Protein AF-Q47PB8-F1 (afdb_monomer)

Foldseek 3Di:
DAEEEEALLFLQSLLVQLLLCVLVVHGHHYDYLARPCVVPDQLVVGLAYEYEAFFFALVDCSSRRNVVNNLVDQLHQYEYEARGQRNNQVVLPWDKAFDPAAFFLDKWFKAFQCPLLCPPPDHRFIFGAHGRIATDPPGPPQKDAGMATPVGTRQKMDGPRGNYIYGNTDLSFPPGPCSSVSSNSSVVSSVVSVVVVVPDPPPDDDDDDDPDDPPPDDPDDPDDDDDDDDDDDPDPPPLPAKEKDKDKDQFFFDLLLLCCLPPPPDLFWKWFAQLFDDDPQFKIKIDGLPDQAKKKWFAAPPPQWIWIAGSVRDIDIDGHGPLVVQCVQLVARPHPDPPDPDFFQWGKFWWAWQQCVCVLQANNLFGDPGTRIMIIGGQWIWMGGNPSRMIMTMGISDDVVCNVVSVVSRPPRDDDDDDDLDFPFDQQQVQKPAHLVLLLVLLVVVLVSSSSRLFFKFWAKTKGKDFDFPDPSLLLVSLCVLQPESGFMWTNRRQKIKGFSFNFWQWWAGLQQKIKGKDWFFKFWADPPPVVRVVRQVVRLVDPVSSSVQSQLQSSVLSLCSVFADSPFWDWPAAQHWDDGPTMIITITMIMGGGDPVDFPSNSDSSCPQRCQNFHIPRRSSSVSNSVSYPHGCTRASIWGTGQHSSRITIIGGRFLMWMGGPRMIMHMFFGMNHNPDDSSVRSVRRSVRRRSSRSSHDD

Structure (mmCIF, N/CA/C/O backbone):
data_AF-Q47PB8-F1
#
_entry.id   AF-Q47PB8-F1
#
loop_
_atom_site.group_PDB
_atom_site.id
_atom_site.type_symbol
_atom_site.label_atom_id
_atom_site.label_alt_id
_atom_site.label_comp_id
_atom_site.label_asym_id
_atom_site.label_entity_id
_atom_site.label_seq_id
_atom_site.pdbx_PDB_ins_code
_atom_site.Cartn_x
_atom_site.Cartn_y
_atom_site.Cartn_z
_atom_site.occupancy
_atom_site.B_iso_or_equiv
_atom_site.auth_seq_id
_atom_site.auth_comp_id
_atom_site.auth_asym_id
_atom_site.auth_atom_id
_atom_site.pdbx_PDB_model_num
ATOM 1 N N . MET A 1 1 ? 15.049 -24.436 -15.508 1.00 88.50 1 MET A N 1
ATOM 2 C CA . MET A 1 1 ? 15.967 -23.405 -16.032 1.00 88.50 1 MET A CA 1
ATOM 3 C C . MET A 1 1 ? 16.137 -22.395 -14.920 1.00 88.50 1 MET A C 1
ATOM 5 O O . MET A 1 1 ? 15.246 -21.583 -14.727 1.00 88.50 1 MET A O 1
ATOM 9 N N . ARG A 1 2 ? 17.238 -22.463 -14.176 1.00 95.00 2 ARG A N 1
ATOM 10 C CA . ARG A 1 2 ? 17.466 -21.626 -12.997 1.00 95.00 2 ARG A CA 1
ATOM 11 C C . ARG A 1 2 ? 17.687 -20.177 -13.423 1.00 95.00 2 ARG A C 1
ATOM 13 O O . ARG A 1 2 ? 18.679 -19.889 -14.087 1.00 95.00 2 ARG A O 1
ATOM 20 N N . VAL A 1 3 ? 16.777 -19.283 -13.048 1.00 97.75 3 VAL A N 1
ATOM 21 C CA . VAL A 1 3 ? 16.857 -17.851 -13.371 1.00 97.75 3 VAL A CA 1
ATOM 22 C C . VAL A 1 3 ? 17.199 -17.051 -12.121 1.00 97.75 3 VAL A C 1
ATOM 24 O O . VAL A 1 3 ? 16.577 -17.243 -11.077 1.00 97.75 3 VAL A O 1
ATOM 27 N N . LEU A 1 4 ? 18.174 -16.150 -12.244 1.00 98.44 4 LEU A N 1
ATOM 28 C CA . LEU A 1 4 ? 18.450 -15.109 -11.257 1.00 98.44 4 LEU A CA 1
ATOM 29 C C . LEU A 1 4 ? 17.637 -13.861 -11.608 1.00 98.44 4 LEU A C 1
ATOM 31 O O . LEU A 1 4 ? 17.756 -13.358 -12.721 1.00 98.44 4 LEU A O 1
ATOM 35 N N . LEU A 1 5 ? 16.842 -13.335 -10.683 1.00 98.56 5 LEU A N 1
ATOM 36 C CA . LEU A 1 5 ? 16.220 -12.023 -10.825 1.00 98.56 5 LEU A CA 1
ATOM 37 C C . LEU A 1 5 ? 16.877 -11.044 -9.851 1.00 98.56 5 LEU A C 1
ATOM 39 O O . LEU A 1 5 ? 16.860 -11.265 -8.640 1.00 98.56 5 LEU A O 1
ATOM 43 N N . VAL A 1 6 ? 17.437 -9.961 -10.388 1.00 98.44 6 VAL A N 1
ATOM 44 C CA . VAL A 1 6 ? 18.014 -8.871 -9.593 1.00 98.44 6 VAL A CA 1
ATOM 45 C C . VAL A 1 6 ? 16.964 -7.783 -9.405 1.00 98.44 6 VAL A C 1
ATOM 47 O O . VAL A 1 6 ? 16.568 -7.139 -10.378 1.00 98.44 6 VAL A O 1
ATOM 50 N N . ASP A 1 7 ? 16.508 -7.600 -8.168 1.00 97.81 7 ASP A N 1
ATOM 51 C CA . ASP A 1 7 ? 15.571 -6.560 -7.736 1.00 97.81 7 ASP A CA 1
ATOM 52 C C . ASP A 1 7 ? 16.323 -5.249 -7.451 1.00 97.81 7 ASP A C 1
ATOM 54 O O . ASP A 1 7 ? 17.127 -5.182 -6.521 1.00 97.81 7 ASP A O 1
ATOM 58 N N . ASN A 1 8 ? 16.086 -4.198 -8.235 1.00 97.00 8 ASN A N 1
ATOM 59 C CA . ASN A 1 8 ? 16.690 -2.881 -8.007 1.00 97.00 8 ASN A CA 1
ATOM 60 C C . ASN A 1 8 ? 15.805 -1.998 -7.109 1.00 97.00 8 ASN A C 1
ATOM 62 O O . ASN A 1 8 ? 15.748 -0.786 -7.296 1.00 97.00 8 ASN A O 1
ATOM 66 N N . HIS A 1 9 ? 15.131 -2.607 -6.126 1.00 94.88 9 HIS A N 1
ATOM 67 C CA . HIS A 1 9 ? 14.210 -1.957 -5.181 1.00 94.88 9 HIS A CA 1
ATOM 68 C C . HIS A 1 9 ? 13.003 -1.297 -5.857 1.00 94.88 9 HIS A C 1
ATOM 70 O O . HIS A 1 9 ? 12.549 -0.230 -5.430 1.00 94.88 9 HIS A O 1
ATOM 76 N N . ASP A 1 10 ? 12.473 -1.931 -6.904 1.00 94.25 10 ASP A N 1
ATOM 77 C CA . ASP A 1 10 ? 11.255 -1.462 -7.560 1.00 94.25 10 ASP A CA 1
ATOM 78 C C . ASP A 1 10 ? 9.981 -1.971 -6.871 1.00 94.25 10 ASP A C 1
ATOM 80 O O . ASP A 1 10 ? 9.948 -3.006 -6.205 1.00 94.25 10 ASP A O 1
ATOM 84 N N . SER A 1 11 ? 8.890 -1.247 -7.091 1.00 93.12 11 SER A N 1
ATOM 85 C CA . SER A 1 11 ? 7.550 -1.618 -6.659 1.00 93.12 11 SER A CA 1
ATOM 86 C C . SER A 1 11 ? 6.798 -2.500 -7.651 1.00 93.12 11 SER A C 1
ATOM 88 O O . SER A 1 11 ? 5.625 -2.758 -7.409 1.00 93.12 11 SER A O 1
ATOM 90 N N . TYR A 1 12 ? 7.419 -2.976 -8.737 1.00 95.81 12 TYR A N 1
ATOM 91 C CA . TYR A 1 12 ? 6.788 -3.894 -9.695 1.00 95.81 12 TYR A CA 1
ATOM 92 C C . TYR A 1 12 ? 7.536 -5.227 -9.859 1.00 95.81 12 TYR A C 1
ATOM 94 O O . TYR A 1 12 ? 7.064 -6.117 -10.571 1.00 95.81 12 TYR A O 1
ATOM 102 N N . THR A 1 13 ? 8.659 -5.426 -9.162 1.00 97.19 13 THR A N 1
ATOM 103 C CA . THR A 1 13 ? 9.513 -6.615 -9.296 1.00 97.19 13 THR A CA 1
ATOM 104 C C . THR A 1 13 ? 8.763 -7.938 -9.111 1.00 97.19 13 THR A C 1
ATOM 106 O O . THR A 1 13 ? 8.919 -8.854 -9.918 1.00 97.19 13 THR A O 1
ATOM 109 N N . TYR A 1 14 ? 7.905 -8.070 -8.100 1.00 97.25 14 TYR A N 1
ATOM 110 C CA . TYR A 1 14 ? 7.164 -9.310 -7.860 1.00 97.25 14 TYR A CA 1
ATOM 111 C C . TYR A 1 14 ? 6.050 -9.558 -8.884 1.00 97.25 14 TYR A C 1
ATOM 113 O O . TYR A 1 14 ? 5.692 -10.714 -9.112 1.00 97.25 14 TYR A O 1
ATOM 121 N N . ASN A 1 15 ? 5.577 -8.534 -9.603 1.00 97.81 15 ASN A N 1
ATOM 122 C CA . ASN A 1 15 ? 4.731 -8.762 -10.781 1.00 97.81 15 ASN A CA 1
ATOM 123 C C . ASN A 1 15 ? 5.526 -9.496 -11.869 1.00 97.81 15 ASN A C 1
ATOM 125 O O . ASN A 1 15 ? 5.027 -10.451 -12.472 1.00 97.81 15 ASN A O 1
ATOM 129 N N . LEU A 1 16 ? 6.785 -9.093 -12.078 1.00 97.31 16 LEU A N 1
ATOM 130 C CA . LEU A 1 16 ? 7.699 -9.739 -13.017 1.00 97.31 16 LEU A CA 1
ATOM 131 C C . LEU A 1 16 ? 8.092 -11.150 -12.551 1.00 97.31 16 LEU A C 1
ATOM 133 O O . LEU A 1 16 ? 8.129 -12.066 -13.372 1.00 97.31 16 LEU A O 1
ATOM 137 N N . VAL A 1 17 ? 8.304 -11.362 -11.246 1.00 97.94 17 VAL A N 1
ATOM 138 C CA . VAL A 1 17 ? 8.529 -12.696 -10.652 1.00 97.94 17 VAL A CA 1
ATOM 139 C C . VAL A 1 17 ? 7.363 -13.629 -10.962 1.00 97.94 17 VAL A C 1
ATOM 141 O O . VAL A 1 17 ? 7.584 -14.729 -11.461 1.00 97.94 17 VAL A O 1
ATOM 144 N N . HIS A 1 18 ? 6.122 -13.191 -10.726 1.00 97.00 18 HIS A N 1
ATOM 145 C CA . HIS A 1 18 ? 4.930 -13.996 -11.014 1.00 97.00 18 HIS A CA 1
ATOM 146 C C . HIS A 1 18 ? 4.791 -14.291 -12.510 1.00 97.00 18 HIS A C 1
ATOM 148 O O . HIS A 1 18 ? 4.458 -15.416 -12.886 1.00 97.00 18 HIS A O 1
ATOM 154 N N . LEU A 1 19 ? 5.080 -13.313 -13.374 1.00 96.50 19 LEU A N 1
ATOM 155 C CA . LEU A 1 19 ? 5.069 -13.488 -14.827 1.00 96.50 19 LEU A CA 1
ATOM 156 C C . LEU A 1 19 ? 6.113 -14.520 -15.297 1.00 96.50 19 LEU A C 1
ATOM 158 O O . LEU A 1 19 ? 5.808 -15.404 -16.106 1.00 96.50 19 LEU A O 1
ATOM 162 N N . LEU A 1 20 ? 7.334 -14.437 -14.763 1.00 96.44 20 LEU A N 1
ATOM 163 C CA . LEU A 1 20 ? 8.416 -15.383 -15.036 1.00 96.44 20 LEU A CA 1
ATOM 164 C C . LEU A 1 20 ? 8.078 -16.775 -14.520 1.00 96.44 20 LEU A C 1
ATOM 166 O O . LEU A 1 20 ? 8.165 -17.731 -15.283 1.00 96.44 20 LEU A O 1
ATOM 170 N N . ALA A 1 21 ? 7.644 -16.893 -13.268 1.00 96.31 21 ALA A N 1
ATOM 171 C CA . ALA A 1 21 ? 7.372 -18.175 -12.636 1.00 96.31 21 ALA A CA 1
ATOM 172 C C . ALA A 1 21 ? 6.262 -18.952 -13.361 1.00 96.31 21 ALA A C 1
ATOM 174 O O . ALA A 1 21 ? 6.425 -20.142 -13.626 1.00 96.31 21 ALA A O 1
ATOM 175 N N . ARG A 1 22 ? 5.193 -18.274 -13.810 1.00 93.44 22 ARG A N 1
ATOM 176 C CA . ARG A 1 22 ? 4.156 -18.885 -14.670 1.00 93.44 22 ARG A CA 1
ATOM 177 C C . ARG A 1 22 ? 4.723 -19.436 -15.982 1.00 93.44 22 ARG A C 1
ATOM 179 O O . ARG A 1 22 ? 4.253 -20.455 -16.474 1.00 93.44 22 ARG A O 1
ATOM 186 N N . THR A 1 23 ? 5.724 -18.765 -16.551 1.00 92.81 23 THR A N 1
ATOM 187 C CA . THR A 1 23 ? 6.349 -19.160 -17.823 1.00 92.81 23 THR A CA 1
ATOM 188 C C . THR A 1 23 ? 7.390 -20.270 -17.639 1.00 92.81 23 THR A C 1
ATOM 190 O O . THR A 1 23 ? 7.549 -21.137 -18.498 1.00 92.81 23 THR A O 1
ATOM 193 N N . LEU A 1 24 ? 8.128 -20.238 -16.529 1.00 92.38 24 LEU A N 1
ATOM 194 C CA . LEU A 1 24 ? 9.201 -21.179 -16.213 1.00 92.38 24 LEU A CA 1
ATOM 195 C C . LEU A 1 24 ? 8.680 -22.483 -15.600 1.00 92.38 24 LEU A C 1
ATOM 197 O O . LEU A 1 24 ? 9.317 -23.519 -15.786 1.00 92.38 24 LEU A O 1
ATOM 201 N N . GLY A 1 25 ? 7.545 -22.424 -14.898 1.00 91.94 25 GLY A N 1
ATOM 202 C CA . GLY A 1 25 ? 7.034 -23.496 -14.041 1.00 91.94 25 GLY A CA 1
ATOM 203 C C . GLY A 1 25 ? 7.719 -23.569 -12.669 1.00 91.94 25 GLY A C 1
ATOM 204 O O . GLY A 1 25 ? 7.390 -24.444 -11.877 1.00 91.94 25 GLY A O 1
ATOM 205 N N . GLU A 1 26 ? 8.662 -22.669 -12.387 1.00 91.94 26 GLU A N 1
ATOM 206 C CA . GLU A 1 26 ? 9.411 -22.571 -11.131 1.00 91.94 26 GLU A CA 1
ATOM 207 C C . GLU A 1 26 ? 9.714 -21.099 -10.813 1.00 91.94 26 GLU A C 1
ATOM 209 O O . GLU A 1 26 ? 9.841 -20.277 -11.725 1.00 91.94 26 GLU A O 1
ATOM 214 N N . GLU A 1 27 ? 9.826 -20.755 -9.530 1.00 93.88 27 GLU A N 1
ATOM 215 C CA . GLU A 1 27 ? 10.164 -19.394 -9.103 1.00 93.88 27 GLU A CA 1
ATOM 216 C C . GLU A 1 27 ? 11.638 -19.055 -9.402 1.00 93.88 27 GLU A C 1
ATOM 218 O O . GLU A 1 27 ? 12.524 -19.878 -9.144 1.00 93.88 27 GLU A O 1
ATOM 223 N N . PRO A 1 28 ? 11.942 -17.849 -9.925 1.00 96.81 28 PRO A N 1
ATOM 224 C CA . PRO A 1 28 ? 13.320 -17.381 -10.024 1.00 96.81 28 PRO A CA 1
ATOM 225 C C . PRO A 1 28 ? 13.902 -17.108 -8.630 1.00 96.81 28 PRO A C 1
ATOM 227 O O . PRO A 1 28 ? 13.184 -16.738 -7.700 1.00 96.81 28 PRO A O 1
ATOM 230 N N . LEU A 1 29 ? 15.227 -17.204 -8.491 1.00 97.44 29 LEU A N 1
ATOM 231 C CA . LEU A 1 29 ? 15.889 -16.702 -7.289 1.00 97.44 29 LEU A CA 1
ATOM 232 C C . LEU A 1 29 ? 15.895 -15.173 -7.332 1.00 97.44 29 LEU A C 1
ATOM 234 O O . LEU A 1 29 ? 16.561 -14.593 -8.185 1.00 97.44 29 LEU A O 1
ATOM 238 N N . VAL A 1 30 ? 15.201 -14.535 -6.392 1.00 97.69 30 VAL A N 1
ATOM 239 C CA . VAL A 1 30 ? 15.167 -13.072 -6.262 1.00 97.69 30 VAL A CA 1
ATOM 240 C C . VAL A 1 30 ? 16.203 -12.606 -5.240 1.00 97.69 30 VAL A C 1
ATOM 242 O O . VAL A 1 30 ? 16.224 -13.069 -4.090 1.00 97.69 30 VAL A O 1
ATOM 245 N N . VAL A 1 31 ? 17.060 -11.674 -5.652 1.00 97.56 31 VAL A N 1
ATOM 246 C CA . VAL A 1 31 ? 18.025 -10.979 -4.788 1.00 97.56 31 VAL A CA 1
ATOM 247 C C . VAL A 1 31 ? 17.953 -9.483 -5.055 1.00 97.56 31 VAL A C 1
ATOM 249 O O . VAL A 1 31 ? 17.882 -9.082 -6.215 1.00 97.56 31 VAL A O 1
ATOM 252 N N . THR A 1 32 ? 17.982 -8.650 -4.014 1.00 97.06 32 THR A N 1
ATOM 253 C CA . THR A 1 32 ? 18.126 -7.205 -4.232 1.00 97.06 32 THR A CA 1
ATOM 254 C C . THR A 1 32 ? 19.532 -6.889 -4.728 1.00 97.06 32 THR A C 1
ATOM 256 O O . THR A 1 32 ? 20.474 -7.656 -4.506 1.00 97.06 32 THR A O 1
ATOM 259 N N . ASN A 1 33 ? 19.708 -5.774 -5.430 1.00 96.38 33 ASN A N 1
ATOM 260 C CA . ASN A 1 33 ? 21.003 -5.383 -5.992 1.00 96.38 33 ASN A CA 1
ATOM 261 C C . ASN A 1 33 ? 22.094 -5.092 -4.933 1.00 96.38 33 ASN A C 1
ATOM 263 O O . ASN A 1 33 ? 23.271 -5.007 -5.279 1.00 96.38 33 ASN A O 1
ATOM 267 N N . ASP A 1 34 ? 21.720 -4.998 -3.659 1.00 95.62 34 ASP A N 1
ATOM 268 C CA . ASP A 1 34 ? 22.557 -4.764 -2.478 1.00 95.62 34 ASP A CA 1
ATOM 269 C C . ASP A 1 34 ? 22.511 -5.928 -1.461 1.00 95.62 34 ASP A C 1
ATOM 271 O O . ASP A 1 34 ? 23.031 -5.813 -0.350 1.00 95.62 34 ASP A O 1
ATOM 275 N N . ASP A 1 35 ? 21.908 -7.064 -1.827 1.00 95.94 35 ASP A N 1
ATOM 276 C CA . ASP A 1 35 ? 21.707 -8.205 -0.930 1.00 95.94 35 ASP A CA 1
ATOM 277 C C . ASP A 1 35 ? 23.041 -8.795 -0.405 1.00 95.94 35 ASP A C 1
ATOM 279 O O . ASP A 1 35 ? 23.942 -9.118 -1.186 1.00 95.94 35 ASP A O 1
ATOM 283 N N . PRO A 1 36 ? 23.198 -9.050 0.907 1.00 95.38 36 PRO A N 1
ATOM 284 C CA . PRO A 1 36 ? 24.416 -9.659 1.448 1.00 95.38 36 PRO A CA 1
ATOM 285 C C . PRO A 1 36 ? 24.802 -11.007 0.813 1.00 95.38 36 PRO A C 1
ATOM 287 O O . PRO A 1 36 ? 25.983 -11.373 0.828 1.00 95.38 36 PRO A O 1
ATOM 290 N N . ARG A 1 37 ? 23.839 -11.743 0.235 1.00 95.44 37 ARG A N 1
ATOM 291 C CA . ARG A 1 37 ? 24.060 -13.016 -0.472 1.00 95.44 37 ARG A CA 1
ATOM 292 C C . ARG A 1 37 ? 24.966 -12.873 -1.693 1.00 95.44 37 ARG A C 1
ATOM 294 O O . ARG A 1 37 ? 25.591 -13.856 -2.084 1.00 95.44 37 ARG A O 1
ATOM 301 N N . TRP A 1 38 ? 25.148 -11.669 -2.240 1.00 96.06 38 TRP A N 1
ATOM 302 C CA . TRP A 1 38 ? 26.122 -11.420 -3.308 1.00 96.06 38 TRP A CA 1
ATOM 303 C C . TRP A 1 38 ? 27.555 -11.830 -2.938 1.00 96.06 38 TRP A C 1
ATOM 305 O O . TRP A 1 38 ? 28.357 -12.095 -3.832 1.00 96.06 38 TRP A O 1
ATOM 315 N N . LYS A 1 39 ? 27.894 -11.950 -1.647 1.00 94.19 39 LYS A N 1
ATOM 316 C CA . LYS A 1 39 ? 29.210 -12.442 -1.198 1.00 94.19 39 LYS A CA 1
ATOM 317 C C . LYS A 1 39 ? 29.512 -13.880 -1.627 1.00 94.19 39 LYS A C 1
ATOM 319 O O . LYS A 1 39 ? 30.677 -14.211 -1.808 1.00 94.19 39 LYS A O 1
ATOM 324 N N . CYS A 1 40 ? 28.492 -14.723 -1.763 1.00 94.56 40 CYS A N 1
ATOM 325 C CA . CYS A 1 40 ? 28.639 -16.130 -2.146 1.00 94.56 40 CYS A CA 1
ATOM 326 C C . CYS A 1 40 ? 27.881 -16.501 -3.425 1.00 94.56 40 CYS A C 1
ATOM 328 O O . CYS A 1 40 ? 28.049 -17.608 -3.925 1.00 94.56 40 CYS A O 1
ATOM 330 N N . LEU A 1 41 ? 27.054 -15.596 -3.952 1.00 95.31 41 LEU A N 1
ATOM 331 C CA . LEU A 1 41 ? 26.320 -15.797 -5.193 1.00 95.31 41 LEU A CA 1
ATOM 332 C C . LEU A 1 41 ? 27.204 -15.467 -6.401 1.00 95.31 41 LEU A C 1
ATOM 334 O O . LEU A 1 41 ? 27.722 -14.351 -6.523 1.00 95.31 41 LEU A O 1
ATOM 338 N N . ASP A 1 42 ? 27.323 -16.438 -7.303 1.00 95.62 42 ASP A N 1
ATOM 339 C CA . ASP A 1 42 ? 27.961 -16.295 -8.607 1.00 95.62 42 ASP A CA 1
ATOM 340 C C . ASP A 1 42 ? 26.890 -16.315 -9.719 1.00 95.62 42 ASP A C 1
ATOM 342 O O . ASP A 1 42 ? 26.170 -17.309 -9.856 1.00 95.62 42 ASP A O 1
ATOM 346 N N . PRO A 1 43 ? 26.730 -15.237 -10.514 1.00 95.75 43 PRO A N 1
ATOM 347 C CA . PRO A 1 43 ? 25.803 -15.223 -11.646 1.00 95.75 43 PRO A CA 1
ATOM 348 C C . PRO A 1 43 ? 26.046 -16.337 -12.677 1.00 95.75 43 PRO A C 1
ATOM 350 O O . PRO A 1 43 ? 25.091 -16.757 -13.334 1.00 95.75 43 PRO A O 1
ATOM 353 N N . ALA A 1 44 ? 27.272 -16.859 -12.793 1.00 93.19 44 ALA A N 1
ATOM 354 C CA . ALA A 1 44 ? 27.603 -17.951 -13.709 1.00 93.19 44 ALA A CA 1
ATOM 355 C C . ALA A 1 44 ? 26.935 -19.294 -13.338 1.00 93.19 44 ALA A C 1
ATOM 357 O O . ALA A 1 44 ? 26.809 -20.179 -14.188 1.00 93.19 44 ALA A O 1
ATOM 358 N N . ASP A 1 45 ? 26.447 -19.450 -12.100 1.00 94.69 45 ASP A N 1
ATOM 359 C CA . ASP A 1 45 ? 25.703 -20.639 -11.656 1.00 94.69 45 ASP A CA 1
ATOM 360 C C . ASP A 1 45 ? 24.251 -20.696 -12.171 1.00 94.69 45 ASP A C 1
ATOM 362 O O . ASP A 1 45 ? 23.527 -21.672 -11.906 1.00 94.69 45 ASP A O 1
ATOM 366 N N . PHE A 1 46 ? 23.806 -19.659 -12.884 1.00 96.50 46 PHE A N 1
ATOM 367 C CA . PHE A 1 46 ? 22.448 -19.524 -13.398 1.00 96.50 46 PHE A CA 1
ATOM 368 C C . PHE A 1 46 ? 22.380 -19.723 -14.911 1.00 96.50 46 PHE A C 1
ATOM 370 O O . PHE A 1 46 ? 23.341 -19.567 -15.660 1.00 96.50 46 PHE A O 1
ATOM 377 N N . ASP A 1 47 ? 21.191 -20.088 -15.374 1.00 96.56 47 ASP A N 1
ATOM 378 C CA . ASP A 1 47 ? 20.933 -20.377 -16.778 1.00 96.56 47 ASP A CA 1
ATOM 379 C C . ASP A 1 47 ? 20.576 -19.110 -17.570 1.00 96.56 47 ASP A C 1
ATOM 381 O O . ASP A 1 47 ? 20.723 -19.072 -18.791 1.00 96.56 47 ASP A O 1
ATOM 385 N N . ALA A 1 48 ? 20.045 -18.107 -16.875 1.00 98.12 48 ALA A N 1
ATOM 386 C CA . ALA A 1 48 ? 19.709 -16.785 -17.379 1.00 98.12 48 ALA A CA 1
ATOM 387 C C . ALA A 1 48 ? 19.547 -15.822 -16.196 1.00 98.12 48 ALA A C 1
ATOM 389 O O . ALA A 1 48 ? 19.312 -16.256 -15.063 1.00 98.12 48 ALA A O 1
ATOM 390 N N . ALA A 1 49 ? 19.603 -14.523 -16.473 1.00 98.50 49 ALA A N 1
ATOM 391 C CA . ALA A 1 49 ? 19.266 -13.495 -15.506 1.00 98.50 49 ALA A CA 1
ATOM 392 C C . ALA A 1 49 ? 18.226 -12.507 -16.040 1.00 98.50 49 ALA A C 1
ATOM 394 O O . ALA A 1 49 ? 18.119 -12.254 -17.241 1.00 98.50 49 ALA A O 1
ATOM 395 N N . VAL A 1 50 ? 17.456 -11.940 -15.120 1.00 98.75 50 VAL A N 1
ATOM 396 C CA . VAL A 1 50 ? 16.527 -10.845 -15.376 1.00 98.75 50 VAL A CA 1
ATOM 397 C C . VAL A 1 50 ? 16.891 -9.692 -14.453 1.00 98.75 50 VAL A C 1
ATOM 399 O O . VAL A 1 50 ? 17.012 -9.872 -13.244 1.00 98.75 50 VAL A O 1
ATOM 402 N N . ILE A 1 51 ? 17.079 -8.509 -15.022 1.00 98.69 51 ILE A N 1
ATOM 403 C CA . ILE A 1 51 ? 17.325 -7.281 -14.271 1.00 98.69 51 ILE A CA 1
ATOM 404 C C . ILE A 1 51 ? 16.010 -6.508 -14.258 1.00 98.69 51 ILE A C 1
ATOM 406 O O . ILE A 1 51 ? 15.516 -6.100 -15.313 1.00 98.69 51 ILE A O 1
ATOM 410 N N . SER A 1 52 ? 15.437 -6.365 -13.068 1.00 98.19 52 SER A N 1
ATOM 411 C CA . SER A 1 52 ? 14.167 -5.672 -12.839 1.00 98.19 52 SER A CA 1
ATOM 412 C C . SER A 1 52 ? 14.239 -4.172 -13.177 1.00 98.19 52 SER A C 1
ATOM 414 O O . SER A 1 52 ? 15.339 -3.624 -13.352 1.00 98.19 52 SER A O 1
ATOM 416 N N . PRO A 1 53 ? 13.080 -3.489 -13.238 1.00 97.75 53 PRO A N 1
ATOM 417 C CA . PRO A 1 53 ? 13.035 -2.035 -13.142 1.00 97.75 53 PRO A CA 1
ATOM 418 C C . PRO A 1 53 ? 13.633 -1.527 -11.823 1.00 97.75 53 PRO A C 1
ATOM 420 O O . PRO A 1 53 ? 14.036 -2.299 -10.960 1.00 97.75 53 PRO A O 1
ATOM 423 N N . GLY A 1 54 ? 13.682 -0.210 -11.661 1.00 95.94 54 GLY A N 1
ATOM 424 C CA . GLY A 1 54 ? 14.146 0.431 -10.438 1.00 95.94 54 GLY A CA 1
ATOM 425 C C . GLY A 1 54 ? 14.091 1.949 -10.556 1.00 95.94 54 GLY A C 1
ATOM 426 O O . GLY A 1 54 ? 13.999 2.470 -11.676 1.00 95.94 54 GLY A O 1
ATOM 427 N N . PRO A 1 55 ? 14.136 2.660 -9.421 1.00 95.44 55 PRO A N 1
ATOM 428 C CA . PRO A 1 55 ? 14.271 4.104 -9.414 1.00 95.44 55 PRO A CA 1
ATOM 429 C C . PRO A 1 55 ? 15.687 4.535 -9.814 1.00 95.44 55 PRO A C 1
ATOM 431 O O . PRO A 1 55 ? 16.647 3.767 -9.738 1.00 95.44 55 PRO A O 1
ATOM 434 N N . GLY A 1 56 ? 15.824 5.803 -10.182 1.00 95.50 56 GLY A N 1
ATOM 435 C CA . GLY A 1 56 ? 17.112 6.431 -10.434 1.00 95.50 56 GLY A CA 1
ATOM 436 C C . GLY A 1 56 ? 17.680 6.093 -11.810 1.00 95.50 56 GLY A C 1
ATOM 437 O O . GLY A 1 56 ? 16.969 6.120 -12.817 1.00 95.50 56 GLY A O 1
ATOM 438 N N . ARG A 1 57 ? 19.000 5.883 -11.888 1.00 96.44 57 ARG A N 1
ATOM 439 C CA . ARG A 1 57 ? 19.733 5.832 -13.168 1.00 96.44 57 ARG A CA 1
ATOM 440 C C . ARG A 1 57 ? 20.924 4.877 -13.133 1.00 96.44 57 ARG A C 1
ATOM 442 O O . ARG A 1 57 ? 21.655 4.859 -12.146 1.00 96.44 57 ARG A O 1
ATOM 449 N N . PRO A 1 58 ? 21.265 4.215 -14.254 1.00 97.25 58 PRO A N 1
ATOM 450 C CA . PRO A 1 58 ? 22.399 3.293 -14.290 1.00 97.25 58 PRO A CA 1
ATOM 451 C C . PRO A 1 58 ? 23.766 3.968 -14.124 1.00 97.25 58 PRO A C 1
ATOM 453 O O . PRO A 1 58 ? 24.736 3.292 -13.795 1.00 97.25 58 PRO A O 1
ATOM 456 N N . GLN A 1 59 ? 23.863 5.290 -14.318 1.00 96.19 59 GLN A N 1
ATOM 457 C CA . GLN A 1 59 ? 25.094 6.042 -14.050 1.00 96.19 59 GLN A CA 1
ATOM 458 C C . GLN A 1 59 ? 25.429 6.148 -12.559 1.00 96.19 59 GLN A C 1
ATOM 460 O O . GLN A 1 59 ? 26.559 6.489 -12.209 1.00 96.19 59 GLN A O 1
ATOM 465 N N . ARG A 1 60 ? 24.461 5.914 -11.669 1.00 96.31 60 ARG A N 1
ATOM 466 C CA . ARG A 1 60 ? 24.671 5.965 -10.224 1.00 96.31 60 ARG A CA 1
ATOM 467 C C . ARG A 1 60 ? 24.867 4.552 -9.703 1.00 96.31 60 ARG A C 1
ATOM 469 O O . ARG A 1 60 ? 23.974 3.716 -9.778 1.00 96.31 60 ARG A O 1
ATOM 476 N N . ALA A 1 61 ? 26.045 4.293 -9.141 1.00 93.69 61 ALA A N 1
ATOM 477 C CA . ALA A 1 61 ? 26.417 2.956 -8.683 1.00 93.69 61 ALA A CA 1
ATOM 478 C C . ALA A 1 61 ? 25.463 2.393 -7.612 1.00 93.69 61 ALA A C 1
ATOM 480 O O . ALA A 1 61 ? 25.232 1.189 -7.590 1.00 93.69 61 ALA A O 1
ATOM 481 N N . SER A 1 62 ? 24.885 3.251 -6.764 1.00 93.50 62 SER A N 1
ATOM 482 C CA . SER A 1 62 ? 23.890 2.866 -5.752 1.00 93.50 62 SER A CA 1
ATOM 483 C C . SER A 1 62 ? 22.608 2.288 -6.345 1.00 93.50 62 SER A C 1
ATOM 485 O O . SER A 1 62 ? 22.002 1.417 -5.734 1.00 93.50 62 SER A O 1
ATOM 487 N N . ASP A 1 63 ? 22.208 2.751 -7.530 1.00 95.50 63 ASP A N 1
ATOM 488 C CA . ASP A 1 63 ? 20.903 2.431 -8.117 1.00 95.50 63 ASP A CA 1
ATOM 489 C C . ASP A 1 63 ? 20.942 1.070 -8.831 1.00 95.50 63 ASP A C 1
ATOM 491 O O . ASP A 1 63 ? 19.923 0.401 -8.978 1.00 95.50 63 ASP A O 1
ATOM 495 N N . VAL A 1 64 ? 22.135 0.627 -9.246 1.00 95.06 64 VAL A N 1
ATOM 496 C CA . VAL A 1 64 ? 22.344 -0.657 -9.935 1.00 95.06 64 VAL A CA 1
ATOM 497 C C . VAL A 1 64 ? 23.119 -1.680 -9.106 1.00 95.06 64 VAL A C 1
ATOM 499 O O . VAL A 1 64 ? 23.037 -2.867 -9.411 1.00 95.06 64 VAL A O 1
ATOM 502 N N . GLY A 1 65 ? 23.846 -1.275 -8.062 1.00 95.19 65 GLY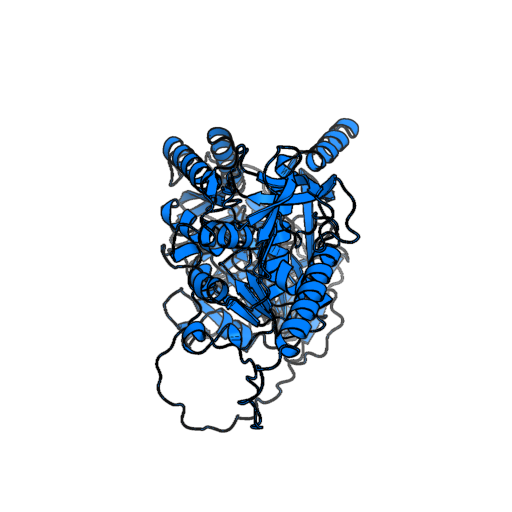 A N 1
ATOM 503 C CA . GLY A 1 65 ? 24.533 -2.176 -7.131 1.00 95.19 65 GLY A CA 1
ATOM 504 C C . GLY A 1 65 ? 25.311 -3.302 -7.828 1.00 95.19 65 GLY A C 1
ATOM 505 O O . GLY A 1 65 ? 26.122 -3.080 -8.732 1.00 95.19 65 GLY A O 1
ATOM 506 N N . HIS A 1 66 ? 25.032 -4.544 -7.435 1.00 96.31 66 HIS A N 1
ATOM 507 C CA . HIS A 1 66 ? 25.636 -5.751 -7.999 1.00 96.31 66 HIS A CA 1
ATOM 508 C C . HIS A 1 66 ? 25.087 -6.182 -9.368 1.00 96.31 66 HIS A C 1
ATOM 510 O O . HIS A 1 66 ? 25.619 -7.130 -9.945 1.00 96.31 66 HIS A O 1
ATOM 516 N N . THR A 1 67 ? 24.123 -5.465 -9.957 1.00 96.31 67 THR A N 1
ATOM 517 C CA . THR A 1 67 ? 23.672 -5.699 -11.343 1.00 96.31 67 THR A CA 1
ATOM 518 C C . THR A 1 67 ? 24.841 -5.693 -12.329 1.00 96.31 67 THR A C 1
ATOM 520 O O . THR A 1 67 ? 24.853 -6.474 -13.279 1.00 96.31 67 THR A O 1
ATOM 523 N N . ARG A 1 68 ? 25.878 -4.882 -12.075 1.00 92.25 68 ARG A N 1
ATOM 524 C CA . ARG A 1 68 ? 27.097 -4.871 -12.894 1.00 92.25 68 ARG A CA 1
ATOM 525 C C . ARG A 1 68 ? 27.762 -6.247 -12.985 1.00 92.25 68 ARG A C 1
ATOM 527 O O . ARG A 1 68 ? 28.156 -6.628 -14.074 1.00 92.25 68 ARG A O 1
ATOM 534 N N . ARG A 1 69 ? 27.796 -7.026 -11.897 1.00 95.44 69 ARG A N 1
ATOM 535 C CA . ARG A 1 69 ? 28.376 -8.382 -11.906 1.00 95.44 69 ARG A CA 1
ATOM 536 C C . ARG A 1 69 ? 27.622 -9.320 -12.844 1.00 95.44 69 ARG A C 1
ATOM 538 O O . ARG A 1 69 ? 28.239 -10.144 -13.496 1.00 95.44 69 ARG A O 1
ATOM 545 N N . VAL A 1 70 ? 26.300 -9.173 -12.943 1.00 97.44 70 VAL A N 1
ATOM 546 C CA . VAL A 1 70 ? 25.486 -9.932 -13.908 1.00 97.44 70 VAL A CA 1
ATOM 547 C C . VAL A 1 70 ? 25.803 -9.501 -15.338 1.00 97.44 70 VAL A C 1
ATOM 549 O O . VAL A 1 70 ? 25.910 -10.340 -16.224 1.00 97.44 70 VAL A O 1
ATOM 552 N N . LEU A 1 71 ? 25.974 -8.197 -15.566 1.00 97.00 71 LEU A N 1
ATOM 553 C CA . LEU A 1 71 ? 26.341 -7.645 -16.873 1.00 97.00 71 LEU A CA 1
ATOM 554 C C . LEU A 1 71 ? 27.794 -7.939 -17.271 1.00 97.00 71 LEU A C 1
ATOM 556 O O . LEU A 1 71 ? 28.096 -7.907 -18.459 1.00 97.00 71 LEU A O 1
ATOM 560 N N . ASP A 1 72 ? 28.680 -8.253 -16.331 1.00 95.56 72 ASP A N 1
ATOM 561 C CA . ASP A 1 72 ? 30.057 -8.653 -16.629 1.00 95.56 72 ASP A CA 1
ATOM 562 C C . ASP A 1 72 ? 30.131 -10.116 -17.128 1.00 95.56 72 ASP A C 1
ATOM 564 O O . ASP A 1 72 ? 31.094 -10.477 -17.801 1.00 95.56 72 ASP A O 1
ATOM 568 N N . GLU A 1 73 ? 29.090 -10.938 -16.914 1.00 95.50 73 GLU A N 1
ATOM 569 C CA . GLU A 1 73 ? 29.041 -12.319 -17.414 1.00 95.50 73 GLU A CA 1
ATOM 570 C C . GLU A 1 73 ? 28.749 -12.382 -18.930 1.00 95.50 73 GLU A C 1
ATOM 572 O O . GLU A 1 73 ? 27.644 -12.046 -19.384 1.00 95.50 73 GLU A O 1
ATOM 577 N N . PRO A 1 74 ? 29.698 -12.840 -19.771 1.00 87.81 74 PRO A N 1
ATOM 578 C CA . PRO A 1 74 ? 29.582 -12.720 -21.227 1.00 87.81 74 PRO A CA 1
ATOM 579 C C . PRO A 1 74 ? 28.605 -13.727 -21.851 1.00 87.81 74 PRO A C 1
ATOM 581 O O . PRO A 1 74 ? 28.023 -13.464 -22.904 1.00 87.81 74 PRO A O 1
ATOM 584 N N . HIS A 1 75 ? 28.420 -14.892 -21.229 1.00 90.81 75 HIS A N 1
ATOM 585 C CA . HIS A 1 75 ? 27.608 -15.987 -21.778 1.00 90.81 75 HIS A CA 1
ATOM 586 C C . HIS A 1 75 ? 26.242 -16.138 -21.110 1.00 90.81 75 HIS A C 1
ATOM 588 O O . HIS A 1 75 ? 25.455 -16.986 -21.530 1.00 90.81 75 HIS A O 1
ATOM 594 N N . LEU A 1 76 ? 25.951 -15.331 -20.091 1.00 96.81 76 LEU A N 1
ATOM 595 C CA . LEU A 1 76 ? 24.682 -15.369 -19.383 1.00 96.81 76 LEU A CA 1
ATOM 596 C C . LEU A 1 76 ? 23.608 -14.655 -20.220 1.00 96.81 76 LEU A C 1
ATOM 598 O O . LEU A 1 76 ? 23.768 -13.471 -20.520 1.00 96.81 76 LEU A O 1
ATOM 602 N N . PRO A 1 77 ? 22.514 -15.333 -20.620 1.00 98.44 77 PRO A N 1
ATOM 603 C CA . PRO A 1 77 ? 21.384 -14.670 -21.254 1.00 98.44 77 PRO A CA 1
ATOM 604 C C . PRO A 1 77 ? 20.709 -13.694 -20.287 1.00 98.44 77 PRO A C 1
ATOM 606 O O . PRO A 1 77 ? 20.329 -14.101 -19.190 1.00 98.44 77 PRO A O 1
ATOM 609 N N . ILE A 1 78 ? 20.533 -12.433 -20.691 1.00 98.75 78 ILE A N 1
ATOM 610 C CA . ILE A 1 78 ? 19.995 -11.374 -19.821 1.00 98.75 78 ILE A CA 1
ATOM 611 C C . ILE A 1 78 ? 18.790 -10.691 -20.468 1.00 98.75 78 ILE A C 1
ATOM 613 O O . ILE A 1 78 ? 18.863 -10.265 -21.623 1.00 98.75 78 ILE A O 1
ATOM 617 N N . LEU A 1 79 ? 17.709 -10.541 -19.698 1.00 98.88 79 LEU A N 1
ATOM 618 C CA . LEU A 1 79 ? 16.603 -9.629 -19.999 1.00 98.88 79 LEU A CA 1
ATOM 619 C C . LEU A 1 79 ? 16.615 -8.456 -19.013 1.00 98.88 79 LEU A C 1
ATOM 621 O O . LEU A 1 79 ? 16.505 -8.663 -17.810 1.00 98.88 79 LEU A O 1
ATOM 625 N N . GLY A 1 80 ? 16.720 -7.229 -19.510 1.00 98.69 80 GLY A N 1
ATOM 626 C CA . GLY A 1 80 ? 16.570 -6.013 -18.711 1.00 98.69 80 GLY A CA 1
ATOM 627 C C . GLY A 1 80 ? 15.200 -5.370 -18.908 1.00 98.69 80 GLY A C 1
ATOM 628 O O . GLY A 1 80 ? 14.767 -5.200 -20.046 1.00 98.69 80 GLY A O 1
ATOM 629 N N . VAL A 1 81 ? 14.534 -4.969 -17.828 1.00 98.69 81 VAL A N 1
ATOM 630 C CA . VAL A 1 81 ? 13.255 -4.239 -17.878 1.00 98.69 81 VAL A CA 1
ATOM 631 C C . VAL A 1 81 ? 13.447 -2.843 -17.290 1.00 98.69 81 VAL A C 1
ATOM 633 O O . VAL A 1 81 ? 14.020 -2.710 -16.216 1.00 98.69 81 VAL A O 1
ATOM 636 N N . CYS A 1 82 ? 13.005 -1.799 -17.992 1.00 98.06 82 CYS A N 1
ATOM 637 C CA . CYS A 1 82 ? 13.126 -0.390 -17.601 1.00 98.06 82 CYS A CA 1
ATOM 638 C C . CYS A 1 82 ? 14.559 -0.004 -17.165 1.00 98.06 82 CYS A C 1
ATOM 640 O O . CYS A 1 82 ? 15.424 0.124 -18.033 1.00 98.06 82 CYS A O 1
ATOM 642 N N . LEU A 1 83 ? 14.861 0.125 -15.864 1.00 98.25 83 LEU A N 1
ATOM 643 C CA . LEU A 1 83 ? 16.233 0.352 -15.382 1.00 98.25 83 LEU A CA 1
ATOM 644 C C . LEU A 1 83 ? 17.197 -0.745 -15.860 1.00 98.25 83 LEU A C 1
ATOM 646 O O . LEU A 1 83 ? 18.312 -0.435 -16.267 1.00 98.25 83 LEU A O 1
ATOM 650 N N . GLY A 1 84 ? 16.771 -2.010 -15.911 1.00 98.38 84 GLY A N 1
ATOM 651 C CA . GLY A 1 84 ? 17.573 -3.094 -16.477 1.00 98.38 84 GLY A CA 1
ATOM 652 C C . GLY A 1 84 ? 17.882 -2.909 -17.967 1.00 98.38 84 GLY A C 1
ATOM 653 O O . GLY A 1 84 ? 19.000 -3.178 -18.403 1.00 98.38 84 GLY A O 1
ATOM 654 N N . HIS A 1 85 ? 16.930 -2.397 -18.757 1.00 98.56 85 HIS A N 1
ATOM 655 C CA . HIS A 1 85 ? 17.159 -2.030 -20.162 1.00 98.56 85 HIS A CA 1
ATOM 656 C C . HIS A 1 85 ? 18.190 -0.901 -20.277 1.00 98.56 85 HIS A C 1
ATOM 658 O O . HIS A 1 85 ? 19.127 -0.985 -21.074 1.00 98.56 85 HIS A O 1
ATOM 664 N N . GLN A 1 86 ? 18.053 0.124 -19.435 1.00 98.50 86 GLN A N 1
ATOM 665 C CA . GLN A 1 86 ? 18.981 1.250 -19.375 1.00 98.50 86 GLN A CA 1
ATOM 666 C C . GLN A 1 86 ? 20.377 0.812 -18.913 1.00 98.50 86 GLN A C 1
ATOM 668 O O . GLN A 1 86 ? 21.370 1.289 -19.455 1.00 98.50 86 GLN A O 1
ATOM 673 N N . ALA A 1 87 ? 20.473 -0.125 -17.967 1.00 98.38 87 ALA A N 1
ATOM 674 C CA . ALA A 1 87 ? 21.732 -0.670 -17.470 1.00 98.38 87 ALA A CA 1
ATOM 675 C C . ALA A 1 87 ? 22.475 -1.472 -18.546 1.00 98.38 87 ALA A C 1
ATOM 677 O O . ALA A 1 87 ? 23.680 -1.291 -18.703 1.00 98.38 87 ALA A O 1
ATOM 678 N N . ILE A 1 88 ? 21.767 -2.290 -19.339 1.00 98.25 88 ILE A N 1
ATOM 679 C CA . ILE A 1 88 ? 22.358 -2.989 -20.494 1.00 98.25 88 ILE A CA 1
ATOM 680 C C . ILE A 1 88 ? 22.927 -1.978 -21.494 1.00 98.25 88 ILE A C 1
ATOM 682 O O . ILE A 1 88 ? 24.070 -2.122 -21.928 1.00 98.25 88 ILE A O 1
ATOM 686 N N . ALA A 1 89 ? 22.153 -0.945 -21.839 1.00 98.12 89 ALA A N 1
ATOM 687 C CA . ALA A 1 89 ? 22.590 0.083 -22.778 1.00 98.12 89 ALA A CA 1
ATOM 688 C C . ALA A 1 89 ? 23.805 0.856 -22.253 1.00 98.12 89 ALA A C 1
ATOM 690 O O . ALA A 1 89 ? 24.794 1.024 -22.963 1.00 98.12 89 ALA A O 1
ATOM 691 N N . HIS A 1 90 ? 23.741 1.298 -20.995 1.00 97.94 90 HIS A N 1
ATOM 692 C CA . HIS A 1 90 ? 24.798 2.071 -20.358 1.00 97.94 90 HIS A CA 1
ATOM 693 C C . HIS A 1 90 ? 26.098 1.274 -20.238 1.00 97.94 90 HIS A C 1
ATOM 695 O O . HIS A 1 90 ? 27.171 1.799 -20.521 1.00 97.94 90 HIS A O 1
ATOM 701 N N . HIS A 1 91 ? 26.001 -0.010 -19.890 1.00 96.94 91 HIS A N 1
ATOM 702 C CA . HIS A 1 91 ? 27.150 -0.907 -19.825 1.00 96.94 91 HIS A CA 1
ATOM 703 C C . HIS A 1 91 ? 27.824 -1.102 -21.193 1.00 96.94 91 HIS A C 1
ATOM 705 O O . HIS A 1 91 ? 29.040 -1.242 -21.255 1.00 96.94 91 HIS A O 1
ATOM 711 N N . ALA A 1 92 ? 27.063 -1.034 -22.290 1.00 96.38 92 ALA A N 1
ATOM 712 C CA . ALA A 1 92 ? 27.594 -1.032 -23.655 1.00 96.38 92 ALA A CA 1
ATOM 713 C C . ALA A 1 92 ? 28.059 0.359 -24.145 1.00 96.38 92 ALA A C 1
ATOM 715 O O . ALA A 1 92 ? 28.374 0.528 -25.320 1.00 96.38 92 ALA A O 1
ATOM 716 N N . GLY A 1 93 ? 28.082 1.372 -23.271 1.00 97.00 93 GLY A N 1
ATOM 717 C CA . GLY A 1 93 ? 28.555 2.723 -23.581 1.00 97.00 93 GLY A CA 1
ATOM 718 C C . GLY A 1 93 ? 27.482 3.701 -24.070 1.00 97.00 93 GLY A C 1
ATOM 719 O O . GLY A 1 93 ? 27.819 4.819 -24.454 1.00 97.00 93 GLY A O 1
ATOM 720 N N . ALA A 1 94 ? 26.197 3.332 -24.057 1.00 97.50 94 ALA A N 1
ATOM 721 C CA . ALA A 1 94 ? 25.129 4.249 -24.449 1.00 97.50 94 ALA A CA 1
ATOM 722 C C . ALA A 1 94 ? 24.867 5.314 -23.368 1.00 97.50 94 ALA A C 1
ATOM 724 O O . ALA A 1 94 ? 24.986 5.066 -22.162 1.00 97.50 94 ALA A O 1
ATOM 725 N N . ALA A 1 95 ? 24.445 6.505 -23.796 1.00 97.25 95 ALA A N 1
ATOM 726 C CA . ALA A 1 95 ? 24.009 7.553 -22.882 1.00 97.25 95 ALA A CA 1
ATOM 727 C C . ALA A 1 95 ? 22.555 7.322 -22.437 1.00 97.25 95 ALA A C 1
ATOM 729 O O . ALA A 1 95 ? 21.672 7.100 -23.264 1.00 97.25 95 ALA A O 1
ATOM 730 N N . VAL A 1 96 ? 22.296 7.432 -21.131 1.00 98.06 96 VAL A N 1
ATOM 731 C CA . VAL A 1 96 ? 20.938 7.450 -20.562 1.00 98.06 96 VAL A CA 1
ATOM 732 C C . VAL A 1 96 ? 20.614 8.872 -20.114 1.00 98.06 96 VAL A C 1
ATOM 734 O O . VAL A 1 96 ? 21.268 9.435 -19.235 1.00 98.06 96 VAL A O 1
ATOM 737 N N . VAL A 1 97 ? 19.622 9.483 -20.746 1.00 97.62 97 VAL A N 1
ATOM 738 C CA . VAL A 1 97 ? 19.280 10.905 -20.594 1.00 97.62 97 VAL A CA 1
ATOM 739 C C . VAL A 1 97 ? 17.821 11.057 -20.180 1.00 97.62 97 VAL A C 1
ATOM 741 O O . VAL A 1 97 ? 17.091 10.069 -20.118 1.00 97.62 97 VAL A O 1
ATOM 744 N N . SER A 1 98 ? 17.388 12.276 -19.869 1.00 97.44 98 SER A N 1
ATOM 745 C CA . SER A 1 98 ? 15.964 12.551 -19.663 1.00 97.44 98 SER A CA 1
ATOM 746 C C . SER A 1 98 ? 15.181 12.241 -20.936 1.00 97.44 98 SER A C 1
ATOM 748 O O . SER A 1 98 ? 15.594 12.615 -22.035 1.00 97.44 98 SER A O 1
ATOM 750 N N . ALA A 1 99 ? 14.051 11.556 -20.786 1.00 96.25 99 ALA A N 1
ATOM 751 C CA . ALA A 1 99 ? 13.145 11.313 -21.895 1.00 96.25 99 ALA A CA 1
ATOM 752 C C . ALA A 1 99 ? 12.575 12.647 -22.412 1.00 96.25 99 ALA A C 1
ATOM 754 O O . ALA A 1 99 ? 12.385 13.567 -21.612 1.00 96.25 99 ALA A O 1
ATOM 755 N N . PRO A 1 100 ? 12.229 12.756 -23.712 1.00 94.50 100 PRO A N 1
ATOM 756 C CA . PRO A 1 100 ? 11.608 13.965 -24.262 1.00 94.50 100 PRO A CA 1
ATOM 757 C C . PRO A 1 100 ? 10.366 14.405 -23.480 1.00 94.50 100 PRO A C 1
ATOM 759 O O . PRO A 1 100 ? 10.108 15.594 -23.312 1.00 94.50 100 PRO A O 1
ATOM 762 N N . ARG A 1 101 ? 9.611 13.425 -22.972 1.00 94.38 101 ARG A N 1
ATOM 763 C CA . ARG A 1 101 ? 8.547 13.617 -21.995 1.00 94.38 101 ARG A CA 1
ATOM 764 C C . ARG A 1 101 ? 8.570 12.454 -20.997 1.00 94.38 101 ARG A C 1
ATOM 766 O O . ARG A 1 101 ? 8.531 11.306 -21.450 1.00 94.38 101 ARG A O 1
ATOM 773 N N . PRO A 1 102 ? 8.614 12.713 -19.678 1.00 95.25 102 PRO A N 1
ATOM 774 C CA . PRO A 1 102 ? 8.502 11.655 -18.681 1.00 95.25 102 PRO A CA 1
ATOM 775 C C . PRO A 1 102 ? 7.106 11.018 -18.738 1.00 95.25 102 PRO A C 1
ATOM 777 O O . PRO A 1 102 ? 6.120 11.691 -19.050 1.00 95.25 102 PRO A O 1
ATOM 780 N N . ARG A 1 103 ? 7.024 9.707 -18.492 1.00 95.06 103 ARG A N 1
ATOM 781 C CA . ARG A 1 103 ? 5.779 8.930 -18.564 1.00 95.06 103 ARG A CA 1
ATOM 782 C C . ARG A 1 103 ? 5.676 7.982 -17.377 1.00 95.06 103 ARG A C 1
ATOM 784 O O . ARG A 1 103 ? 6.467 7.047 -17.295 1.00 95.06 103 ARG A O 1
ATOM 791 N N . HIS A 1 104 ? 4.678 8.177 -16.519 1.00 94.44 104 HIS A N 1
ATOM 792 C CA . HIS A 1 104 ? 4.371 7.301 -15.384 1.00 94.44 104 HIS A CA 1
ATOM 793 C C . HIS A 1 104 ? 2.926 6.808 -15.491 1.00 94.44 104 HIS A C 1
ATOM 795 O O . HIS A 1 104 ? 2.011 7.615 -15.603 1.00 94.44 104 HIS A O 1
ATOM 801 N N . GLY A 1 105 ? 2.713 5.491 -15.562 1.00 92.94 105 GLY A N 1
ATOM 802 C CA . GLY A 1 105 ? 1.377 4.901 -15.723 1.00 92.94 105 GLY A CA 1
ATOM 803 C C . GLY A 1 105 ? 0.747 5.171 -17.087 1.00 92.94 105 GLY A C 1
ATOM 804 O O . GLY A 1 105 ? -0.476 5.148 -17.219 1.00 92.94 105 GLY A O 1
ATOM 805 N N . HIS A 1 106 ? 1.562 5.447 -18.111 1.00 93.50 106 HIS A N 1
ATOM 806 C CA . HIS A 1 106 ? 1.065 5.830 -19.431 1.00 93.50 106 HIS A CA 1
ATOM 807 C C . HIS A 1 106 ? 1.026 4.647 -20.397 1.00 93.50 106 HIS A C 1
ATOM 809 O O . HIS A 1 106 ? 2.001 3.906 -20.514 1.00 93.50 106 HIS A O 1
ATOM 815 N N . LEU A 1 107 ? -0.076 4.516 -21.137 1.00 94.38 107 LEU A N 1
ATOM 816 C CA . LEU A 1 107 ? -0.210 3.551 -22.226 1.00 94.38 107 LEU A CA 1
ATOM 817 C C . LEU A 1 107 ? 0.390 4.134 -23.505 1.00 94.38 107 LEU A C 1
ATOM 819 O O . LEU A 1 107 ? 0.091 5.268 -23.868 1.00 94.38 107 LEU A O 1
ATOM 823 N N . SER A 1 108 ? 1.217 3.365 -24.204 1.00 95.81 108 SER A N 1
ATOM 824 C CA . SER A 1 108 ? 1.777 3.763 -25.498 1.00 95.81 108 SER A CA 1
ATOM 825 C C . SER A 1 108 ? 1.713 2.620 -26.499 1.00 95.81 108 SER A C 1
ATOM 827 O O . SER A 1 108 ? 1.832 1.451 -26.125 1.00 95.81 108 SER A O 1
ATOM 829 N N . ARG A 1 109 ? 1.550 2.966 -27.779 1.00 98.06 109 ARG A N 1
ATOM 830 C CA . ARG A 1 109 ? 1.689 2.018 -28.888 1.00 98.06 109 ARG A CA 1
ATOM 831 C C . ARG A 1 109 ? 3.173 1.793 -29.173 1.00 98.06 109 ARG A C 1
ATOM 833 O O . ARG A 1 109 ? 3.942 2.756 -29.246 1.00 98.06 109 ARG A O 1
ATOM 840 N N . VAL A 1 110 ? 3.573 0.530 -29.313 1.00 98.44 110 VAL A N 1
ATOM 841 C CA . VAL A 1 110 ? 4.967 0.125 -29.538 1.00 98.44 110 VAL A CA 1
ATOM 842 C C . VAL A 1 110 ? 5.102 -0.618 -30.865 1.00 98.44 110 VAL A C 1
ATOM 844 O O . VAL A 1 110 ? 4.472 -1.649 -31.092 1.00 98.44 110 VAL A O 1
ATOM 847 N N . ARG A 1 111 ? 5.970 -0.111 -31.743 1.00 98.25 111 ARG A N 1
ATOM 848 C CA . ARG A 1 111 ? 6.382 -0.771 -32.993 1.00 98.25 111 ARG A CA 1
ATOM 849 C C . ARG A 1 111 ? 7.696 -1.495 -32.783 1.00 98.25 111 ARG A C 1
ATOM 851 O O . ARG A 1 111 ? 8.541 -1.013 -32.036 1.00 98.25 111 ARG A O 1
ATOM 858 N N . HIS A 1 112 ? 7.895 -2.617 -33.463 1.00 98.38 112 HIS A N 1
ATOM 859 C CA . HIS A 1 112 ? 9.109 -3.423 -33.326 1.00 98.38 112 HIS A CA 1
ATOM 860 C C . HIS A 1 112 ? 9.624 -3.932 -34.674 1.00 98.38 112 HIS A C 1
ATOM 862 O O . HIS A 1 112 ? 8.910 -3.958 -35.671 1.00 98.38 112 HIS A O 1
ATOM 868 N N . ASP A 1 113 ? 10.871 -4.379 -34.710 1.00 96.56 113 ASP A N 1
ATOM 869 C CA . ASP A 1 113 ? 11.570 -4.869 -35.905 1.00 96.56 113 ASP A CA 1
ATOM 870 C C . ASP A 1 113 ? 11.252 -6.335 -36.272 1.00 96.56 113 ASP A C 1
ATOM 872 O O . ASP A 1 113 ? 11.858 -6.904 -37.177 1.00 96.56 113 ASP A O 1
ATOM 876 N N . ASN A 1 114 ? 10.301 -6.961 -35.570 1.00 96.12 114 ASN A N 1
ATOM 877 C CA . ASN A 1 114 ? 9.989 -8.401 -35.634 1.00 96.12 114 ASN A CA 1
ATOM 878 C C . ASN A 1 114 ? 11.159 -9.330 -35.255 1.00 96.12 114 ASN A C 1
ATOM 880 O O . ASN A 1 114 ? 11.168 -10.506 -35.628 1.00 96.12 114 ASN A O 1
ATOM 884 N N . SER A 1 115 ? 12.134 -8.841 -34.484 1.00 95.56 115 SER A N 1
ATOM 885 C CA . SER A 1 115 ? 13.192 -9.678 -33.920 1.00 95.56 115 SER A CA 1
ATOM 886 C C . SER A 1 115 ? 12.632 -10.790 -33.030 1.00 95.56 115 SER A C 1
ATOM 888 O O . SER A 1 115 ? 11.487 -10.772 -32.576 1.00 95.56 115 SER A O 1
ATOM 890 N N . ALA A 1 116 ? 13.466 -11.794 -32.756 1.00 96.50 116 ALA A N 1
ATOM 891 C CA . ALA A 1 116 ? 13.036 -13.027 -32.103 1.00 96.50 116 ALA A CA 1
ATOM 892 C C . ALA A 1 116 ? 12.424 -12.840 -30.698 1.00 96.50 116 ALA A C 1
ATOM 894 O O . ALA A 1 116 ? 11.653 -13.702 -30.271 1.00 96.50 116 ALA A O 1
ATOM 895 N N . LEU A 1 117 ? 12.728 -11.734 -30.003 1.00 98.19 117 LEU A N 1
ATOM 896 C CA . LEU A 1 117 ? 12.100 -11.374 -28.725 1.00 98.19 117 LEU A CA 1
ATOM 897 C C . LEU A 1 117 ? 10.608 -11.028 -28.891 1.00 98.19 117 LEU A C 1
ATOM 899 O O . LEU A 1 117 ? 9.804 -11.318 -28.008 1.00 98.19 117 LEU A O 1
ATOM 903 N N . PHE A 1 118 ? 10.230 -10.477 -30.045 1.00 98.50 118 PHE A N 1
ATOM 904 C CA . PHE A 1 118 ? 8.869 -10.062 -30.391 1.00 98.50 118 PHE A CA 1
ATOM 905 C C . PHE A 1 118 ? 8.119 -11.081 -31.261 1.00 98.50 118 PHE A C 1
ATOM 907 O O . PHE A 1 118 ? 7.083 -10.770 -31.843 1.00 98.50 118 PHE A O 1
ATOM 914 N N . ALA A 1 119 ? 8.617 -12.314 -31.375 1.00 98.25 119 ALA A N 1
ATOM 915 C CA . ALA A 1 119 ? 7.949 -13.343 -32.166 1.00 98.25 119 ALA A CA 1
ATOM 916 C C . ALA A 1 119 ? 6.509 -13.586 -31.667 1.00 98.25 119 ALA A C 1
ATOM 918 O O . ALA A 1 119 ? 6.297 -13.882 -30.492 1.00 98.25 119 ALA A O 1
ATOM 919 N N . GLY A 1 120 ? 5.525 -13.474 -32.563 1.00 97.62 120 GLY A N 1
ATOM 920 C CA . GLY A 1 120 ? 4.106 -13.643 -32.225 1.00 97.62 120 GLY A CA 1
ATOM 921 C C . GLY A 1 120 ? 3.467 -12.456 -31.492 1.00 97.62 120 GLY A C 1
ATOM 922 O O . GLY A 1 120 ? 2.316 -12.565 -31.078 1.00 97.62 120 GLY A O 1
ATOM 923 N N . ILE A 1 121 ? 4.184 -11.340 -31.333 1.00 98.31 121 ILE A N 1
ATOM 924 C CA . ILE A 1 121 ? 3.634 -10.073 -30.838 1.00 98.31 121 ILE A CA 1
ATOM 925 C C . ILE A 1 121 ? 3.274 -9.213 -32.061 1.00 98.31 121 ILE A C 1
ATOM 927 O O . ILE A 1 121 ? 4.089 -9.110 -32.980 1.00 98.31 121 ILE A O 1
ATOM 931 N N . PRO A 1 122 ? 2.051 -8.658 -32.138 1.00 97.81 122 PRO A N 1
ATOM 932 C CA . PRO A 1 122 ? 1.641 -7.814 -33.251 1.00 97.81 122 PRO A CA 1
ATOM 933 C C . PRO A 1 122 ? 2.312 -6.438 -33.195 1.00 97.81 122 PRO A C 1
ATOM 935 O O . PRO A 1 122 ? 2.639 -5.919 -32.127 1.00 97.81 122 PRO A O 1
ATOM 938 N N . GLN A 1 123 ? 2.432 -5.813 -34.367 1.00 97.44 123 GLN A N 1
ATOM 939 C CA . GLN A 1 123 ? 2.856 -4.421 -34.467 1.00 97.44 123 GLN A CA 1
ATOM 940 C C . GLN A 1 123 ? 1.895 -3.487 -33.729 1.00 97.44 123 GLN A C 1
ATOM 942 O O . GLN A 1 123 ? 0.699 -3.759 -33.597 1.00 97.44 123 GLN A O 1
ATOM 947 N N . ASP A 1 124 ? 2.449 -2.364 -33.280 1.00 96.62 124 ASP A N 1
ATOM 948 C CA . ASP A 1 124 ? 1.750 -1.314 -32.551 1.00 96.62 124 ASP A CA 1
ATOM 949 C C . ASP A 1 124 ? 1.126 -1.785 -31.220 1.00 96.62 124 ASP A C 1
ATOM 951 O O . ASP A 1 124 ? 0.306 -1.060 -30.692 1.00 96.62 124 ASP A O 1
ATOM 955 N N . PHE A 1 125 ? 1.461 -2.938 -30.629 1.00 97.88 125 PHE A N 1
ATOM 956 C CA . PHE A 1 125 ? 0.847 -3.391 -29.363 1.00 97.88 125 PHE A CA 1
ATOM 957 C C . PHE A 1 125 ? 0.909 -2.349 -28.220 1.00 97.88 125 PHE A C 1
ATOM 959 O O . PHE A 1 125 ? 1.761 -1.456 -28.216 1.00 97.88 125 PHE A O 1
ATOM 966 N N . THR A 1 126 ? 0.002 -2.448 -27.241 1.00 97.94 126 THR A N 1
ATOM 967 C CA . THR A 1 126 ? -0.068 -1.489 -26.125 1.00 97.94 126 THR A CA 1
ATOM 968 C C . THR A 1 126 ? 0.849 -1.917 -24.985 1.00 97.94 126 THR A C 1
ATOM 970 O O . THR A 1 126 ? 0.781 -3.055 -24.527 1.00 97.94 126 THR A O 1
ATOM 973 N N . ALA A 1 127 ? 1.673 -1.002 -24.479 1.00 97.50 127 ALA A N 1
ATOM 974 C CA . ALA A 1 127 ? 2.514 -1.249 -23.312 1.00 97.50 127 ALA A CA 1
ATOM 975 C C . ALA A 1 127 ? 2.514 -0.064 -22.342 1.00 97.50 127 ALA A C 1
ATOM 977 O O . ALA A 1 127 ? 2.373 1.092 -22.751 1.00 97.50 127 ALA A O 1
ATOM 978 N N . VAL A 1 128 ? 2.702 -0.358 -21.056 1.00 97.25 128 VAL A N 1
ATOM 979 C CA . VAL A 1 128 ? 2.768 0.639 -19.982 1.00 97.25 128 VAL A CA 1
ATOM 980 C C . VAL A 1 128 ? 4.192 1.156 -19.791 1.00 97.25 128 VAL A C 1
ATOM 982 O O . VAL A 1 128 ? 5.162 0.392 -19.780 1.00 97.25 128 VAL A O 1
ATOM 985 N N . ARG A 1 129 ? 4.312 2.474 -19.606 1.00 96.31 129 ARG A N 1
ATOM 986 C CA . ARG A 1 129 ? 5.564 3.194 -19.349 1.00 96.31 129 ARG A CA 1
ATOM 987 C C . ARG A 1 129 ? 5.580 3.780 -17.936 1.00 96.31 129 ARG A C 1
ATOM 989 O O . ARG A 1 129 ? 4.660 4.514 -17.570 1.00 96.31 129 ARG A O 1
ATOM 996 N N . TYR A 1 130 ? 6.662 3.508 -17.202 1.00 95.31 130 TYR A N 1
ATOM 997 C CA . TYR A 1 130 ? 7.007 4.127 -15.916 1.00 95.31 130 TYR A CA 1
ATOM 998 C C . TYR A 1 130 ? 8.451 4.644 -15.936 1.00 95.31 130 TYR A C 1
ATOM 1000 O O . TYR A 1 130 ? 9.314 4.167 -15.210 1.00 95.31 130 TYR A O 1
ATOM 1008 N N . HIS A 1 131 ? 8.771 5.574 -16.834 1.00 95.88 131 HIS A N 1
ATOM 1009 C CA . HIS A 1 131 ? 10.135 6.076 -16.957 1.00 95.88 131 HIS A CA 1
ATOM 1010 C C . HIS A 1 131 ? 10.194 7.571 -17.277 1.00 95.88 131 HIS A C 1
ATOM 1012 O O . HIS A 1 131 ? 9.472 8.091 -18.131 1.00 95.88 131 HIS A O 1
ATOM 1018 N N . SER A 1 132 ? 11.125 8.246 -16.604 1.00 97.31 132 SER A N 1
ATOM 1019 C CA . SER A 1 132 ? 11.506 9.640 -16.871 1.00 97.31 132 SER A CA 1
ATOM 1020 C C . SER A 1 132 ? 12.787 9.746 -17.691 1.00 97.31 132 SER A C 1
ATOM 1022 O O . SER A 1 132 ? 13.109 10.806 -18.220 1.00 97.31 132 SER A O 1
ATOM 1024 N N . LEU A 1 133 ? 13.513 8.635 -17.813 1.00 97.94 133 LEU A N 1
ATOM 1025 C CA . LEU A 1 133 ? 14.774 8.524 -18.533 1.00 97.94 133 LEU A CA 1
ATOM 1026 C C . LEU A 1 133 ? 14.606 7.643 -19.773 1.00 97.94 133 LEU A C 1
ATOM 1028 O O . LEU A 1 133 ? 13.689 6.823 -19.840 1.00 97.94 133 LEU A O 1
ATOM 1032 N N . CYS A 1 134 ? 15.485 7.798 -20.757 1.00 97.81 134 CYS A N 1
ATOM 1033 C CA . CYS A 1 134 ? 15.561 6.918 -21.918 1.00 97.81 134 CYS A CA 1
ATOM 1034 C C . CYS A 1 134 ? 17.005 6.743 -22.395 1.00 97.81 134 CYS A C 1
ATOM 1036 O O . CYS A 1 134 ? 17.884 7.560 -22.109 1.00 97.81 134 CYS A O 1
ATOM 1038 N N . VAL A 1 135 ? 17.241 5.691 -23.175 1.00 98.19 135 VAL A N 1
ATOM 1039 C CA . VAL A 1 135 ? 18.501 5.506 -23.900 1.00 98.19 135 VAL A CA 1
ATOM 1040 C C . VAL A 1 135 ? 18.530 6.460 -25.097 1.00 98.19 135 VAL A C 1
ATOM 1042 O O . VAL A 1 135 ? 17.613 6.456 -25.921 1.00 98.19 135 VAL A O 1
ATOM 1045 N N . ALA A 1 136 ? 19.559 7.302 -25.180 1.00 95.81 136 ALA A N 1
ATOM 1046 C CA . ALA A 1 136 ? 19.724 8.268 -26.261 1.00 95.81 136 ALA A CA 1
ATOM 1047 C C . ALA A 1 136 ? 20.232 7.600 -27.546 1.00 95.81 136 ALA A C 1
ATOM 1049 O O . ALA A 1 136 ? 21.001 6.642 -27.505 1.00 95.81 136 ALA A O 1
ATOM 1050 N N . SER A 1 137 ? 19.839 8.160 -28.689 1.00 90.12 137 SER A N 1
ATOM 1051 C CA . SER A 1 137 ? 20.477 7.886 -29.980 1.00 90.12 137 SER A CA 1
ATOM 1052 C C . SER A 1 137 ? 21.544 8.951 -30.289 1.00 90.12 137 SER A C 1
ATOM 1054 O O . SER A 1 137 ? 21.365 10.097 -29.868 1.00 90.12 137 SER A O 1
ATOM 1056 N N . PRO A 1 138 ? 22.614 8.628 -31.043 1.00 94.06 138 PRO A N 1
ATOM 1057 C CA . PRO A 1 138 ? 22.916 7.323 -31.643 1.00 94.06 138 PRO A CA 1
ATOM 1058 C C . PRO A 1 138 ? 23.337 6.270 -30.604 1.00 94.06 138 PRO A C 1
ATOM 1060 O O . PRO A 1 138 ? 23.924 6.599 -29.575 1.00 94.06 138 PRO A O 1
ATOM 1063 N N . LEU A 1 139 ? 23.022 5.002 -30.882 1.00 96.69 139 LEU A N 1
ATOM 1064 C CA . LEU A 1 139 ? 23.463 3.873 -30.059 1.00 96.69 139 LEU A CA 1
ATOM 1065 C C . LEU A 1 139 ? 24.917 3.488 -30.399 1.00 96.69 139 LEU A C 1
ATOM 1067 O O . LEU A 1 139 ? 25.321 3.654 -31.553 1.00 96.69 139 LEU A O 1
ATOM 1071 N N . PRO A 1 140 ? 25.687 2.949 -29.434 1.00 96.00 140 PRO A N 1
ATOM 1072 C CA . PRO A 1 140 ? 26.993 2.346 -29.697 1.00 96.00 140 PRO A CA 1
ATOM 1073 C C . PRO A 1 140 ? 26.908 1.211 -30.722 1.00 96.00 140 PRO A C 1
ATOM 1075 O O . PRO A 1 140 ? 25.865 0.571 -30.852 1.00 96.00 140 PRO A O 1
ATOM 1078 N N . GLU A 1 141 ? 28.020 0.905 -31.396 1.00 95.00 141 GLU A N 1
ATOM 1079 C CA . GLU A 1 141 ? 28.050 -0.128 -32.441 1.00 95.00 141 GLU A CA 1
ATOM 1080 C C . GLU A 1 141 ? 27.591 -1.501 -31.942 1.00 95.00 141 GLU A C 1
ATOM 1082 O O . GLU A 1 141 ? 26.955 -2.228 -32.695 1.00 95.00 141 GLU A O 1
ATOM 1087 N N . ASP A 1 142 ? 27.825 -1.842 -30.675 1.00 95.19 142 ASP A N 1
ATOM 1088 C CA . ASP A 1 142 ? 27.485 -3.151 -30.111 1.00 95.19 142 ASP A CA 1
ATOM 1089 C C . ASP A 1 142 ? 25.995 -3.353 -29.807 1.00 95.19 142 ASP A C 1
ATOM 1091 O O . ASP A 1 142 ? 25.568 -4.483 -29.544 1.00 95.19 142 ASP A O 1
ATOM 1095 N N . VAL A 1 143 ? 25.184 -2.293 -29.849 1.00 97.00 143 VAL A N 1
ATOM 1096 C CA . VAL A 1 143 ? 23.764 -2.330 -29.481 1.00 97.00 143 VAL A CA 1
ATOM 1097 C C . VAL A 1 143 ? 22.906 -1.785 -30.611 1.00 97.00 143 VAL A C 1
ATOM 1099 O O . VAL A 1 143 ? 23.226 -0.789 -31.250 1.00 97.00 143 VAL A O 1
ATOM 1102 N N . GLU A 1 144 ? 21.761 -2.418 -30.839 1.00 97.44 144 GLU A N 1
ATOM 1103 C CA . GLU A 1 144 ? 20.770 -1.921 -31.788 1.00 97.44 144 GLU A CA 1
ATOM 1104 C C . GLU A 1 144 ? 19.374 -1.855 -31.176 1.00 97.44 144 GLU A C 1
ATOM 1106 O O . GLU A 1 144 ? 18.977 -2.708 -30.376 1.00 97.44 144 GLU A O 1
ATOM 1111 N N . ALA A 1 145 ? 18.632 -0.814 -31.555 1.00 98.25 145 ALA A N 1
ATOM 1112 C CA . ALA A 1 145 ? 17.233 -0.649 -31.193 1.00 98.25 145 ALA A CA 1
ATOM 1113 C C . ALA A 1 145 ? 16.373 -1.636 -31.990 1.00 98.25 145 ALA A C 1
ATOM 1115 O O . ALA A 1 145 ? 16.570 -1.822 -33.188 1.00 98.25 145 ALA A O 1
ATOM 1116 N N . THR A 1 146 ? 15.412 -2.251 -31.308 1.00 98.44 146 THR A N 1
ATOM 1117 C CA . THR A 1 146 ? 14.509 -3.273 -31.865 1.00 98.44 146 THR A CA 1
ATOM 1118 C C . THR A 1 146 ? 13.034 -2.916 -31.689 1.00 98.44 146 THR A C 1
ATOM 1120 O O . THR A 1 146 ? 12.177 -3.543 -32.306 1.00 98.44 146 THR A O 1
ATOM 1123 N N . ALA A 1 147 ? 12.714 -1.901 -30.878 1.00 98.44 147 ALA A N 1
ATOM 1124 C CA . ALA A 1 147 ? 11.365 -1.357 -30.768 1.00 98.44 147 ALA A CA 1
ATOM 1125 C C . ALA A 1 147 ? 11.367 0.131 -30.408 1.00 98.44 147 ALA A C 1
ATOM 1127 O O . ALA A 1 147 ? 12.303 0.616 -29.770 1.00 98.44 147 ALA A O 1
ATOM 1128 N N . TRP A 1 148 ? 10.288 0.826 -30.771 1.00 98.44 148 TRP A N 1
ATOM 1129 C CA . TRP A 1 148 ? 10.077 2.259 -30.561 1.00 98.44 148 TRP A CA 1
ATOM 1130 C C . TRP A 1 148 ? 8.633 2.543 -30.152 1.00 98.44 148 TRP A C 1
ATOM 1132 O O . TRP A 1 148 ? 7.705 1.880 -30.617 1.00 98.44 148 TRP A O 1
ATOM 1142 N N . ALA A 1 149 ? 8.444 3.540 -29.295 1.00 97.75 149 ALA A N 1
ATOM 1143 C CA . ALA A 1 149 ? 7.131 4.085 -28.983 1.00 97.75 149 ALA A CA 1
ATOM 1144 C C . ALA A 1 149 ? 6.667 5.027 -30.102 1.00 97.75 149 ALA A C 1
ATOM 1146 O O . ALA A 1 149 ? 7.464 5.493 -30.917 1.00 97.75 149 ALA A O 1
ATOM 1147 N N . GLU A 1 150 ? 5.378 5.355 -30.105 1.00 96.00 150 GLU A N 1
ATOM 1148 C CA . GLU A 1 150 ? 4.778 6.349 -31.008 1.00 96.00 150 GLU A CA 1
ATOM 1149 C C . GLU A 1 150 ? 5.448 7.739 -30.968 1.00 96.00 150 GLU A C 1
ATOM 1151 O O . GLU A 1 150 ? 5.380 8.473 -31.950 1.00 96.00 150 GLU A O 1
ATOM 1156 N N . ASP A 1 151 ? 6.130 8.091 -29.871 1.00 95.56 151 ASP A N 1
ATOM 1157 C CA . ASP A 1 151 ? 6.902 9.334 -29.719 1.00 95.56 151 ASP A CA 1
ATOM 1158 C C . ASP A 1 151 ? 8.387 9.194 -30.117 1.00 95.56 151 ASP A C 1
ATOM 1160 O O . ASP A 1 151 ? 9.182 10.109 -29.902 1.00 95.56 151 ASP A O 1
ATOM 1164 N N . GLY A 1 152 ? 8.772 8.055 -30.701 1.00 95.94 152 GLY A N 1
ATOM 1165 C CA . GLY A 1 152 ? 10.121 7.777 -31.196 1.00 95.94 152 GLY A CA 1
ATOM 1166 C C . GLY A 1 152 ? 11.119 7.315 -30.132 1.00 95.94 152 GLY A C 1
ATOM 1167 O O . GLY A 1 152 ? 12.248 6.967 -30.480 1.00 95.94 152 GLY A O 1
ATOM 1168 N N . VAL A 1 153 ? 10.734 7.264 -28.851 1.00 97.88 153 VAL A N 1
ATOM 1169 C CA . VAL A 1 153 ? 11.610 6.756 -27.786 1.00 97.88 153 VAL A CA 1
ATOM 1170 C C . VAL A 1 153 ? 11.922 5.276 -28.020 1.00 97.88 153 VAL A C 1
ATOM 1172 O O . VAL A 1 153 ? 11.029 4.491 -28.336 1.00 97.88 153 VAL A O 1
ATOM 1175 N N . VAL A 1 154 ? 13.190 4.883 -27.851 1.00 98.38 154 VAL A N 1
ATOM 1176 C CA . VAL A 1 154 ? 13.621 3.479 -27.940 1.00 98.38 154 VAL A CA 1
ATOM 1177 C C . VAL A 1 154 ? 12.961 2.676 -26.821 1.00 98.38 154 VAL A C 1
ATOM 1179 O O . VAL A 1 154 ? 13.168 2.947 -25.640 1.00 98.38 154 VAL A O 1
ATOM 1182 N N . MET A 1 155 ? 12.178 1.670 -27.205 1.00 98.44 155 MET A N 1
ATOM 1183 C CA . MET A 1 155 ? 11.414 0.821 -26.290 1.00 98.44 155 MET A CA 1
ATOM 1184 C C . MET A 1 155 ? 11.990 -0.578 -26.130 1.00 98.44 155 MET A C 1
ATOM 1186 O O . MET A 1 155 ? 11.654 -1.258 -25.162 1.00 98.44 155 MET A O 1
ATOM 1190 N N . ALA A 1 156 ? 12.863 -1.009 -27.039 1.00 98.62 156 ALA A N 1
ATOM 1191 C CA . ALA A 1 156 ? 13.654 -2.211 -26.850 1.00 98.62 156 ALA A CA 1
ATOM 1192 C C . ALA A 1 156 ? 14.979 -2.148 -27.597 1.00 98.62 156 ALA A C 1
ATOM 1194 O O . ALA A 1 156 ? 15.108 -1.465 -28.613 1.00 98.62 156 ALA A O 1
ATOM 1195 N N . LEU A 1 157 ? 15.954 -2.899 -27.100 1.00 98.50 157 LEU A N 1
ATOM 1196 C CA . LEU A 1 157 ? 17.276 -3.046 -27.693 1.00 98.50 157 LEU A CA 1
ATOM 1197 C C . LEU A 1 157 ? 17.783 -4.476 -27.543 1.00 98.50 157 LEU A C 1
ATOM 1199 O O . LEU A 1 157 ? 17.319 -5.232 -26.683 1.00 98.50 157 LEU A O 1
ATOM 1203 N N . ARG A 1 158 ? 18.772 -4.823 -28.361 1.00 98.06 158 ARG A N 1
ATOM 1204 C CA . ARG A 1 158 ? 19.573 -6.034 -28.188 1.00 98.06 158 ARG A CA 1
ATOM 1205 C C . ARG A 1 158 ? 21.048 -5.737 -28.396 1.00 98.06 158 ARG A C 1
ATOM 1207 O O . ARG A 1 158 ? 21.407 -4.883 -29.205 1.00 98.06 158 ARG A O 1
ATOM 1214 N N . HIS A 1 159 ? 21.891 -6.475 -27.691 1.00 97.62 159 HIS A N 1
ATOM 1215 C CA . HIS A 1 159 ? 23.312 -6.515 -28.003 1.00 97.62 159 HIS A CA 1
ATOM 1216 C C . HIS A 1 159 ? 23.523 -7.367 -29.268 1.00 97.62 159 HIS A C 1
ATOM 1218 O O . HIS A 1 159 ? 22.879 -8.402 -29.437 1.00 97.62 159 HIS A O 1
ATOM 1224 N N . ARG A 1 160 ? 24.421 -6.949 -30.168 1.00 95.62 160 ARG A N 1
ATOM 1225 C CA . ARG A 1 160 ? 24.681 -7.641 -31.445 1.00 95.62 160 ARG A CA 1
ATOM 1226 C C . ARG A 1 160 ? 25.338 -9.009 -31.257 1.00 95.62 160 ARG A C 1
ATOM 1228 O O . ARG A 1 160 ? 24.984 -9.962 -31.943 1.00 95.62 160 ARG A O 1
ATOM 1235 N N . VAL A 1 161 ? 26.303 -9.088 -30.336 1.00 94.31 161 VAL A N 1
ATOM 1236 C CA . VAL A 1 161 ? 27.079 -10.307 -30.039 1.00 94.31 161 VAL A CA 1
ATOM 1237 C C . VAL A 1 161 ? 26.592 -11.066 -28.795 1.00 94.31 161 VAL A C 1
ATOM 1239 O O . VAL A 1 161 ? 26.396 -12.280 -28.852 1.00 94.31 161 VAL A O 1
ATOM 1242 N N . LEU A 1 162 ? 26.431 -10.382 -27.659 1.00 96.44 162 LEU A N 1
ATOM 1243 C CA . LEU A 1 162 ? 26.090 -11.003 -26.375 1.00 96.44 162 LEU A CA 1
ATOM 1244 C C . LEU A 1 162 ? 24.586 -11.331 -26.291 1.00 96.44 162 LEU A C 1
ATOM 1246 O O . LEU A 1 162 ? 23.777 -10.612 -26.878 1.00 96.44 162 LEU A O 1
ATOM 1250 N N . PRO A 1 163 ? 24.173 -12.379 -25.549 1.00 97.25 163 PRO A N 1
ATOM 1251 C CA . PRO A 1 163 ? 22.768 -12.785 -25.422 1.00 97.25 163 PRO A CA 1
ATOM 1252 C C . PRO A 1 163 ? 21.985 -11.844 -24.486 1.00 97.25 163 PRO A C 1
ATOM 1254 O O . PRO A 1 163 ? 21.527 -12.244 -23.417 1.00 97.25 163 PRO A O 1
ATOM 1257 N N . ARG A 1 164 ? 21.868 -10.565 -24.852 1.00 98.12 164 ARG A N 1
ATOM 1258 C CA . ARG A 1 164 ? 21.310 -9.510 -23.995 1.00 98.12 164 ARG A CA 1
ATOM 1259 C C . ARG A 1 164 ? 20.202 -8.763 -24.715 1.00 98.12 164 ARG A C 1
ATOM 1261 O O . ARG A 1 164 ? 20.398 -8.263 -25.824 1.00 98.12 164 ARG A O 1
ATOM 1268 N N . TRP A 1 165 ? 19.064 -8.652 -24.046 1.00 98.69 165 TRP A N 1
ATOM 1269 C CA . TRP A 1 165 ? 17.876 -7.965 -24.532 1.00 98.69 165 TRP A CA 1
ATOM 1270 C C . TRP A 1 165 ? 17.347 -7.035 -23.452 1.00 98.69 165 TRP A C 1
ATOM 1272 O O . TRP A 1 165 ? 17.384 -7.373 -22.273 1.00 98.69 165 TRP A O 1
ATOM 1282 N N . GLY A 1 166 ? 16.834 -5.874 -23.839 1.00 98.50 166 GLY A N 1
ATOM 1283 C CA . GLY A 1 166 ? 16.234 -4.941 -22.894 1.00 98.50 166 GLY A CA 1
ATOM 1284 C C . GLY A 1 166 ? 14.938 -4.361 -23.425 1.00 98.50 166 GLY A C 1
ATOM 1285 O O . GLY A 1 166 ? 14.894 -3.985 -24.593 1.00 98.50 166 GLY A O 1
ATOM 1286 N N . VAL A 1 167 ? 13.935 -4.188 -22.567 1.00 98.81 167 VAL A N 1
ATOM 1287 C CA . VAL A 1 167 ? 12.691 -3.455 -22.852 1.00 98.81 167 VAL A CA 1
ATOM 1288 C C . VAL A 1 167 ? 12.508 -2.285 -21.883 1.00 98.81 167 VAL A C 1
ATOM 1290 O O . VAL A 1 167 ? 12.716 -2.435 -20.686 1.00 98.81 167 VAL A O 1
ATOM 1293 N N . GLN A 1 168 ? 12.137 -1.108 -22.385 1.00 98.44 168 GLN A N 1
ATOM 1294 C CA . GLN A 1 168 ? 11.943 0.102 -21.573 1.00 98.44 168 GLN A CA 1
ATOM 1295 C C . GLN A 1 168 ? 10.539 0.175 -20.942 1.00 98.44 168 GLN A C 1
ATOM 1297 O O . GLN A 1 168 ? 10.355 0.862 -19.938 1.00 98.44 168 GLN A O 1
ATOM 1302 N N . PHE A 1 169 ? 9.554 -0.512 -21.528 1.00 98.19 169 PHE A N 1
ATOM 1303 C CA . PHE A 1 169 ? 8.205 -0.665 -20.972 1.00 98.19 169 PHE A CA 1
ATOM 1304 C C . PHE A 1 169 ? 8.148 -1.802 -19.944 1.00 98.19 169 PHE A C 1
ATOM 1306 O O . PHE A 1 169 ? 9.090 -2.581 -19.819 1.00 98.19 169 PHE A O 1
ATOM 1313 N N . HIS A 1 170 ? 7.016 -1.912 -19.249 1.00 98.06 170 HIS A N 1
ATOM 1314 C CA . HIS A 1 170 ? 6.793 -2.882 -18.177 1.00 98.06 170 HIS A CA 1
ATOM 1315 C C . HIS A 1 170 ? 5.879 -4.026 -18.644 1.00 98.06 170 HIS A C 1
ATOM 1317 O O . HIS A 1 170 ? 4.652 -3.877 -18.597 1.00 98.06 170 HIS A O 1
ATOM 1323 N N . PRO A 1 171 ? 6.424 -5.158 -19.137 1.00 97.81 171 PRO A N 1
ATOM 1324 C CA . PRO A 1 171 ? 5.624 -6.309 -19.570 1.00 97.81 171 PRO A CA 1
ATOM 1325 C C . PRO A 1 171 ? 4.801 -6.944 -18.436 1.00 97.81 171 PRO A C 1
ATOM 1327 O O . PRO A 1 171 ? 3.859 -7.681 -18.703 1.00 97.81 171 PRO A O 1
ATOM 1330 N N . GLU A 1 172 ? 5.156 -6.683 -17.180 1.00 96.94 172 GLU A N 1
ATOM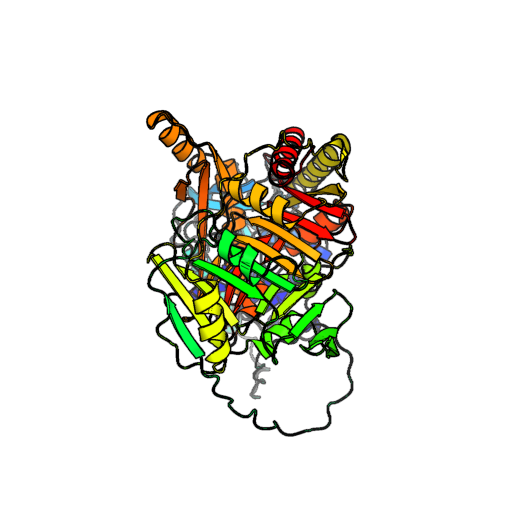 1331 C CA . GLU A 1 172 ? 4.507 -7.195 -15.975 1.00 96.94 172 GLU A CA 1
ATOM 1332 C C . GLU A 1 172 ? 3.300 -6.373 -15.494 1.00 96.94 172 GLU A C 1
ATOM 1334 O O . GLU A 1 172 ? 2.537 -6.843 -14.638 1.00 96.94 172 GLU A O 1
ATOM 1339 N N . SER A 1 173 ? 3.125 -5.159 -16.027 1.00 96.94 173 SER A N 1
ATOM 1340 C CA . SER A 1 173 ? 1.999 -4.284 -15.693 1.00 96.94 173 SER A CA 1
ATOM 1341 C C . SER A 1 173 ? 0.670 -4.898 -16.131 1.00 96.94 173 SER A C 1
ATOM 1343 O O . SER A 1 173 ? 0.574 -5.499 -17.201 1.00 96.94 173 SER A O 1
ATOM 1345 N N . VAL A 1 174 ? -0.380 -4.710 -15.325 1.00 94.12 174 VAL A N 1
ATOM 1346 C CA . VAL A 1 174 ? -1.721 -5.256 -15.603 1.00 94.12 174 VAL A CA 1
ATOM 1347 C C . VAL A 1 174 ? -2.335 -4.722 -16.905 1.00 94.12 174 VAL A C 1
ATOM 1349 O O . VAL A 1 174 ? -3.209 -5.369 -17.477 1.00 94.12 174 VAL A O 1
ATOM 1352 N N . ALA A 1 175 ? -1.882 -3.559 -17.384 1.00 94.56 175 ALA A N 1
ATOM 1353 C CA . ALA A 1 175 ? -2.400 -2.917 -18.591 1.00 94.56 175 ALA A CA 1
ATOM 1354 C C . ALA A 1 175 ? -1.465 -3.025 -19.814 1.00 94.56 175 ALA A C 1
ATOM 1356 O O . ALA A 1 175 ? -1.740 -2.399 -20.838 1.00 94.56 175 ALA A O 1
ATOM 1357 N N . SER A 1 176 ? -0.375 -3.796 -19.720 1.00 96.56 176 SER A N 1
ATOM 1358 C CA . SER A 1 176 ? 0.490 -4.111 -20.865 1.00 96.56 176 SER A CA 1
ATOM 1359 C C . SER A 1 176 ? -0.006 -5.351 -21.611 1.00 96.56 176 SER A C 1
ATOM 1361 O O . SER A 1 176 ? -0.256 -6.397 -21.010 1.00 96.56 176 SER A O 1
ATOM 1363 N N . ASP A 1 177 ? -0.064 -5.268 -22.939 1.00 96.19 177 ASP A N 1
ATOM 1364 C CA . ASP A 1 177 ? -0.380 -6.406 -23.797 1.00 96.19 177 ASP A CA 1
ATOM 1365 C C . ASP A 1 177 ? 0.841 -7.339 -23.942 1.00 96.19 177 ASP A C 1
ATOM 1367 O O . ASP A 1 177 ? 1.997 -6.917 -23.904 1.00 96.19 177 ASP A O 1
ATOM 1371 N N . HIS A 1 178 ? 0.591 -8.633 -24.166 1.00 97.44 178 HIS A N 1
ATOM 1372 C CA . HIS A 1 178 ? 1.588 -9.637 -24.586 1.00 97.44 178 HIS A CA 1
ATOM 1373 C C . HIS A 1 178 ? 2.823 -9.853 -23.682 1.00 97.44 178 HIS A C 1
ATOM 1375 O O . HIS A 1 178 ? 3.760 -10.542 -24.097 1.00 97.44 178 HIS A O 1
ATOM 1381 N N . GLY A 1 179 ? 2.816 -9.371 -22.435 1.00 97.00 179 GLY A N 1
ATOM 1382 C CA . GLY A 1 179 ? 3.872 -9.636 -21.448 1.00 97.00 179 GLY A CA 1
ATOM 1383 C C . GLY A 1 179 ? 4.271 -11.120 -21.327 1.00 97.00 179 GLY A C 1
ATOM 1384 O O . GLY A 1 179 ? 5.459 -11.433 -21.456 1.00 97.00 179 GLY A O 1
ATOM 1385 N N . PRO A 1 180 ? 3.311 -12.062 -21.179 1.00 97.00 180 PRO A N 1
ATOM 1386 C CA . PRO A 1 180 ? 3.608 -13.498 -21.144 1.00 97.00 180 PRO A CA 1
ATOM 1387 C C . PRO A 1 180 ? 4.323 -14.013 -22.400 1.00 97.00 180 PRO A C 1
ATOM 1389 O O . PRO A 1 180 ? 5.265 -14.797 -22.299 1.00 97.00 180 PRO A O 1
ATOM 1392 N N . THR A 1 181 ? 3.925 -13.542 -23.586 1.00 98.31 181 THR A N 1
ATOM 1393 C CA . THR A 1 181 ? 4.548 -13.933 -24.860 1.00 98.31 181 THR A CA 1
ATOM 1394 C C . THR A 1 181 ? 5.991 -13.440 -24.947 1.00 98.31 181 THR A C 1
ATOM 1396 O O . THR A 1 181 ? 6.875 -14.195 -25.354 1.00 98.31 181 THR A O 1
ATOM 1399 N N . LEU A 1 182 ? 6.256 -12.202 -24.519 1.00 98.50 182 LEU A N 1
ATOM 1400 C CA . LEU A 1 182 ? 7.602 -11.625 -24.514 1.00 98.50 182 LEU A CA 1
ATOM 1401 C C . LEU A 1 182 ? 8.547 -12.407 -23.596 1.00 98.50 182 LEU A C 1
ATOM 1403 O O . LEU A 1 182 ? 9.656 -12.772 -23.997 1.00 98.50 182 LEU A O 1
ATOM 1407 N N . VAL A 1 183 ? 8.089 -12.726 -22.383 1.00 98.00 183 VAL A N 1
ATOM 1408 C CA . VAL A 1 183 ? 8.866 -13.524 -21.427 1.00 98.00 183 VAL A CA 1
ATOM 1409 C C . VAL A 1 183 ? 9.094 -14.944 -21.953 1.00 98.00 183 VAL A C 1
ATOM 1411 O O . VAL A 1 183 ? 10.218 -15.444 -21.894 1.00 98.00 183 VAL A O 1
ATOM 1414 N N . ALA A 1 184 ? 8.088 -15.580 -22.561 1.00 98.25 184 ALA A N 1
ATOM 1415 C CA . ALA A 1 184 ? 8.249 -16.887 -23.200 1.00 98.25 184 ALA A CA 1
ATOM 1416 C C . ALA A 1 184 ? 9.285 -16.864 -24.340 1.00 98.25 184 ALA A C 1
ATOM 1418 O O . ALA A 1 184 ? 10.095 -17.790 -24.470 1.00 98.25 184 ALA A O 1
ATOM 1419 N N . ASN A 1 185 ? 9.318 -15.791 -25.136 1.00 98.56 185 ASN A N 1
ATOM 1420 C CA . ASN A 1 185 ? 10.331 -15.601 -26.171 1.00 98.56 185 ASN A CA 1
ATOM 1421 C C . ASN A 1 185 ? 11.736 -15.470 -25.586 1.00 98.56 185 ASN A C 1
ATOM 1423 O O . ASN A 1 185 ? 12.649 -16.139 -26.075 1.00 98.56 185 ASN A O 1
ATOM 1427 N N . PHE A 1 186 ? 11.911 -14.687 -24.520 1.00 98.56 186 PHE A N 1
ATOM 1428 C CA . PHE A 1 186 ? 13.189 -14.607 -23.814 1.00 98.56 186 PHE A CA 1
ATOM 1429 C C . PHE A 1 186 ? 13.642 -15.980 -23.296 1.00 98.56 186 PHE A C 1
ATOM 1431 O O . PHE A 1 186 ? 14.769 -16.396 -23.564 1.00 98.56 186 PHE A O 1
ATOM 1438 N N . VAL A 1 187 ? 12.756 -16.740 -22.643 1.00 97.94 187 VAL A N 1
ATOM 1439 C CA . VAL A 1 187 ? 13.067 -18.094 -22.146 1.00 97.94 187 VAL A CA 1
ATOM 1440 C C . VAL A 1 187 ? 13.507 -19.020 -23.286 1.00 97.94 187 VAL A C 1
ATOM 1442 O O . VAL A 1 187 ? 14.473 -19.776 -23.144 1.00 97.94 187 VAL A O 1
ATOM 1445 N N . ARG A 1 188 ? 12.842 -18.957 -24.446 1.00 97.56 188 ARG A N 1
ATOM 1446 C CA . ARG A 1 188 ? 13.223 -19.723 -25.643 1.00 97.56 188 ARG A CA 1
ATOM 1447 C C . ARG A 1 188 ? 14.608 -19.325 -26.159 1.00 97.56 188 ARG A C 1
ATOM 1449 O O . ARG A 1 188 ? 15.406 -20.210 -26.469 1.00 97.56 188 ARG A O 1
ATOM 1456 N N . LEU A 1 189 ? 14.900 -18.026 -26.222 1.00 97.69 189 LEU A N 1
ATOM 1457 C CA . LEU A 1 189 ? 16.200 -17.496 -26.644 1.00 97.69 189 LEU A CA 1
ATOM 1458 C C . LEU A 1 189 ? 17.325 -17.915 -25.692 1.00 97.69 189 LEU A C 1
ATOM 1460 O O . LEU A 1 189 ? 18.355 -18.412 -26.149 1.00 97.69 189 LEU A O 1
ATOM 1464 N N . ALA A 1 190 ? 17.102 -17.813 -24.381 1.00 97.00 190 ALA A N 1
ATOM 1465 C CA . ALA A 1 190 ? 18.055 -18.243 -23.364 1.00 97.00 190 ALA A CA 1
ATOM 1466 C C . ALA A 1 190 ? 18.376 -19.744 -23.482 1.00 97.00 190 ALA A C 1
ATOM 1468 O O . ALA A 1 190 ? 19.543 -20.137 -23.540 1.00 97.00 190 ALA A O 1
ATOM 1469 N N . ARG A 1 191 ? 17.349 -20.597 -23.621 1.00 95.25 191 ARG A N 1
ATOM 1470 C CA . ARG A 1 191 ? 17.529 -22.047 -23.830 1.00 95.25 191 ARG A CA 1
ATOM 1471 C C . ARG A 1 191 ? 18.299 -22.359 -25.113 1.00 95.25 191 ARG A C 1
ATOM 1473 O O . ARG A 1 191 ? 19.150 -23.247 -25.106 1.00 95.25 191 ARG A O 1
ATOM 1480 N N . ALA A 1 192 ? 18.009 -21.651 -26.205 1.00 94.62 192 ALA A N 1
ATOM 1481 C CA . ALA A 1 192 ? 18.715 -21.829 -27.471 1.00 94.62 192 ALA A CA 1
ATOM 1482 C C . ALA A 1 192 ? 20.199 -21.448 -27.348 1.00 94.62 192 ALA A C 1
ATOM 1484 O O . ALA A 1 192 ? 21.057 -22.226 -27.762 1.00 94.62 192 ALA A O 1
ATOM 1485 N N . HIS A 1 193 ? 20.508 -20.314 -26.710 1.00 93.38 193 HIS A N 1
ATOM 1486 C CA . HIS A 1 193 ? 21.887 -19.875 -26.490 1.00 93.38 193 HIS A CA 1
ATOM 1487 C C . HIS A 1 193 ? 22.695 -20.902 -25.687 1.00 93.38 193 HIS A C 1
ATOM 1489 O O . HIS A 1 193 ? 23.792 -21.285 -26.090 1.00 93.38 193 HIS A O 1
ATOM 1495 N N . ARG A 1 194 ? 22.126 -21.434 -24.600 1.00 89.25 194 ARG A N 1
ATOM 1496 C CA . ARG A 1 194 ? 22.808 -22.449 -23.783 1.00 89.25 194 ARG A CA 1
ATOM 1497 C C . ARG A 1 194 ? 23.119 -23.732 -24.539 1.00 89.25 194 ARG A C 1
ATOM 1499 O O . ARG A 1 194 ? 24.189 -24.294 -24.343 1.00 89.25 194 ARG A O 1
ATOM 1506 N N . ARG A 1 195 ? 22.222 -24.184 -25.422 1.00 88.50 195 ARG A N 1
ATOM 1507 C CA . ARG A 1 195 ? 22.485 -25.353 -26.281 1.00 88.50 195 ARG A CA 1
ATOM 1508 C C . ARG A 1 195 ? 23.685 -25.114 -27.197 1.00 88.50 195 ARG A C 1
ATOM 1510 O O . ARG A 1 195 ? 24.484 -26.023 -27.386 1.00 88.50 195 ARG A O 1
ATOM 1517 N N . VAL A 1 196 ? 23.834 -23.895 -27.722 1.00 87.19 196 VAL A N 1
ATOM 1518 C CA . VAL A 1 196 ? 24.985 -23.516 -28.556 1.00 87.19 196 VAL A CA 1
ATOM 1519 C C . VAL A 1 196 ? 26.273 -23.480 -27.737 1.00 87.19 196 VAL A C 1
ATOM 1521 O O . VAL A 1 196 ? 27.272 -24.038 -28.174 1.00 87.19 196 VAL A O 1
ATOM 1524 N N . VAL A 1 197 ? 26.261 -22.869 -26.548 1.00 84.06 197 VAL A N 1
ATOM 1525 C CA . VAL A 1 197 ? 27.451 -22.798 -25.681 1.00 84.06 197 VAL A CA 1
ATOM 1526 C C . VAL A 1 197 ? 27.880 -24.191 -25.204 1.00 84.06 197 VAL A C 1
ATOM 1528 O O . VAL A 1 197 ? 29.062 -24.511 -25.276 1.00 84.06 197 VAL A O 1
ATOM 1531 N N . ALA A 1 198 ? 26.932 -25.046 -24.807 1.00 76.44 198 ALA A N 1
ATOM 1532 C CA . ALA A 1 198 ? 27.203 -26.421 -24.378 1.00 76.44 198 ALA A CA 1
ATOM 1533 C C . ALA A 1 198 ? 27.672 -27.346 -25.520 1.00 76.44 198 ALA A C 1
ATOM 1535 O O . ALA A 1 198 ? 28.345 -28.339 -25.266 1.00 76.44 198 ALA A O 1
ATOM 1536 N N . GLY A 1 199 ? 27.323 -27.037 -26.775 1.00 64.19 199 GLY A N 1
ATOM 1537 C CA . GLY A 1 199 ? 27.719 -27.807 -27.960 1.00 64.19 199 GLY A CA 1
ATOM 1538 C C . GLY A 1 199 ? 29.075 -27.422 -28.567 1.00 64.19 199 GLY A C 1
ATOM 1539 O O . GLY A 1 199 ? 29.459 -27.999 -29.584 1.00 64.19 199 GLY A O 1
ATOM 1540 N N . ARG A 1 200 ? 29.803 -26.448 -27.999 1.00 56.84 200 ARG A N 1
ATOM 1541 C CA . ARG A 1 200 ? 31.138 -26.050 -28.482 1.00 56.84 200 ARG A CA 1
ATOM 1542 C C . ARG A 1 200 ? 32.208 -27.050 -27.998 1.00 56.84 200 ARG A C 1
ATOM 1544 O O . ARG A 1 200 ? 32.329 -27.249 -26.787 1.00 56.84 200 ARG A O 1
ATOM 1551 N N . PRO A 1 201 ? 33.019 -27.653 -28.893 1.00 40.44 201 PRO A N 1
ATOM 1552 C CA . PRO A 1 201 ? 34.117 -28.524 -28.483 1.00 40.44 201 PRO A CA 1
ATOM 1553 C C . PRO A 1 201 ? 35.136 -27.720 -27.662 1.00 40.44 201 PRO A C 1
ATOM 1555 O O . PRO A 1 201 ? 35.681 -26.733 -28.150 1.00 40.44 201 PRO A O 1
ATOM 1558 N N . GLY A 1 202 ? 35.349 -28.122 -26.406 1.00 47.47 202 GLY A N 1
ATOM 1559 C CA . GLY A 1 202 ? 36.229 -27.443 -25.442 1.00 47.47 202 GLY A CA 1
ATOM 1560 C C . GLY A 1 202 ? 35.555 -27.054 -24.119 1.00 47.47 202 GLY A C 1
ATOM 1561 O O . GLY A 1 202 ? 36.254 -26.764 -23.154 1.00 47.47 202 GLY A O 1
ATOM 1562 N N . ALA A 1 203 ? 34.221 -27.108 -24.031 1.00 45.28 203 ALA A N 1
ATOM 1563 C CA . ALA A 1 203 ? 33.461 -26.758 -22.826 1.00 45.28 203 ALA A CA 1
ATOM 1564 C C . ALA A 1 203 ? 33.021 -27.982 -21.994 1.00 45.28 203 ALA A C 1
ATOM 1566 O O . ALA A 1 203 ? 31.876 -28.061 -21.568 1.00 45.28 203 ALA A O 1
ATOM 1567 N N . THR A 1 204 ? 33.909 -28.948 -21.738 1.00 38.22 204 THR A N 1
ATOM 1568 C CA . THR A 1 204 ? 33.674 -29.986 -20.713 1.00 38.22 204 THR A CA 1
ATOM 1569 C C . THR A 1 204 ? 34.989 -30.503 -20.138 1.00 38.22 204 THR A C 1
ATOM 1571 O O . THR A 1 204 ? 35.636 -31.332 -20.770 1.00 38.22 204 THR A O 1
ATOM 1574 N N . ALA A 1 205 ? 35.342 -30.053 -18.929 1.00 40.22 205 ALA A N 1
ATOM 1575 C CA . ALA A 1 205 ? 36.018 -30.856 -17.900 1.00 40.22 205 ALA A CA 1
ATOM 1576 C C . ALA A 1 205 ? 36.156 -30.058 -16.586 1.00 40.22 205 ALA A C 1
ATOM 1578 O O . ALA A 1 205 ? 37.246 -29.617 -16.252 1.00 40.22 205 ALA A O 1
ATOM 1579 N N . GLN A 1 206 ? 35.050 -29.863 -15.854 1.00 36.44 206 GLN A N 1
ATOM 1580 C CA . GLN A 1 206 ? 35.025 -29.798 -14.376 1.00 36.44 206 GLN A CA 1
ATOM 1581 C C . GLN A 1 206 ? 33.576 -29.708 -13.858 1.00 36.44 206 GLN A C 1
ATOM 1583 O O . GLN A 1 206 ? 33.174 -28.771 -13.183 1.00 36.44 206 GLN A O 1
ATOM 1588 N N . GLN A 1 207 ? 32.753 -30.707 -14.177 1.00 43.06 207 GLN A N 1
ATOM 1589 C CA . GLN A 1 207 ? 31.575 -31.024 -13.362 1.00 43.06 207 GLN A CA 1
ATOM 1590 C C . GLN A 1 207 ? 31.496 -32.542 -13.216 1.00 43.06 207 GLN A C 1
ATOM 1592 O O . GLN A 1 207 ? 30.726 -33.221 -13.887 1.00 43.06 207 GLN A O 1
ATOM 1597 N N . SER A 1 208 ? 32.360 -33.081 -12.357 1.00 35.66 208 SER A N 1
ATOM 1598 C CA . SER A 1 208 ? 32.224 -34.431 -11.820 1.00 35.66 208 SER A CA 1
ATOM 1599 C C . SER A 1 208 ? 31.500 -34.358 -10.475 1.00 35.66 208 SER A C 1
ATOM 1601 O O . SER A 1 208 ? 31.968 -33.695 -9.553 1.00 35.66 208 SER A O 1
ATOM 1603 N N . GLY A 1 209 ? 30.357 -35.042 -10.427 1.00 39.00 209 GLY A N 1
ATOM 1604 C CA . GLY A 1 209 ? 29.498 -35.374 -9.290 1.00 39.00 209 GLY A CA 1
ATOM 1605 C C . GLY A 1 209 ? 29.960 -35.013 -7.878 1.00 39.00 209 GLY A C 1
ATOM 1606 O O . GLY A 1 209 ? 30.787 -35.693 -7.280 1.00 39.00 209 GLY A O 1
ATOM 1607 N N . SER A 1 210 ? 29.257 -34.055 -7.288 1.00 28.20 210 SER A N 1
ATOM 1608 C CA . SER A 1 210 ? 28.941 -34.046 -5.862 1.00 28.20 210 SER A CA 1
ATOM 1609 C C . SER A 1 210 ? 27.498 -33.540 -5.704 1.00 28.20 210 SER A C 1
ATOM 1611 O O . SER A 1 210 ? 27.071 -32.684 -6.487 1.00 28.20 210 SER A O 1
ATOM 1613 N N . PRO A 1 211 ? 26.693 -34.086 -4.771 1.00 32.88 211 PRO A N 1
ATOM 1614 C CA . PRO A 1 211 ? 25.345 -33.586 -4.546 1.00 32.88 211 PRO A CA 1
ATOM 1615 C C . PRO A 1 211 ? 25.461 -32.145 -4.044 1.00 32.88 211 PRO A C 1
ATOM 1617 O O . PRO A 1 211 ? 25.947 -31.899 -2.942 1.00 32.88 211 PRO A O 1
ATOM 1620 N N . ARG A 1 212 ? 25.078 -31.181 -4.888 1.00 44.25 212 ARG A N 1
ATOM 1621 C CA . ARG A 1 212 ? 25.066 -29.761 -4.523 1.00 44.25 212 ARG A CA 1
ATOM 1622 C C . ARG A 1 212 ? 24.005 -29.554 -3.431 1.00 44.25 212 ARG A C 1
ATOM 1624 O O . ARG A 1 212 ? 22.897 -30.067 -3.601 1.00 44.25 212 ARG A O 1
ATOM 1631 N N . PRO A 1 213 ? 24.305 -28.851 -2.321 1.00 28.98 213 PRO A N 1
ATOM 1632 C CA . PRO A 1 213 ? 23.378 -28.754 -1.200 1.00 28.98 213 PRO A CA 1
ATOM 1633 C C . PRO A 1 213 ? 22.076 -28.089 -1.645 1.00 28.98 213 PRO A C 1
ATOM 1635 O O . PRO A 1 213 ? 22.101 -27.040 -2.293 1.00 28.98 213 PRO A O 1
ATOM 1638 N N . ALA A 1 214 ? 20.941 -28.676 -1.272 1.00 31.70 214 ALA A N 1
ATOM 1639 C CA . ALA A 1 214 ? 19.668 -27.981 -1.319 1.00 31.70 214 ALA A CA 1
ATOM 1640 C C . ALA A 1 214 ? 19.753 -26.795 -0.348 1.00 31.70 214 ALA A C 1
ATOM 1642 O O . ALA A 1 214 ? 19.712 -26.970 0.869 1.00 31.70 214 ALA A O 1
ATOM 1643 N N . LEU A 1 215 ? 19.902 -25.581 -0.880 1.00 33.38 215 LEU A N 1
ATOM 1644 C CA . LEU A 1 215 ? 19.602 -24.365 -0.133 1.00 33.38 215 LEU A CA 1
ATOM 1645 C C . LEU A 1 215 ? 18.084 -24.331 0.056 1.00 33.38 215 LEU A C 1
ATOM 1647 O O . LEU A 1 215 ? 17.356 -23.738 -0.736 1.00 33.38 215 LEU A O 1
ATOM 1651 N N . HIS A 1 216 ? 17.607 -25.033 1.083 1.00 30.28 216 HIS A N 1
ATOM 1652 C CA . HIS A 1 216 ? 16.271 -24.822 1.613 1.00 30.28 216 HIS A CA 1
ATOM 1653 C C . HIS A 1 216 ? 16.181 -23.366 2.070 1.00 30.28 216 HIS A C 1
ATOM 1655 O O . HIS A 1 216 ? 16.926 -22.910 2.936 1.00 30.28 216 HIS A O 1
ATOM 1661 N N . THR A 1 217 ? 15.298 -22.622 1.418 1.00 33.31 217 THR A N 1
ATOM 1662 C CA . THR A 1 217 ? 14.988 -21.234 1.723 1.00 33.31 217 THR A CA 1
ATOM 1663 C C . THR A 1 217 ? 14.177 -21.174 3.010 1.00 33.31 217 THR A C 1
ATOM 1665 O O . THR A 1 217 ? 12.960 -21.341 2.990 1.00 33.31 217 THR A O 1
ATOM 1668 N N . THR A 1 218 ? 14.837 -20.909 4.131 1.00 26.25 218 THR A N 1
ATOM 1669 C CA . THR A 1 218 ? 14.184 -20.316 5.304 1.00 26.25 218 THR A CA 1
ATOM 1670 C C . THR A 1 218 ? 14.341 -18.795 5.198 1.00 26.25 218 THR A C 1
ATOM 1672 O O . THR A 1 218 ? 15.443 -18.336 4.882 1.00 26.25 218 THR A O 1
ATOM 1675 N N . PRO A 1 219 ? 13.300 -17.978 5.433 1.00 28.61 219 PRO A N 1
ATOM 1676 C CA . PRO A 1 219 ? 13.453 -16.528 5.431 1.00 28.61 219 PRO A CA 1
ATOM 1677 C C . PRO A 1 219 ? 14.334 -16.118 6.618 1.00 28.61 219 PRO A C 1
ATOM 1679 O O . PRO A 1 219 ? 13.957 -16.313 7.772 1.00 28.61 219 PRO A O 1
ATOM 1682 N N . VAL A 1 220 ? 15.519 -15.570 6.347 1.00 27.72 220 VAL A N 1
ATOM 1683 C CA . VAL A 1 220 ? 16.397 -14.994 7.375 1.00 27.72 220 VAL A CA 1
ATOM 1684 C C . VAL A 1 220 ? 16.042 -13.516 7.532 1.00 27.72 220 VAL A C 1
ATOM 1686 O O . VAL A 1 220 ? 16.135 -12.746 6.578 1.00 27.72 220 VAL A O 1
ATOM 1689 N N . ARG A 1 221 ? 15.618 -13.136 8.743 1.00 28.53 221 ARG A N 1
ATOM 1690 C CA . ARG A 1 221 ? 15.416 -11.743 9.171 1.00 28.53 221 ARG A CA 1
ATOM 1691 C C . ARG A 1 221 ? 16.755 -10.984 9.162 1.00 28.53 221 ARG A C 1
ATOM 1693 O O . ARG A 1 221 ? 17.758 -11.564 9.585 1.00 28.53 221 ARG A O 1
ATOM 1700 N N . PRO A 1 222 ? 16.818 -9.705 8.755 1.00 28.44 222 PRO A N 1
ATOM 1701 C CA . PRO A 1 222 ? 18.043 -8.924 8.881 1.00 28.44 222 PRO A CA 1
ATOM 1702 C C . PRO A 1 222 ? 18.267 -8.492 10.340 1.00 28.44 222 PRO A C 1
ATOM 1704 O O . PRO A 1 222 ? 17.452 -7.770 10.902 1.00 28.44 222 PRO A O 1
ATOM 1707 N N . GLY A 1 223 ? 19.408 -8.890 10.913 1.00 32.03 223 GLY A N 1
ATOM 1708 C CA . GLY A 1 223 ? 20.036 -8.228 12.062 1.00 32.03 223 GLY A CA 1
ATOM 1709 C C . GLY A 1 223 ? 19.793 -8.856 13.437 1.00 32.03 223 GLY A C 1
ATOM 1710 O O . GLY A 1 223 ? 18.832 -8.510 14.104 1.00 32.03 223 GLY A O 1
ATOM 1711 N N . GLN A 1 224 ? 20.729 -9.693 13.904 1.00 33.19 224 GLN A N 1
ATOM 1712 C CA . GLN A 1 224 ? 21.148 -9.774 15.314 1.00 33.19 224 GLN A CA 1
ATOM 1713 C C . GLN A 1 224 ? 22.452 -10.588 15.415 1.00 33.19 224 GLN A C 1
ATOM 1715 O O . GLN A 1 224 ? 22.542 -11.716 14.933 1.00 33.19 224 GLN A O 1
ATOM 1720 N N . GLN A 1 225 ? 23.493 -9.982 15.992 1.00 29.50 225 GLN A N 1
ATOM 1721 C CA . GLN A 1 225 ? 24.731 -10.667 16.375 1.00 29.50 225 GLN A CA 1
ATOM 1722 C C . GLN A 1 225 ? 24.468 -11.552 17.603 1.00 29.50 225 GLN A C 1
ATOM 1724 O O . GLN A 1 225 ? 23.631 -11.232 18.442 1.00 29.50 225 GLN A O 1
ATOM 1729 N N . GLY A 1 226 ? 25.141 -12.702 17.652 1.00 26.50 226 GLY A N 1
ATOM 1730 C CA . GLY A 1 226 ? 24.690 -13.881 18.383 1.00 26.50 226 GLY A CA 1
ATOM 1731 C C . GLY A 1 226 ? 25.040 -13.976 19.869 1.00 26.50 226 GLY A C 1
ATOM 1732 O O . GLY A 1 226 ? 26.070 -13.497 20.332 1.00 26.50 226 GLY A O 1
ATOM 1733 N N . VAL A 1 227 ? 24.204 -14.754 20.556 1.00 27.95 227 VAL A N 1
ATOM 1734 C CA . VAL A 1 227 ? 24.529 -15.612 21.705 1.00 27.95 227 VAL A CA 1
ATOM 1735 C C . VAL A 1 227 ? 23.854 -16.966 21.405 1.00 27.95 227 VAL A C 1
ATOM 1737 O O . VAL A 1 227 ? 22.712 -16.962 20.940 1.00 27.95 227 VAL A O 1
ATOM 1740 N N . PRO A 1 228 ? 24.526 -18.124 21.556 1.00 27.31 228 PRO A N 1
ATOM 1741 C CA . PRO A 1 228 ? 23.985 -19.395 21.077 1.00 27.31 228 PRO A CA 1
ATOM 1742 C C . PRO A 1 228 ? 22.835 -19.872 21.981 1.00 27.31 228 PRO A C 1
ATOM 1744 O O . PRO A 1 228 ? 22.986 -19.836 23.204 1.00 27.31 228 PRO A O 1
ATOM 1747 N N . PRO A 1 229 ? 21.704 -20.361 21.433 1.00 31.03 229 PRO A N 1
ATOM 1748 C CA . PRO A 1 229 ? 20.669 -20.965 22.251 1.00 31.03 229 PRO A CA 1
ATOM 1749 C C . PRO A 1 229 ? 21.121 -22.372 22.649 1.00 31.03 229 PRO A C 1
ATOM 1751 O O . PRO A 1 229 ? 21.342 -23.249 21.811 1.00 31.03 229 PRO A O 1
ATOM 1754 N N . THR A 1 230 ? 21.277 -22.591 23.949 1.00 29.66 230 THR A N 1
ATOM 1755 C CA . THR A 1 230 ? 21.360 -23.929 24.526 1.00 29.66 230 THR A CA 1
ATOM 1756 C C . THR A 1 230 ? 20.046 -24.661 24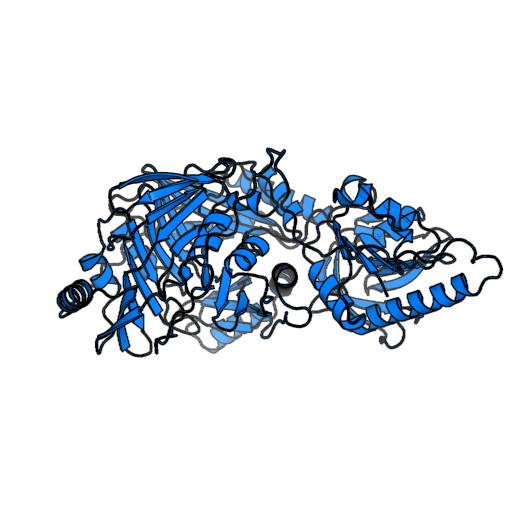.257 1.00 29.66 230 THR A C 1
ATOM 1758 O O . THR A 1 230 ? 18.957 -24.126 24.458 1.00 29.66 230 THR A O 1
ATOM 1761 N N . GLY A 1 231 ? 20.158 -25.884 23.738 1.00 32.41 231 GLY A N 1
ATOM 1762 C CA . GLY A 1 231 ? 19.024 -26.695 23.319 1.00 32.41 231 GLY A CA 1
ATOM 1763 C C . GLY A 1 231 ? 18.040 -26.960 24.455 1.00 32.41 231 GLY A C 1
ATOM 1764 O O . GLY A 1 231 ? 18.358 -27.655 25.417 1.00 32.41 231 GLY A O 1
ATOM 1765 N N . ALA A 1 232 ? 16.819 -26.463 24.287 1.00 27.28 232 ALA A N 1
ATOM 1766 C CA . ALA A 1 232 ? 15.635 -26.992 24.938 1.00 27.28 232 ALA A CA 1
ATOM 1767 C C . ALA A 1 232 ? 14.726 -27.557 23.841 1.00 27.28 232 ALA A C 1
ATOM 1769 O O . ALA A 1 232 ? 14.388 -26.864 22.883 1.00 27.28 232 ALA A O 1
ATOM 1770 N N . ALA A 1 233 ? 14.378 -28.838 23.963 1.00 27.25 233 ALA A N 1
ATOM 1771 C CA . ALA A 1 233 ? 13.409 -29.507 23.102 1.00 27.25 233 ALA A CA 1
ATOM 1772 C C . ALA A 1 233 ? 12.089 -28.708 23.038 1.00 27.25 233 ALA A C 1
ATOM 1774 O O . ALA A 1 233 ? 11.743 -28.045 24.022 1.00 27.25 233 ALA A O 1
ATOM 1775 N N . PRO A 1 234 ? 11.329 -28.776 21.927 1.00 28.41 234 PRO A N 1
ATOM 1776 C CA . PRO A 1 234 ? 10.042 -28.102 21.833 1.00 28.41 234 PRO A CA 1
ATOM 1777 C C . PRO A 1 234 ? 9.135 -28.633 22.945 1.00 28.41 234 PRO A C 1
ATOM 1779 O O . PRO A 1 234 ? 8.716 -29.791 22.932 1.00 28.41 234 PRO A O 1
ATOM 1782 N N . ARG A 1 235 ? 8.849 -27.789 23.943 1.00 29.02 235 ARG A N 1
ATOM 1783 C CA . ARG A 1 235 ? 7.737 -28.038 24.858 1.00 29.02 235 ARG A CA 1
ATOM 1784 C C . ARG A 1 235 ? 6.496 -28.114 23.983 1.00 29.02 235 ARG A C 1
ATOM 1786 O O . ARG A 1 235 ? 6.176 -27.140 23.309 1.00 29.02 235 ARG A O 1
ATOM 1793 N N . ALA A 1 236 ? 5.847 -29.275 23.974 1.00 26.53 236 ALA A N 1
ATOM 1794 C CA . ALA A 1 236 ? 4.543 -29.458 23.364 1.00 26.53 236 ALA A CA 1
ATOM 1795 C C . ALA A 1 236 ? 3.636 -28.305 23.815 1.00 26.53 236 ALA A C 1
ATOM 1797 O O . ALA A 1 236 ? 3.286 -28.213 24.995 1.00 26.53 236 ALA A O 1
ATOM 1798 N N . LEU A 1 237 ? 3.326 -27.390 22.893 1.00 34.16 237 LEU A N 1
ATOM 1799 C CA . LEU A 1 237 ? 2.292 -26.391 23.101 1.00 34.16 237 LEU A CA 1
ATOM 1800 C C . LEU A 1 237 ? 1.012 -27.189 23.330 1.00 34.16 237 LEU A C 1
ATOM 1802 O O . LEU A 1 237 ? 0.569 -27.922 22.449 1.00 34.16 237 LEU A O 1
ATOM 1806 N N . HIS A 1 238 ? 0.483 -27.127 24.549 1.00 31.14 238 HIS A N 1
ATOM 1807 C CA . HIS A 1 238 ? -0.835 -27.657 24.859 1.00 31.14 238 HIS A CA 1
ATOM 1808 C C . HIS A 1 238 ? -1.807 -27.079 23.822 1.00 31.14 238 HIS A C 1
ATOM 1810 O O . HIS A 1 238 ? -1.958 -25.859 23.749 1.00 31.14 238 HIS A O 1
ATOM 1816 N N . GLU A 1 239 ? -2.428 -27.929 23.000 1.00 38.97 239 GLU A N 1
ATOM 1817 C CA . GLU A 1 239 ? -3.527 -27.533 22.118 1.00 38.97 239 GLU A CA 1
ATOM 1818 C C . GLU A 1 239 ? -4.714 -27.120 22.995 1.00 38.97 239 GLU A C 1
ATOM 1820 O O . GLU A 1 239 ? -5.610 -27.908 23.300 1.00 38.97 239 GLU A O 1
ATOM 1825 N N . VAL A 1 240 ? -4.713 -25.872 23.458 1.00 45.81 240 VAL A N 1
ATOM 1826 C CA . VAL A 1 240 ? -5.872 -25.291 24.127 1.00 45.81 240 VAL A CA 1
ATOM 1827 C C . VAL A 1 240 ? -6.900 -25.014 23.036 1.00 45.81 240 VAL A C 1
ATOM 1829 O O . VAL A 1 240 ? -6.842 -23.998 22.343 1.00 45.81 240 VAL A O 1
ATOM 1832 N N . ARG A 1 241 ? -7.841 -25.944 22.845 1.00 54.69 241 ARG A N 1
ATOM 1833 C CA . ARG A 1 241 ? -9.059 -25.683 22.071 1.00 54.69 241 ARG A CA 1
ATOM 1834 C C . ARG A 1 241 ? -9.830 -24.567 22.767 1.00 54.69 241 ARG A C 1
ATOM 1836 O O . ARG A 1 241 ? -10.507 -24.817 23.761 1.00 54.69 241 ARG A O 1
ATOM 1843 N N . LYS A 1 242 ? -9.736 -23.350 22.238 1.00 64.06 242 LYS A N 1
ATOM 1844 C CA . LYS A 1 242 ? -10.582 -22.248 22.687 1.00 64.06 242 LYS A CA 1
ATOM 1845 C C . LYS A 1 242 ? -12.024 -22.494 22.247 1.00 64.06 242 LYS A C 1
ATOM 1847 O O . LYS A 1 242 ? -12.274 -22.851 21.092 1.00 64.06 242 LYS A O 1
ATOM 1852 N N . THR A 1 243 ? -12.983 -22.306 23.148 1.00 76.81 243 THR A N 1
ATOM 1853 C CA . THR A 1 243 ? -14.414 -22.472 22.841 1.00 76.81 243 THR A CA 1
ATOM 1854 C C . THR A 1 243 ? -15.083 -21.116 22.713 1.00 76.81 243 THR A C 1
ATOM 1856 O O . THR A 1 243 ? -15.108 -20.358 23.674 1.00 76.81 243 THR A O 1
ATOM 1859 N N . LEU A 1 244 ? -15.661 -20.801 21.557 1.00 85.06 244 LEU A N 1
ATOM 1860 C CA . LEU A 1 244 ? -16.393 -19.549 21.367 1.00 85.06 244 LEU A CA 1
ATOM 1861 C C . LEU A 1 244 ? -17.859 -19.743 21.766 1.00 85.06 244 LEU A C 1
ATOM 1863 O O . LEU A 1 244 ? -18.539 -20.612 21.219 1.00 85.06 244 LEU A O 1
ATOM 1867 N N . ARG A 1 245 ? -18.356 -18.927 22.702 1.00 90.31 245 ARG A N 1
ATOM 1868 C CA . ARG A 1 245 ? -19.790 -18.832 23.006 1.00 90.31 245 ARG A CA 1
ATOM 1869 C C . ARG A 1 245 ? -20.346 -17.524 22.484 1.00 90.31 245 ARG A C 1
ATOM 1871 O O . ARG A 1 245 ? -19.688 -16.487 22.557 1.00 90.31 245 ARG A O 1
ATOM 1878 N N . PHE A 1 246 ? -21.571 -17.571 21.977 1.00 93.12 246 PHE A N 1
ATOM 1879 C CA . PHE A 1 246 ? -22.257 -16.371 21.536 1.00 93.12 246 PHE A CA 1
ATOM 1880 C C . PHE A 1 246 ? -23.751 -16.419 21.836 1.00 93.12 246 PHE A C 1
ATOM 1882 O O . PHE A 1 246 ? -24.348 -17.487 21.968 1.00 93.12 246 PHE A O 1
ATOM 1889 N N . ARG A 1 247 ? -24.353 -15.234 21.912 1.00 95.19 247 ARG A N 1
ATOM 1890 C CA . ARG A 1 247 ? -25.792 -15.029 22.060 1.00 95.19 247 ARG A CA 1
ATOM 1891 C C . ARG A 1 247 ? -26.287 -14.082 20.983 1.00 95.19 247 ARG A C 1
ATOM 1893 O O . ARG A 1 247 ? -25.691 -13.030 20.773 1.00 95.19 247 ARG A O 1
ATOM 1900 N N . VAL A 1 248 ? -27.391 -14.440 20.337 1.00 96.50 248 VAL A N 1
ATOM 1901 C CA . VAL A 1 248 ? -28.028 -13.606 19.313 1.00 96.50 248 VAL A CA 1
ATOM 1902 C C . VAL A 1 248 ? -29.223 -12.885 19.921 1.00 96.50 248 VAL A C 1
ATOM 1904 O O . VAL A 1 248 ? -30.131 -13.512 20.463 1.00 96.50 248 VAL A O 1
ATOM 1907 N N . MET A 1 249 ? -29.223 -11.563 19.823 1.00 95.75 249 MET A N 1
ATOM 1908 C CA . MET A 1 249 ? -30.364 -10.706 20.109 1.00 95.75 249 MET A CA 1
ATOM 1909 C C . MET A 1 249 ? -31.142 -10.454 18.807 1.00 95.75 249 MET A C 1
ATOM 1911 O O . MET A 1 249 ? -30.526 -10.254 17.757 1.00 95.75 249 MET A O 1
ATOM 1915 N N . PRO A 1 250 ? -32.486 -10.436 18.854 1.00 94.00 250 PRO A N 1
ATOM 1916 C CA . PRO A 1 250 ? -33.340 -10.474 17.663 1.00 94.00 250 PRO A CA 1
ATOM 1917 C C . PRO A 1 250 ? -33.455 -9.138 16.908 1.00 94.00 250 PRO A C 1
ATOM 1919 O O . PRO A 1 250 ? -34.318 -9.021 16.049 1.00 94.00 250 PRO A O 1
ATOM 1922 N N . ARG A 1 251 ? -32.650 -8.132 17.265 1.00 92.62 251 ARG A N 1
ATOM 1923 C CA . ARG A 1 251 ? -32.637 -6.800 16.648 1.00 92.62 251 ARG A CA 1
ATOM 1924 C C . ARG A 1 251 ? -31.222 -6.235 16.646 1.00 92.62 251 ARG A C 1
ATOM 1926 O O . ARG A 1 251 ? -30.458 -6.541 17.569 1.00 92.62 251 ARG A O 1
ATOM 1933 N N . ALA A 1 252 ? -30.890 -5.389 15.679 1.00 93.19 252 ALA A N 1
ATOM 1934 C CA . ALA A 1 252 ? -29.710 -4.545 15.760 1.00 93.19 252 ALA A CA 1
ATOM 1935 C C . ALA A 1 252 ? -29.926 -3.483 16.845 1.00 93.19 252 ALA A C 1
ATOM 1937 O O . ALA A 1 252 ? -30.960 -2.814 16.909 1.00 93.19 252 ALA A O 1
ATOM 1938 N N . VAL A 1 253 ? -28.954 -3.352 17.743 1.00 94.81 253 VAL A N 1
ATOM 1939 C CA . VAL A 1 253 ? -28.919 -2.236 18.687 1.00 94.81 253 VAL A CA 1
ATOM 1940 C C . VAL A 1 253 ? -28.341 -1.003 18.006 1.00 94.81 253 VAL A C 1
ATOM 1942 O O . VAL A 1 253 ? -27.496 -1.104 17.117 1.00 94.81 253 VAL A O 1
ATOM 1945 N N . ASP A 1 254 ? -28.761 0.171 18.464 1.00 93.38 254 ASP A N 1
ATOM 1946 C CA . ASP A 1 254 ? -28.109 1.418 18.089 1.00 93.38 254 ASP A CA 1
ATOM 1947 C C . ASP A 1 254 ? -26.668 1.411 18.624 1.00 93.38 254 ASP A C 1
ATOM 1949 O O . ASP A 1 254 ? -26.440 1.348 19.835 1.00 93.38 254 ASP A O 1
ATOM 1953 N N . THR A 1 255 ? -25.692 1.416 17.717 1.00 94.62 255 THR A N 1
ATOM 1954 C CA . THR A 1 255 ? -24.269 1.279 18.059 1.00 94.62 255 THR A CA 1
ATOM 1955 C C . THR A 1 255 ? -23.746 2.463 18.866 1.00 94.62 255 THR A C 1
ATOM 1957 O O . THR A 1 255 ? -22.869 2.280 19.705 1.00 94.62 255 THR A O 1
ATOM 1960 N N . GLU A 1 256 ? -24.300 3.662 18.660 1.00 94.31 256 GLU A N 1
ATOM 1961 C CA . GLU A 1 256 ? -23.941 4.843 19.447 1.00 94.31 256 GLU A CA 1
ATOM 1962 C C . GLU A 1 256 ? -24.435 4.687 20.889 1.00 94.31 256 GLU A C 1
ATOM 1964 O O . GLU A 1 256 ? -23.638 4.783 21.823 1.00 94.31 256 GLU A O 1
ATOM 1969 N N . ALA A 1 257 ? -25.718 4.363 21.085 1.00 94.38 257 ALA A N 1
ATOM 1970 C CA . ALA A 1 257 ? -26.265 4.116 22.420 1.00 94.38 257 ALA A CA 1
ATOM 1971 C C . ALA A 1 257 ? -25.547 2.966 23.140 1.00 94.38 257 ALA A C 1
ATOM 1973 O O . ALA A 1 257 ? -25.272 3.062 24.338 1.00 94.38 257 ALA A O 1
ATOM 1974 N N . ALA A 1 258 ? -25.233 1.888 22.415 1.00 96.06 258 ALA A N 1
ATOM 1975 C CA . ALA A 1 258 ? -24.510 0.744 22.955 1.00 96.06 258 ALA A CA 1
ATOM 1976 C C . ALA A 1 258 ? -23.102 1.141 23.418 1.00 96.06 258 ALA A C 1
ATOM 1978 O O . ALA A 1 258 ? -22.721 0.818 24.543 1.00 96.06 258 ALA A O 1
ATOM 1979 N N . PHE A 1 259 ? -22.349 1.893 22.605 1.00 96.25 259 PHE A N 1
ATOM 1980 C CA . PHE A 1 259 ? -21.018 2.355 22.995 1.00 96.25 259 PHE A CA 1
ATOM 1981 C C . PHE A 1 259 ? -21.073 3.275 24.217 1.00 96.25 259 PHE A C 1
ATOM 1983 O O . PHE A 1 259 ? -20.355 3.051 25.191 1.00 96.25 259 PHE A O 1
ATOM 1990 N N . LEU A 1 260 ? -21.967 4.268 24.196 1.00 94.88 260 LEU A N 1
ATOM 1991 C CA . LEU A 1 260 ? -22.120 5.228 25.290 1.00 94.88 260 LEU A CA 1
ATOM 1992 C C . LEU A 1 260 ? -22.511 4.563 26.612 1.00 94.88 260 LEU A C 1
ATOM 1994 O O . LEU A 1 260 ? -22.042 4.969 27.669 1.00 94.88 260 LEU A O 1
ATOM 1998 N N . THR A 1 261 ? -23.342 3.525 26.556 1.00 94.56 261 THR A N 1
ATOM 1999 C CA . THR A 1 261 ? -23.805 2.817 27.756 1.00 94.56 261 THR A CA 1
ATOM 2000 C C . THR A 1 261 ? -22.748 1.860 28.302 1.00 94.56 261 THR A C 1
ATOM 2002 O O . THR A 1 261 ? -22.603 1.724 29.515 1.00 94.56 261 THR A O 1
ATOM 2005 N N . CYS A 1 262 ? -22.028 1.158 27.425 1.00 94.81 262 CYS A N 1
ATOM 2006 C CA . CYS A 1 262 ? -21.185 0.034 27.831 1.00 94.81 262 CYS A CA 1
ATOM 2007 C C . CYS A 1 262 ? -19.700 0.393 27.966 1.00 94.81 262 CYS A C 1
ATOM 2009 O O . CYS A 1 262 ? -19.005 -0.225 28.779 1.00 94.81 262 CYS A O 1
ATOM 2011 N N . TYR A 1 263 ? -19.209 1.359 27.186 1.00 95.56 263 TYR A N 1
ATOM 2012 C CA . TYR A 1 263 ? -17.774 1.565 26.965 1.00 95.56 263 TYR A CA 1
ATOM 2013 C C . TYR A 1 263 ? -17.296 3.017 27.072 1.00 95.56 263 TYR A C 1
ATOM 2015 O O . TYR A 1 263 ? -16.088 3.227 27.186 1.00 95.56 263 TYR A O 1
ATOM 2023 N N . ALA A 1 264 ? -18.186 4.013 27.065 1.00 90.50 264 ALA A N 1
ATOM 2024 C CA . ALA A 1 264 ? -17.768 5.407 27.213 1.00 90.50 264 ALA A CA 1
ATOM 2025 C C . ALA A 1 264 ? -17.025 5.652 28.536 1.00 90.50 264 ALA A C 1
ATOM 2027 O O . ALA A 1 264 ? -17.363 5.091 29.579 1.00 90.50 264 ALA A O 1
ATOM 2028 N N . GLY A 1 265 ? -15.995 6.498 28.474 1.00 87.62 265 GLY A N 1
ATOM 2029 C CA . GLY A 1 265 ? -15.155 6.850 29.621 1.00 87.62 265 GLY A CA 1
ATOM 2030 C C . GLY A 1 265 ? -14.118 5.796 30.017 1.00 87.62 265 GLY A C 1
ATOM 2031 O O . GLY A 1 265 ? -13.391 6.012 30.980 1.00 87.62 265 GLY A O 1
ATOM 2032 N N . ARG A 1 266 ? -14.024 4.666 29.305 1.00 93.25 266 ARG A N 1
ATOM 2033 C CA . ARG A 1 266 ? -12.957 3.683 29.532 1.00 93.25 266 ARG A CA 1
ATOM 2034 C C . ARG A 1 266 ? -11.670 4.103 28.828 1.00 93.25 266 ARG A C 1
ATOM 2036 O O . ARG A 1 266 ? -11.704 4.467 27.656 1.00 93.25 266 ARG A O 1
ATOM 2043 N N . ASP A 1 267 ? -10.538 3.919 29.504 1.00 93.12 267 ASP A N 1
ATOM 2044 C CA . ASP A 1 267 ? -9.202 4.185 28.943 1.00 93.12 267 ASP A CA 1
ATOM 2045 C C . ASP A 1 267 ? -8.885 3.305 27.726 1.00 93.12 267 ASP A C 1
ATOM 2047 O O . ASP A 1 267 ? -8.121 3.687 26.841 1.00 93.12 267 ASP A O 1
ATOM 2051 N N . TYR A 1 268 ? -9.468 2.105 27.688 1.00 96.00 268 TYR A N 1
ATOM 2052 C CA . TYR A 1 268 ? -9.230 1.107 26.656 1.00 96.00 268 TYR A CA 1
ATOM 2053 C C . TYR A 1 268 ? -10.552 0.531 26.156 1.00 96.00 268 TYR A C 1
ATOM 2055 O O . TYR A 1 268 ? -11.168 -0.327 26.798 1.00 96.00 268 TYR A O 1
ATOM 2063 N N . ALA A 1 269 ? -10.988 1.019 25.001 1.00 97.44 269 ALA A N 1
ATOM 2064 C CA . ALA A 1 269 ? -12.225 0.621 24.348 1.00 97.44 269 ALA A CA 1
ATOM 2065 C C . ALA A 1 269 ? -12.132 0.876 22.846 1.00 97.44 269 ALA A C 1
ATOM 2067 O O . ALA A 1 269 ? -11.376 1.734 22.394 1.00 97.44 269 ALA A O 1
ATOM 2068 N N . PHE A 1 270 ? -12.923 0.155 22.065 1.00 98.19 270 PHE A N 1
ATOM 2069 C CA . PHE A 1 270 ? -12.991 0.355 20.630 1.00 98.19 270 PHE A CA 1
ATOM 2070 C C . PHE A 1 270 ? -14.421 0.256 20.113 1.00 98.19 270 PHE A C 1
ATOM 2072 O O . PHE A 1 270 ? -15.272 -0.452 20.656 1.00 98.19 270 PHE A O 1
ATOM 2079 N N . TRP A 1 271 ? -14.640 0.936 19.001 1.00 97.94 271 TRP A N 1
ATOM 2080 C CA . TRP A 1 271 ? -15.795 0.812 18.140 1.00 97.94 271 TRP A CA 1
ATOM 2081 C C . TRP A 1 271 ? -15.292 0.843 16.700 1.00 97.94 271 TRP A C 1
ATOM 2083 O O . TRP A 1 271 ? -14.938 1.899 16.185 1.00 97.94 271 TRP A O 1
ATOM 2093 N N . LEU A 1 272 ? -15.216 -0.326 16.066 1.00 97.50 272 LEU A N 1
ATOM 2094 C CA . LEU A 1 272 ? -14.975 -0.454 14.629 1.00 97.50 272 LEU A CA 1
ATOM 2095 C C . LEU A 1 272 ? -16.331 -0.341 13.939 1.00 97.50 272 LEU A C 1
ATOM 2097 O O . LEU A 1 272 ? -17.195 -1.192 14.153 1.00 97.50 272 LEU A O 1
ATOM 2101 N N . ASP A 1 273 ? -16.552 0.725 13.178 1.00 91.50 273 ASP A N 1
ATOM 2102 C CA . ASP A 1 273 ? -17.884 1.146 12.769 1.00 91.50 273 ASP A CA 1
ATOM 2103 C C . ASP A 1 273 ? -18.092 1.190 11.254 1.00 91.50 273 ASP A C 1
ATOM 2105 O O . ASP A 1 273 ? -17.467 1.963 10.527 1.00 91.50 273 ASP A O 1
ATOM 2109 N N . SER A 1 274 ? -19.098 0.446 10.797 1.00 84.56 274 SER A N 1
ATOM 2110 C CA . SER A 1 274 ? -19.679 0.596 9.462 1.00 84.56 274 SER A CA 1
ATOM 2111 C C . SER A 1 274 ? -20.723 1.724 9.463 1.00 84.56 274 SER A C 1
ATOM 2113 O O . SER A 1 274 ? -21.910 1.483 9.252 1.00 84.56 274 SER A O 1
ATOM 2115 N N . SER A 1 275 ? -20.299 2.965 9.731 1.00 74.19 275 SER A N 1
ATOM 2116 C CA . SER A 1 275 ? -21.206 4.134 9.801 1.00 74.19 275 SER A CA 1
ATOM 2117 C C . SER A 1 275 ? -21.897 4.471 8.470 1.00 74.19 275 SER A C 1
ATOM 2119 O O . SER A 1 275 ? -22.929 5.143 8.462 1.00 74.19 275 SER A O 1
ATOM 2121 N N . LEU A 1 276 ? -21.344 3.995 7.351 1.00 73.00 276 LEU A N 1
ATOM 2122 C CA . LEU A 1 276 ? -21.963 4.032 6.029 1.00 73.00 276 LEU A CA 1
ATOM 2123 C C . LEU A 1 276 ? -22.321 2.609 5.600 1.00 73.00 276 LEU A C 1
ATOM 2125 O O . LEU A 1 276 ? -21.460 1.874 5.124 1.00 73.00 276 LEU A O 1
ATOM 2129 N N . THR A 1 277 ? -23.580 2.217 5.772 1.00 60.91 277 THR A N 1
ATOM 2130 C CA . THR A 1 277 ? -24.050 0.880 5.398 1.00 60.91 277 THR A CA 1
ATOM 2131 C C . THR A 1 277 ? -24.271 0.779 3.886 1.00 60.91 277 THR A C 1
ATOM 2133 O O . THR A 1 277 ? -24.911 1.631 3.269 1.00 60.91 277 THR A O 1
ATOM 2136 N N . GLY A 1 278 ? -23.709 -0.263 3.269 1.00 58.81 278 GLY A N 1
ATOM 2137 C CA . GLY A 1 278 ? -23.736 -0.475 1.817 1.00 58.81 278 GLY A CA 1
ATOM 2138 C C . GLY A 1 278 ? -22.452 -1.133 1.306 1.00 58.81 278 GLY A C 1
ATOM 2139 O O . GLY A 1 278 ? -21.381 -0.963 1.888 1.00 58.81 278 GLY A O 1
ATOM 2140 N N . GLY A 1 279 ? -22.551 -1.929 0.238 1.00 62.41 279 GLY A N 1
ATOM 2141 C CA . GLY A 1 279 ? -21.395 -2.644 -0.314 1.00 62.41 279 GLY A CA 1
ATOM 2142 C C . GLY A 1 279 ? -20.764 -3.606 0.704 1.00 62.41 279 GLY A C 1
ATOM 2143 O O . GLY A 1 279 ? -21.394 -4.582 1.113 1.00 62.41 279 GLY A O 1
ATOM 2144 N N . THR A 1 280 ? -19.515 -3.347 1.112 1.00 58.97 280 THR A N 1
ATOM 2145 C CA . THR A 1 280 ? -18.758 -4.182 2.070 1.00 58.97 280 THR A CA 1
ATOM 2146 C C . THR A 1 280 ? -18.910 -3.804 3.544 1.00 58.97 280 THR A C 1
ATOM 2148 O O . THR A 1 280 ? -18.419 -4.545 4.395 1.00 58.97 280 THR A O 1
ATOM 2151 N N . ALA A 1 281 ? -19.567 -2.689 3.864 1.00 74.38 281 ALA A N 1
ATOM 2152 C CA . ALA A 1 281 ? -19.758 -2.210 5.232 1.00 74.38 281 ALA A CA 1
ATOM 2153 C C . ALA A 1 281 ? -21.089 -2.730 5.808 1.00 74.38 281 ALA A C 1
ATOM 2155 O O . ALA A 1 281 ? -22.165 -2.201 5.515 1.00 74.38 281 ALA A O 1
ATOM 2156 N N . ARG A 1 282 ? -21.009 -3.820 6.587 1.00 88.88 282 ARG A N 1
ATOM 2157 C CA . ARG A 1 282 ? -22.163 -4.559 7.149 1.00 88.88 282 ARG A CA 1
ATOM 2158 C C . ARG A 1 282 ? -22.167 -4.648 8.674 1.00 88.88 282 ARG A C 1
ATOM 2160 O O . ARG A 1 282 ? -23.244 -4.700 9.263 1.00 88.88 282 ARG A O 1
ATOM 2167 N N . PHE A 1 283 ? -20.995 -4.698 9.299 1.00 93.81 283 PHE A N 1
ATOM 2168 C CA . PHE A 1 283 ? -20.864 -4.990 10.724 1.00 93.81 283 PHE A CA 1
ATOM 2169 C C . PHE A 1 283 ? -20.208 -3.839 11.476 1.00 93.81 283 PHE A C 1
ATOM 2171 O O . PHE A 1 283 ? -19.260 -3.233 10.974 1.00 93.81 283 PHE A O 1
ATOM 2178 N N . SER A 1 284 ? -20.670 -3.596 12.699 1.00 96.50 284 SER A N 1
ATOM 2179 C CA . SER A 1 284 ? -19.928 -2.804 13.684 1.00 96.50 284 SER A CA 1
ATOM 2180 C C . SER A 1 284 ? -19.527 -3.685 14.862 1.00 96.50 284 SER A C 1
ATOM 2182 O O . SER A 1 284 ? -20.327 -4.503 15.317 1.00 96.50 284 SER A O 1
ATOM 2184 N N . PHE A 1 285 ? -18.305 -3.509 15.364 1.00 97.81 285 PHE A N 1
ATOM 2185 C CA . PHE A 1 285 ? -17.756 -4.253 16.499 1.00 97.81 285 PHE A CA 1
ATOM 2186 C C . PHE A 1 285 ? -17.410 -3.299 17.637 1.00 97.81 285 PHE A C 1
ATOM 2188 O O . PHE A 1 285 ? -16.708 -2.314 17.419 1.00 97.81 285 PHE A O 1
ATOM 2195 N N . LEU A 1 286 ? -17.892 -3.593 18.842 1.00 98.12 286 LEU A N 1
ATOM 2196 C CA . LEU A 1 286 ? -17.660 -2.793 20.041 1.00 98.12 286 LEU A CA 1
ATOM 2197 C C . LEU A 1 286 ? -17.069 -3.672 21.141 1.00 98.12 286 LEU A C 1
ATOM 2199 O O . LEU A 1 286 ? -17.545 -4.788 21.361 1.00 98.12 286 LEU A O 1
ATOM 2203 N N . GLY A 1 287 ? -16.067 -3.169 21.854 1.00 96.75 287 GLY A N 1
ATOM 2204 C CA . GLY A 1 287 ? -15.428 -3.914 22.933 1.00 96.75 287 GLY A CA 1
ATOM 2205 C C . GLY A 1 287 ? -14.472 -3.071 23.769 1.00 96.75 287 GLY A C 1
ATOM 2206 O O . GLY A 1 287 ? -14.255 -1.890 23.507 1.00 96.75 287 GLY A O 1
ATOM 2207 N N . GLY A 1 288 ? -13.892 -3.701 24.785 1.00 94.12 288 GLY A N 1
ATOM 2208 C CA . GLY A 1 288 ? -12.932 -3.100 25.707 1.00 94.12 288 GLY A CA 1
ATOM 2209 C C . GLY A 1 288 ? -12.162 -4.165 26.485 1.00 94.12 288 GLY A C 1
ATOM 2210 O O . GLY A 1 288 ? -12.297 -5.364 26.213 1.00 94.12 288 GLY A O 1
ATOM 2211 N N . LEU A 1 289 ? -11.340 -3.730 27.443 1.00 89.06 289 LEU A N 1
ATOM 2212 C CA . LEU A 1 289 ? -10.617 -4.631 28.350 1.00 89.06 289 LEU A CA 1
ATOM 2213 C C . LEU A 1 289 ? -11.548 -5.143 29.461 1.00 89.06 289 LEU A C 1
ATOM 2215 O O . LEU A 1 289 ? -11.540 -4.657 30.590 1.00 89.06 289 LEU A O 1
ATOM 2219 N N . ASP A 1 290 ? -12.374 -6.126 29.109 1.00 82.75 290 ASP A N 1
ATOM 2220 C CA . ASP A 1 290 ? -13.500 -6.600 29.929 1.00 82.75 290 ASP A CA 1
ATOM 2221 C C . ASP A 1 290 ? -13.309 -8.044 30.417 1.00 82.75 290 ASP A C 1
ATOM 2223 O O . ASP A 1 290 ? -14.224 -8.654 30.974 1.00 82.75 290 ASP A O 1
ATOM 2227 N N . SER A 1 291 ? -12.143 -8.625 30.142 1.00 86.25 291 SER A N 1
ATOM 2228 C CA . SER A 1 291 ? -11.814 -10.033 30.373 1.00 86.25 291 SER A CA 1
ATOM 2229 C C . SER A 1 291 ? -10.646 -10.178 31.356 1.00 86.25 291 SER A C 1
ATOM 2231 O O . SER A 1 291 ? -9.716 -9.373 31.297 1.00 86.25 291 SER A O 1
ATOM 2233 N N . PRO A 1 292 ? -10.604 -11.234 32.191 1.00 85.25 292 PRO A N 1
ATOM 2234 C CA . PRO A 1 292 ? -9.410 -11.580 32.969 1.00 85.25 292 PRO A CA 1
ATOM 2235 C C . PRO A 1 292 ? -8.167 -11.854 32.108 1.00 85.25 292 PRO A C 1
ATOM 2237 O O . PRO A 1 292 ? -7.049 -11.751 32.594 1.00 85.25 292 PRO A O 1
ATOM 2240 N N . GLN A 1 293 ? -8.361 -12.202 30.832 1.00 88.25 293 GLN A N 1
ATOM 2241 C CA . GLN A 1 293 ? -7.283 -12.426 29.864 1.00 88.25 293 GLN A CA 1
ATOM 2242 C C . GLN A 1 293 ? -6.881 -11.151 29.109 1.00 88.25 293 GLN A C 1
ATOM 2244 O O . GLN A 1 293 ? -6.042 -11.225 28.217 1.00 88.25 293 GLN A O 1
ATOM 2249 N N . SER A 1 294 ? -7.498 -10.002 29.413 1.00 90.88 294 SER A N 1
ATOM 2250 C CA . SER A 1 294 ? -7.221 -8.755 28.699 1.00 90.88 294 SER A CA 1
ATOM 2251 C C . SER A 1 294 ? -5.737 -8.416 28.777 1.00 90.88 294 SER A C 1
ATOM 2253 O O . SER A 1 294 ? -5.123 -8.511 29.836 1.00 90.88 294 SER A O 1
ATOM 2255 N N . GLU A 1 295 ? -5.179 -7.972 27.661 1.00 95.81 295 GLU A N 1
ATOM 2256 C CA . GLU A 1 295 ? -3.837 -7.410 27.620 1.00 95.81 295 GLU A CA 1
ATOM 2257 C C . GLU A 1 295 ? -3.778 -6.266 26.608 1.00 95.81 295 GLU A C 1
ATOM 2259 O O . GLU A 1 295 ? -4.600 -6.185 25.688 1.00 95.81 295 GLU A O 1
ATOM 2264 N N . VAL A 1 296 ? -2.796 -5.389 26.782 1.00 98.31 296 VAL A N 1
ATOM 2265 C CA . VAL A 1 296 ? -2.456 -4.328 25.835 1.00 98.31 296 VAL A CA 1
ATOM 2266 C C . VAL A 1 296 ? -1.006 -4.502 25.423 1.00 98.31 296 VAL A C 1
ATOM 2268 O O . VAL A 1 296 ? -0.125 -4.556 26.279 1.00 98.31 296 VAL A O 1
ATOM 2271 N N . LEU A 1 297 ? -0.772 -4.576 24.118 1.00 98.56 297 LEU A N 1
ATOM 2272 C CA . LEU A 1 297 ? 0.558 -4.585 23.524 1.00 98.56 297 LEU A CA 1
ATOM 2273 C C . LEU A 1 297 ? 0.880 -3.175 23.047 1.00 98.56 297 LEU A C 1
ATOM 2275 O O . LEU A 1 297 ? 0.131 -2.628 22.239 1.00 98.56 297 LEU A O 1
ATOM 2279 N N . THR A 1 298 ? 1.994 -2.617 23.501 1.00 98.69 298 THR A N 1
ATOM 2280 C CA . THR A 1 298 ? 2.483 -1.300 23.085 1.00 98.69 298 THR A CA 1
ATOM 2281 C C . THR A 1 298 ? 3.899 -1.438 22.550 1.00 98.69 298 THR A C 1
ATOM 2283 O O . THR A 1 298 ? 4.745 -2.081 23.170 1.00 98.69 298 THR A O 1
ATOM 2286 N N . TYR A 1 299 ? 4.170 -0.830 21.399 1.00 98.56 299 TYR A N 1
ATOM 2287 C CA . TYR A 1 299 ? 5.469 -0.924 20.741 1.00 98.56 299 TYR A CA 1
ATOM 2288 C C . TYR A 1 299 ? 5.939 0.433 20.229 1.00 98.56 299 TYR A C 1
ATOM 2290 O O . TYR A 1 299 ? 5.134 1.260 19.785 1.00 98.56 299 TYR A O 1
ATOM 2298 N N . ARG A 1 300 ? 7.257 0.635 20.267 1.00 97.75 300 ARG A N 1
ATOM 2299 C CA . ARG A 1 300 ? 7.932 1.715 19.556 1.00 97.75 300 ARG A CA 1
ATOM 2300 C C . ARG A 1 300 ? 9.078 1.166 18.725 1.00 97.75 300 ARG A C 1
ATOM 2302 O O . ARG A 1 300 ? 9.815 0.279 19.155 1.00 97.75 300 ARG A O 1
ATOM 2309 N N . VAL A 1 301 ? 9.214 1.716 17.528 1.00 96.75 301 VAL A N 1
ATOM 2310 C CA . VAL A 1 301 ? 10.245 1.327 16.571 1.00 96.75 301 VAL A CA 1
ATOM 2311 C C . VAL A 1 301 ? 11.624 1.553 17.179 1.00 96.75 301 VAL A C 1
ATOM 2313 O O . VAL A 1 301 ? 11.913 2.613 17.733 1.00 96.75 301 VAL A O 1
ATOM 2316 N N . GLY A 1 302 ? 12.487 0.547 17.043 1.00 94.00 302 GLY A N 1
ATOM 2317 C CA . GLY A 1 302 ? 13.860 0.580 17.548 1.00 94.00 302 GLY A CA 1
ATOM 2318 C C . GLY A 1 302 ? 14.034 0.085 18.986 1.00 94.00 302 GLY A C 1
ATOM 2319 O O . GLY A 1 302 ? 15.157 -0.255 19.350 1.00 94.00 302 GLY A O 1
ATOM 2320 N N . ASP A 1 303 ? 12.961 -0.059 19.774 1.00 94.31 303 ASP A N 1
ATOM 2321 C CA . ASP A 1 303 ? 13.060 -0.553 21.159 1.00 94.31 303 ASP A CA 1
ATOM 2322 C C . ASP A 1 303 ? 13.410 -2.054 21.222 1.00 94.31 303 ASP A C 1
ATOM 2324 O O . ASP A 1 303 ? 13.883 -2.551 22.244 1.00 94.31 303 ASP A O 1
ATOM 2328 N N . GLY A 1 304 ? 13.153 -2.804 20.141 1.00 95.25 304 GLY A N 1
ATOM 2329 C CA . GLY A 1 304 ? 13.424 -4.247 20.047 1.00 95.25 304 GLY A CA 1
ATOM 2330 C C . GLY A 1 304 ? 12.626 -5.115 21.030 1.00 95.25 304 GLY A C 1
ATOM 2331 O O . GLY A 1 304 ? 12.895 -6.312 21.153 1.00 95.25 304 GLY A O 1
ATOM 2332 N N . THR A 1 305 ? 11.669 -4.512 21.735 1.00 98.19 305 THR A N 1
ATOM 2333 C CA . THR A 1 305 ? 10.804 -5.158 22.717 1.00 98.19 305 THR A CA 1
ATOM 2334 C C . THR A 1 305 ? 9.390 -4.587 22.643 1.00 98.19 305 THR A C 1
ATOM 2336 O O . THR A 1 305 ? 9.194 -3.421 22.306 1.00 98.19 305 THR A O 1
ATOM 2339 N N . VAL A 1 306 ? 8.400 -5.414 22.966 1.00 98.69 306 VAL A N 1
ATOM 2340 C CA . VAL A 1 306 ? 6.985 -5.053 23.082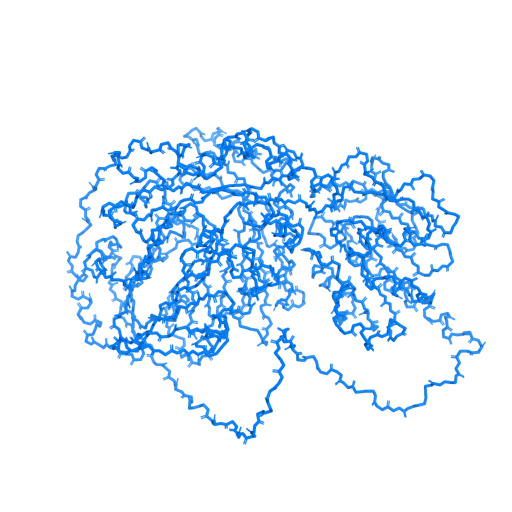 1.00 98.69 306 VAL A CA 1
ATOM 2341 C C . VAL A 1 306 ? 6.636 -4.981 24.562 1.00 98.69 306 VAL A C 1
ATOM 2343 O O . VAL A 1 306 ? 6.854 -5.944 25.296 1.00 98.69 306 VAL A O 1
ATOM 2346 N N . ALA A 1 307 ? 6.085 -3.854 25.007 1.00 98.50 307 ALA A N 1
ATOM 2347 C CA . ALA A 1 307 ? 5.535 -3.729 26.349 1.00 98.50 307 ALA A CA 1
ATOM 2348 C C . ALA A 1 307 ? 4.153 -4.387 26.395 1.00 98.50 307 ALA A C 1
ATOM 2350 O O . ALA A 1 307 ? 3.288 -4.091 25.570 1.00 98.50 307 ALA A O 1
ATOM 2351 N N . VAL A 1 308 ? 3.946 -5.266 27.367 1.00 98.38 308 VAL A N 1
ATOM 2352 C CA . VAL A 1 308 ? 2.703 -6.006 27.573 1.00 98.38 308 VAL A CA 1
ATOM 2353 C C . VAL A 1 308 ? 2.128 -5.606 28.918 1.00 98.38 308 VAL A C 1
ATOM 2355 O O . VAL A 1 308 ? 2.795 -5.735 29.941 1.00 98.38 308 VAL A O 1
ATOM 2358 N N . ARG A 1 309 ? 0.894 -5.105 28.915 1.00 97.44 309 ARG A N 1
ATOM 2359 C CA . ARG A 1 309 ? 0.130 -4.790 30.124 1.00 97.44 309 ARG A CA 1
ATOM 2360 C C . ARG A 1 309 ? -1.001 -5.792 30.289 1.00 97.44 309 ARG A C 1
ATOM 2362 O O . ARG A 1 309 ? -1.890 -5.824 29.445 1.00 97.44 309 ARG A O 1
ATOM 2369 N N . SER A 1 310 ? -0.992 -6.550 31.376 1.00 94.44 310 SER A N 1
ATOM 2370 C CA . SER A 1 310 ? -2.027 -7.530 31.724 1.00 94.44 310 SER A CA 1
ATOM 2371 C C . SER A 1 310 ? -3.285 -6.871 32.306 1.00 94.44 310 SER A C 1
ATOM 2373 O O . SER A 1 310 ? -3.288 -5.689 32.661 1.00 94.44 310 SER A O 1
ATOM 2375 N N . ALA A 1 311 ? -4.360 -7.650 32.447 1.00 89.56 311 ALA A N 1
ATOM 2376 C CA . ALA A 1 311 ? -5.649 -7.197 32.974 1.00 89.56 311 ALA A CA 1
ATOM 2377 C C . ALA A 1 311 ? -5.568 -6.624 34.402 1.00 89.56 311 ALA A C 1
ATOM 2379 O O . ALA A 1 311 ? -6.310 -5.704 34.737 1.00 89.56 311 ALA A O 1
ATOM 2380 N N . ASP A 1 312 ? -4.658 -7.140 35.231 1.00 90.19 312 ASP A N 1
ATOM 2381 C CA . ASP A 1 312 ? -4.402 -6.664 36.598 1.00 90.19 312 ASP A CA 1
ATOM 2382 C C . ASP A 1 312 ? -3.531 -5.392 36.653 1.00 90.19 312 ASP A C 1
ATOM 2384 O O . ASP A 1 312 ? -3.253 -4.870 37.732 1.00 90.19 312 ASP A O 1
ATOM 2388 N N . GLY A 1 313 ? -3.112 -4.877 35.494 1.00 90.94 313 GLY A N 1
ATOM 2389 C CA . GLY A 1 313 ? -2.263 -3.700 35.361 1.00 90.94 313 GLY A CA 1
ATOM 2390 C C . GLY A 1 313 ? -0.765 -3.980 35.468 1.00 90.94 313 GLY A C 1
ATOM 2391 O O . GLY A 1 313 ? 0.013 -3.039 35.305 1.00 90.94 313 GLY A O 1
ATOM 2392 N N . THR A 1 314 ? -0.345 -5.229 35.694 1.00 94.94 314 THR A N 1
ATOM 2393 C CA . THR A 1 314 ? 1.077 -5.598 35.664 1.00 94.94 314 THR A CA 1
ATOM 2394 C C . THR A 1 314 ? 1.654 -5.420 34.266 1.00 94.94 314 THR A C 1
ATOM 2396 O O . THR A 1 314 ? 0.971 -5.645 33.263 1.00 94.94 314 THR A O 1
ATOM 2399 N N . THR A 1 315 ? 2.914 -4.991 34.196 1.00 97.00 315 THR A N 1
ATOM 2400 C CA . THR A 1 315 ? 3.620 -4.776 32.934 1.00 97.00 315 THR A CA 1
ATOM 2401 C C . THR A 1 315 ? 4.905 -5.590 32.867 1.00 97.00 315 THR A C 1
ATOM 2403 O O . THR A 1 315 ? 5.667 -5.670 33.832 1.00 97.00 315 THR A O 1
ATOM 2406 N N . HIS A 1 316 ? 5.162 -6.181 31.704 1.00 97.25 316 HIS A N 1
ATOM 2407 C CA . HIS A 1 316 ? 6.436 -6.809 31.355 1.00 97.25 316 HIS A CA 1
ATOM 2408 C C . HIS A 1 316 ? 6.801 -6.484 29.906 1.00 97.25 316 HIS A C 1
ATOM 2410 O O . HIS A 1 316 ? 6.014 -5.883 29.176 1.00 97.25 316 HIS A O 1
ATOM 2416 N N . THR A 1 317 ? 8.007 -6.854 29.485 1.00 98.06 317 THR A N 1
ATOM 2417 C CA . THR A 1 317 ? 8.446 -6.706 28.094 1.00 98.06 317 THR A CA 1
ATOM 2418 C C . THR A 1 317 ? 8.729 -8.062 27.465 1.00 98.06 317 THR A C 1
ATOM 2420 O O . THR A 1 317 ? 9.205 -8.989 28.121 1.00 98.06 317 THR A O 1
ATOM 2423 N N . GLU A 1 318 ? 8.435 -8.177 26.175 1.00 97.62 318 GLU A N 1
ATOM 2424 C CA . GLU A 1 318 ? 8.733 -9.348 25.352 1.00 97.62 318 GLU A CA 1
ATOM 2425 C C . GLU A 1 318 ? 9.678 -8.946 24.213 1.00 97.62 318 GLU A C 1
ATOM 2427 O O . GLU A 1 318 ? 9.504 -7.870 23.642 1.00 97.62 318 GLU A O 1
ATOM 2432 N N . PRO A 1 319 ? 10.692 -9.755 23.864 1.00 97.75 319 PRO A N 1
ATOM 2433 C CA . PRO A 1 319 ? 11.610 -9.422 22.779 1.00 97.75 319 PRO A CA 1
ATOM 2434 C C . PRO A 1 319 ? 10.935 -9.524 21.406 1.00 97.75 319 PRO A C 1
ATOM 2436 O O . PRO A 1 319 ? 10.102 -10.400 21.177 1.00 97.75 319 PRO A O 1
ATOM 2439 N N . GLY A 1 320 ? 11.370 -8.681 20.469 1.00 97.00 320 GLY A N 1
ATOM 2440 C CA . GLY A 1 320 ? 10.906 -8.680 19.082 1.00 97.00 320 GLY A CA 1
ATOM 2441 C C . GLY A 1 320 ? 10.090 -7.443 18.713 1.00 97.00 320 GLY A C 1
ATOM 2442 O O . GLY A 1 320 ? 10.022 -6.464 19.457 1.00 97.00 320 GLY A O 1
ATOM 2443 N N . THR A 1 321 ? 9.502 -7.481 17.518 1.00 97.88 321 THR A N 1
ATOM 2444 C CA . THR A 1 321 ? 8.631 -6.410 17.012 1.00 97.88 321 THR A CA 1
ATOM 2445 C C . THR A 1 321 ? 7.169 -6.667 17.372 1.00 97.88 321 THR A C 1
ATOM 2447 O O . THR A 1 321 ? 6.785 -7.773 17.766 1.00 97.88 321 THR A O 1
ATOM 2450 N N . ILE A 1 322 ? 6.308 -5.666 17.165 1.00 98.38 322 ILE A N 1
ATOM 2451 C CA . ILE A 1 322 ? 4.860 -5.861 17.309 1.00 98.38 322 ILE A CA 1
ATOM 2452 C C . ILE A 1 322 ? 4.316 -6.949 16.368 1.00 98.38 322 ILE A C 1
ATOM 2454 O O . ILE A 1 322 ? 3.412 -7.693 16.749 1.00 98.38 322 ILE A O 1
ATOM 2458 N N . PHE A 1 323 ? 4.891 -7.090 15.168 1.00 97.94 323 PHE A N 1
ATOM 2459 C CA . PHE A 1 323 ? 4.509 -8.136 14.220 1.00 97.94 323 PHE A CA 1
ATOM 2460 C C . PHE A 1 323 ? 4.807 -9.530 14.783 1.00 97.94 323 PHE A C 1
ATOM 2462 O O . PHE A 1 323 ? 3.974 -10.423 14.667 1.00 97.94 323 PHE A O 1
ATOM 2469 N N . ASP A 1 324 ? 5.936 -9.707 15.472 1.00 96.25 324 ASP A N 1
ATOM 2470 C CA . ASP A 1 324 ? 6.300 -10.983 16.099 1.00 96.25 324 ASP A CA 1
ATOM 2471 C C . ASP A 1 324 ? 5.332 -11.365 17.226 1.00 96.25 324 ASP A C 1
ATOM 2473 O O . ASP A 1 324 ? 4.849 -12.503 17.297 1.00 96.25 324 ASP A O 1
ATOM 2477 N N . ALA A 1 325 ? 5.013 -10.394 18.086 1.00 97.06 325 ALA A N 1
ATOM 2478 C CA . ALA A 1 325 ? 4.090 -10.587 19.197 1.00 97.06 325 ALA A CA 1
ATOM 2479 C C . ALA A 1 325 ? 2.681 -10.943 18.699 1.00 97.06 325 ALA A C 1
ATOM 2481 O O . ALA A 1 325 ? 2.076 -11.905 19.183 1.00 97.06 325 ALA A O 1
ATOM 2482 N N . LEU A 1 326 ? 2.171 -10.210 17.703 1.00 97.06 326 LEU A N 1
ATOM 2483 C CA . LEU A 1 326 ? 0.854 -10.454 17.117 1.00 97.06 326 LEU A CA 1
ATOM 2484 C C . LEU A 1 326 ? 0.807 -11.772 16.346 1.00 97.06 326 LEU A C 1
ATOM 2486 O O . LEU A 1 326 ? -0.156 -12.517 16.513 1.00 97.06 326 LEU A O 1
ATOM 2490 N N . ALA A 1 327 ? 1.832 -12.103 15.555 1.00 93.94 327 ALA A N 1
ATOM 2491 C CA 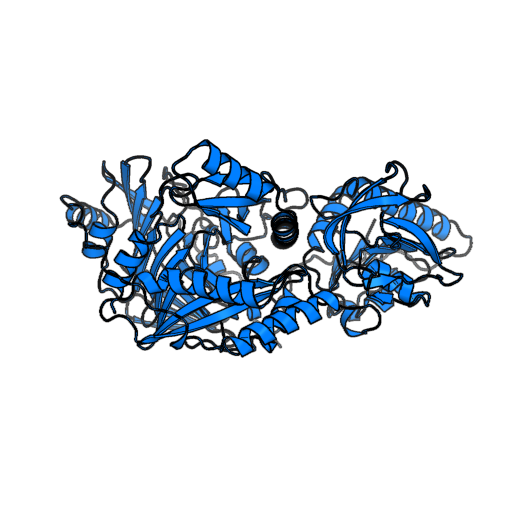. ALA A 1 327 ? 1.895 -13.371 14.828 1.00 93.94 327 ALA A CA 1
ATOM 2492 C C . ALA A 1 327 ? 1.843 -14.564 15.791 1.00 93.94 327 ALA A C 1
ATOM 2494 O O . ALA A 1 327 ? 1.083 -15.502 15.571 1.00 93.94 327 ALA A O 1
ATOM 2495 N N . THR A 1 328 ? 2.566 -14.489 16.911 1.00 91.00 328 THR A N 1
ATOM 2496 C CA . THR A 1 328 ? 2.552 -15.538 17.943 1.00 91.00 328 THR A CA 1
ATOM 2497 C C . THR A 1 328 ? 1.171 -15.696 18.585 1.00 91.00 328 THR A C 1
ATOM 2499 O O . THR A 1 328 ? 0.712 -16.813 18.817 1.00 91.00 328 THR A O 1
ATOM 2502 N N . ARG A 1 329 ? 0.481 -14.584 18.858 1.00 90.94 329 ARG A N 1
ATOM 2503 C CA . ARG A 1 329 ? -0.818 -14.574 19.555 1.00 90.94 329 ARG A CA 1
ATOM 2504 C C . ARG A 1 329 ? -2.017 -14.870 18.651 1.00 90.94 329 ARG A C 1
ATOM 2506 O O . ARG A 1 329 ? -3.061 -15.301 19.142 1.00 90.94 329 ARG A O 1
ATOM 2513 N N . THR A 1 330 ? -1.882 -14.615 17.352 1.00 88.69 330 THR A N 1
ATOM 2514 C CA . THR A 1 330 ? -2.933 -14.806 16.336 1.00 88.69 330 THR A CA 1
ATOM 2515 C C . THR A 1 330 ? -2.679 -16.004 15.426 1.00 88.69 330 THR A C 1
ATOM 2517 O O . THR A 1 330 ? -3.511 -16.287 14.565 1.00 88.69 330 THR A O 1
ATOM 2520 N N . ALA A 1 331 ? -1.573 -16.732 15.635 1.00 76.00 331 ALA A N 1
ATOM 2521 C CA . ALA A 1 331 ? -1.324 -18.020 15.003 1.00 76.00 331 ALA A CA 1
ATOM 2522 C C . ALA A 1 331 ? -2.573 -18.896 15.151 1.00 76.00 331 ALA A C 1
ATOM 2524 O O . ALA A 1 331 ? -3.098 -19.045 16.258 1.00 76.00 331 ALA A O 1
ATOM 2525 N N . SER A 1 332 ? -3.077 -19.411 14.027 1.00 61.56 332 SER A N 1
ATOM 2526 C CA . SER A 1 332 ? -4.385 -20.055 13.946 1.00 61.56 332 SER A CA 1
ATOM 2527 C C . SER A 1 332 ? -4.484 -21.222 14.927 1.00 61.56 332 SER A C 1
ATOM 2529 O O . SER A 1 332 ? -4.046 -22.334 14.642 1.00 61.56 332 SER A O 1
ATOM 2531 N N . ALA A 1 333 ? -5.093 -20.985 16.087 1.00 54.56 333 ALA A N 1
ATOM 2532 C CA . ALA A 1 333 ? -5.591 -22.070 16.910 1.00 54.56 333 ALA A CA 1
ATOM 2533 C C . ALA A 1 333 ? -6.813 -22.665 16.188 1.00 54.56 333 ALA A C 1
ATOM 2535 O O . ALA A 1 333 ? -7.614 -21.904 15.636 1.00 54.56 333 ALA A O 1
ATOM 2536 N N . PRO A 1 334 ? -6.997 -23.994 16.161 1.00 53.69 334 PRO A N 1
ATOM 2537 C CA . PRO A 1 334 ? -8.193 -24.597 15.592 1.00 53.69 334 PRO A CA 1
ATOM 2538 C C . PRO A 1 334 ? -9.414 -24.248 16.458 1.00 53.69 334 PRO A C 1
ATOM 2540 O O . PRO A 1 334 ? -9.798 -24.993 17.359 1.00 53.69 334 PRO A O 1
ATOM 2543 N N . TYR A 1 335 ? -10.040 -23.102 16.188 1.00 57.44 335 TYR A N 1
ATOM 2544 C CA . TYR A 1 335 ? -11.405 -22.829 16.621 1.00 57.44 335 TYR A CA 1
ATOM 2545 C C . TYR A 1 335 ? -12.322 -23.748 15.815 1.00 57.44 335 TYR A C 1
ATOM 2547 O O . TYR A 1 335 ? -12.238 -23.796 14.586 1.00 57.44 335 TYR A O 1
ATOM 2555 N N . GLY A 1 336 ? -13.235 -24.459 16.478 1.00 59.75 336 GLY A N 1
ATOM 2556 C CA . GLY A 1 336 ? -14.408 -24.957 15.764 1.00 59.75 336 GLY A CA 1
ATOM 2557 C C . GLY A 1 336 ? -15.133 -23.734 15.216 1.00 59.75 336 GLY A C 1
ATOM 2558 O O . GLY A 1 336 ? -15.559 -22.911 16.020 1.00 59.75 336 GLY A O 1
ATOM 2559 N N . ARG A 1 337 ? -15.186 -23.560 13.887 1.00 64.81 337 ARG A N 1
ATOM 2560 C CA . ARG A 1 337 ? -15.765 -22.360 13.268 1.00 64.81 337 ARG A CA 1
ATOM 2561 C C . ARG A 1 337 ? -17.243 -22.280 13.673 1.00 64.81 337 ARG A C 1
ATOM 2563 O O . ARG A 1 337 ? -18.027 -23.110 13.212 1.00 64.81 337 ARG A O 1
ATOM 2570 N N . PRO A 1 338 ? -17.622 -21.347 14.560 1.00 70.44 338 PRO A N 1
ATOM 2571 C CA . PRO A 1 338 ? -19.009 -21.198 14.957 1.00 70.44 338 PRO A CA 1
ATOM 2572 C C . PRO A 1 338 ? -19.793 -20.597 13.786 1.00 70.44 338 PRO A C 1
ATOM 2574 O O . PRO A 1 338 ? -19.214 -19.917 12.936 1.00 70.44 338 PRO A O 1
ATOM 2577 N N . ASP A 1 339 ? -21.102 -20.844 13.740 1.00 82.56 339 ASP A N 1
ATOM 2578 C CA . ASP A 1 339 ? -22.005 -20.294 12.720 1.00 82.56 339 ASP A CA 1
ATOM 2579 C C . ASP A 1 339 ? -22.263 -18.794 12.970 1.00 82.56 339 ASP A C 1
ATOM 2581 O O . ASP A 1 339 ? -23.330 -18.372 13.418 1.00 82.56 339 ASP A O 1
ATOM 2585 N N . LEU A 1 340 ? -21.217 -17.985 12.775 1.00 89.75 340 LEU A N 1
ATOM 2586 C CA . LEU A 1 340 ? -21.242 -16.528 12.855 1.00 89.75 340 LEU A CA 1
ATOM 2587 C C . LEU A 1 340 ? -21.098 -15.926 11.449 1.00 89.75 340 LEU A C 1
ATOM 2589 O O . LEU A 1 340 ? -20.285 -16.405 10.656 1.00 89.75 340 LEU A O 1
ATOM 2593 N N . PRO A 1 341 ? -21.833 -14.845 11.128 1.00 91.69 341 PRO A N 1
ATOM 2594 C CA . PRO A 1 341 ? -21.845 -14.266 9.784 1.00 91.69 341 PRO A CA 1
ATOM 2595 C C . PRO A 1 341 ? -20.659 -13.321 9.500 1.00 91.69 341 PRO A C 1
ATOM 2597 O O . PRO A 1 341 ? -20.688 -12.592 8.508 1.00 91.69 341 PRO A O 1
ATOM 2600 N N . PHE A 1 342 ? -19.639 -13.303 10.362 1.00 91.75 342 PHE A N 1
ATOM 2601 C CA . PHE A 1 342 ? -18.475 -12.417 10.289 1.00 91.75 342 PHE A CA 1
ATOM 2602 C C . PHE A 1 342 ? -17.177 -13.153 10.647 1.00 91.75 342 PHE A C 1
ATOM 2604 O O . PHE A 1 342 ? -17.194 -14.194 11.301 1.00 91.75 342 PHE A O 1
ATOM 2611 N N . ASP A 1 343 ? -16.044 -12.580 10.234 1.00 90.81 343 ASP A N 1
ATOM 2612 C CA . ASP A 1 343 ? -14.723 -13.213 10.355 1.00 90.81 343 ASP A CA 1
ATOM 2613 C C . ASP A 1 343 ? -13.996 -12.888 11.677 1.00 90.81 343 ASP A C 1
ATOM 2615 O O . ASP A 1 343 ? -13.054 -13.588 12.054 1.00 90.81 343 ASP A O 1
ATOM 2619 N N . PHE A 1 344 ? -14.422 -11.845 12.401 1.00 93.31 344 PHE A N 1
ATOM 2620 C CA . PHE A 1 344 ? -13.829 -11.468 13.686 1.00 93.31 344 PHE A CA 1
ATOM 2621 C C . PHE A 1 344 ? -14.338 -12.369 14.820 1.00 93.31 344 PHE A C 1
ATOM 2623 O O . PHE A 1 344 ? -15.444 -12.190 15.320 1.00 93.31 344 PHE A O 1
ATOM 2630 N N . LEU A 1 345 ? -13.524 -13.339 15.244 1.00 91.19 345 LEU A N 1
ATOM 2631 C CA . LEU A 1 345 ? -13.851 -14.311 16.302 1.00 91.19 345 LEU A CA 1
ATOM 2632 C C . LEU A 1 345 ? -13.199 -13.969 17.657 1.00 91.19 345 LEU A C 1
ATOM 2634 O O . LEU A 1 345 ? -12.873 -14.861 18.440 1.00 91.19 345 LEU A O 1
ATOM 2638 N N . GLY A 1 346 ? -12.957 -12.682 17.908 1.00 91.69 346 GLY A N 1
ATOM 2639 C CA . GLY A 1 346 ? -12.005 -12.222 18.921 1.00 91.69 346 GLY A CA 1
ATOM 2640 C C . GLY A 1 346 ? -10.568 -12.251 18.394 1.00 91.69 346 GLY A C 1
ATOM 2641 O O . GLY A 1 346 ? -10.290 -12.807 17.322 1.00 91.69 346 GLY A O 1
ATOM 2642 N N . GLY A 1 347 ? -9.655 -11.611 19.118 1.00 94.56 347 GLY A N 1
ATOM 2643 C CA . GLY A 1 347 ? -8.274 -11.410 18.685 1.00 94.56 347 GLY A CA 1
ATOM 2644 C C . GLY A 1 347 ? -7.689 -10.121 19.238 1.00 94.56 347 GLY A C 1
ATOM 2645 O O . GLY A 1 347 ? -7.854 -9.832 20.418 1.00 94.56 347 GLY A O 1
ATOM 2646 N N . TYR A 1 348 ? -7.033 -9.339 18.384 1.00 97.69 348 TYR A N 1
ATOM 2647 C CA . TYR A 1 348 ? -6.484 -8.032 18.728 1.00 97.69 348 TYR A CA 1
ATOM 2648 C C . TYR A 1 348 ? -7.122 -6.938 17.883 1.00 97.69 348 TYR A C 1
ATOM 2650 O O . TYR A 1 348 ? -7.293 -7.102 16.676 1.00 97.69 348 TYR A O 1
ATOM 2658 N N . VAL A 1 349 ? -7.443 -5.815 18.518 1.00 98.62 349 VAL A N 1
ATOM 2659 C CA . VAL A 1 349 ? -7.947 -4.599 17.871 1.00 98.62 349 VAL A CA 1
ATOM 2660 C C . VAL A 1 349 ? -7.001 -3.459 18.198 1.00 98.62 349 VAL A C 1
ATOM 2662 O O . VAL A 1 349 ? -6.624 -3.279 19.353 1.00 98.62 349 VAL A O 1
ATOM 2665 N N . GLY A 1 350 ? -6.590 -2.695 17.197 1.00 98.56 350 GLY A N 1
ATOM 2666 C CA . GLY A 1 350 ? -5.560 -1.690 17.401 1.00 98.56 350 GLY A CA 1
ATOM 2667 C C . GLY A 1 350 ? -5.106 -1.033 16.117 1.00 98.56 350 GLY A C 1
ATOM 2668 O O . GLY A 1 350 ? -5.817 -1.043 15.106 1.00 98.56 350 GLY A O 1
ATOM 2669 N N . TYR A 1 351 ? -3.912 -0.452 16.177 1.00 98.81 351 TYR A N 1
ATOM 2670 C CA . TYR A 1 351 ? -3.314 0.230 15.041 1.00 98.81 351 TYR A CA 1
ATOM 2671 C C . TYR A 1 351 ? -1.830 -0.096 14.855 1.00 98.81 351 TYR A C 1
ATOM 2673 O O . TYR A 1 351 ? -1.091 -0.391 15.797 1.00 98.81 351 TYR A O 1
ATOM 2681 N N . PHE A 1 352 ? -1.402 0.030 13.605 1.00 98.81 352 PHE A N 1
ATOM 2682 C CA . PHE A 1 352 ? -0.017 0.136 13.169 1.00 98.81 352 PHE A CA 1
ATOM 2683 C C . PHE A 1 352 ? 0.232 1.583 12.735 1.00 98.81 352 PHE A C 1
ATOM 2685 O O . PHE A 1 352 ? -0.406 2.049 11.794 1.00 98.81 352 PHE A O 1
ATOM 2692 N N . GLY A 1 353 ? 1.115 2.308 13.416 1.00 98.50 353 GLY A N 1
ATOM 2693 C CA . GLY A 1 353 ? 1.559 3.649 13.034 1.00 98.50 353 GLY A CA 1
ATOM 2694 C C . GLY A 1 353 ? 2.501 3.598 11.832 1.00 98.50 353 GLY A C 1
ATOM 2695 O O . GLY A 1 353 ? 3.166 2.591 11.597 1.00 98.50 353 GLY A O 1
ATOM 2696 N N . TYR A 1 354 ? 2.547 4.670 11.045 1.00 98.50 354 TYR A N 1
ATOM 2697 C CA . TYR A 1 354 ? 3.289 4.737 9.783 1.00 98.50 354 TYR A CA 1
ATOM 2698 C C . TYR A 1 354 ? 4.789 4.446 9.943 1.00 98.50 354 TYR A C 1
ATOM 2700 O O . TYR A 1 354 ? 5.399 3.811 9.086 1.00 98.50 354 TYR A O 1
ATOM 2708 N N . GLU A 1 355 ? 5.378 4.846 11.064 1.00 97.88 355 GLU A N 1
ATOM 2709 C CA . GLU A 1 355 ? 6.802 4.722 11.378 1.00 97.88 355 GLU A CA 1
ATOM 2710 C C . GLU A 1 355 ? 7.249 3.261 11.519 1.00 97.88 355 GLU A C 1
ATOM 2712 O O . GLU A 1 355 ? 8.423 2.968 11.284 1.00 97.88 355 GLU A O 1
ATOM 2717 N N . LEU A 1 356 ? 6.314 2.320 11.730 1.00 98.19 356 LEU A N 1
ATOM 2718 C CA . LEU A 1 356 ? 6.561 0.877 11.585 1.00 98.19 356 LEU A CA 1
ATOM 2719 C C . LEU A 1 356 ? 7.062 0.485 10.189 1.00 98.19 356 LEU A C 1
ATOM 2721 O O . LEU A 1 356 ? 7.538 -0.636 10.005 1.00 98.19 356 LEU A O 1
ATOM 2725 N N . LYS A 1 357 ? 7.027 1.398 9.206 1.00 97.00 357 LYS A N 1
ATOM 2726 C CA . LYS A 1 357 ? 7.749 1.245 7.938 1.00 97.00 357 LYS A CA 1
ATOM 2727 C C . LYS A 1 357 ? 9.203 0.824 8.140 1.00 97.00 357 LYS A C 1
ATOM 2729 O O . LYS A 1 357 ? 9.724 0.102 7.298 1.00 97.00 357 LYS A O 1
ATOM 2734 N N . ALA A 1 358 ? 9.848 1.243 9.232 1.00 96.88 358 ALA A N 1
ATOM 2735 C CA . ALA A 1 358 ? 11.227 0.880 9.539 1.00 96.88 358 ALA A CA 1
ATOM 2736 C C . ALA A 1 358 ? 11.405 -0.634 9.742 1.00 96.88 358 ALA A C 1
ATOM 2738 O O . ALA A 1 358 ? 12.374 -1.211 9.255 1.00 96.88 358 ALA A O 1
ATOM 2739 N N . ASP A 1 359 ? 10.417 -1.295 10.347 1.00 96.69 359 ASP A N 1
ATOM 2740 C CA . ASP A 1 359 ? 10.391 -2.755 10.501 1.00 96.69 359 ASP A CA 1
ATOM 2741 C C . ASP A 1 359 ? 9.931 -3.472 9.216 1.00 96.69 359 ASP A C 1
ATOM 2743 O O . ASP A 1 359 ? 10.023 -4.695 9.108 1.00 96.69 359 ASP A O 1
ATOM 2747 N N . CYS A 1 360 ? 9.458 -2.715 8.218 1.00 95.44 360 CYS A N 1
ATOM 2748 C CA . CYS A 1 360 ? 8.950 -3.210 6.933 1.00 95.44 360 CYS A CA 1
ATOM 2749 C C . CYS A 1 360 ? 9.879 -2.885 5.741 1.00 95.44 360 CYS A C 1
ATOM 2751 O O . CYS A 1 360 ? 9.488 -3.046 4.584 1.00 95.44 360 CYS A O 1
ATOM 2753 N N . GLY A 1 361 ? 11.118 -2.448 6.001 1.00 90.44 361 GLY A N 1
ATOM 2754 C CA . GLY A 1 361 ? 12.143 -2.185 4.977 1.00 90.44 361 GLY A CA 1
ATOM 2755 C C . GLY A 1 361 ? 12.382 -0.708 4.637 1.00 90.44 361 GLY A C 1
ATOM 2756 O O . GLY A 1 361 ? 13.179 -0.415 3.745 1.00 90.44 361 GLY A O 1
ATOM 2757 N N . GLY A 1 362 ? 11.711 0.214 5.327 1.00 92.25 362 GLY A N 1
ATOM 2758 C CA . GLY A 1 362 ? 12.024 1.643 5.337 1.00 92.25 362 GLY A CA 1
ATOM 2759 C C . GLY A 1 362 ? 13.024 2.032 6.431 1.00 92.25 362 GLY A C 1
ATOM 2760 O O . GLY A 1 362 ? 13.655 1.187 7.060 1.00 92.25 362 GLY A O 1
ATOM 2761 N N . THR A 1 363 ? 13.148 3.336 6.680 1.00 91.19 363 THR A N 1
ATOM 2762 C CA . THR A 1 363 ? 14.036 3.917 7.699 1.00 91.19 363 THR A CA 1
ATOM 2763 C C . THR A 1 363 ? 13.252 4.712 8.741 1.00 91.19 363 THR A C 1
ATOM 2765 O O . THR A 1 363 ? 12.267 5.371 8.413 1.00 91.19 363 THR A O 1
ATOM 2768 N N . ALA A 1 364 ? 13.708 4.690 9.996 1.00 88.88 364 ALA A N 1
ATOM 2769 C CA . ALA A 1 364 ? 13.164 5.512 11.078 1.00 88.88 364 ALA A CA 1
ATOM 2770 C C . ALA A 1 364 ? 13.892 6.869 11.144 1.00 88.88 364 ALA A C 1
ATOM 2772 O O . ALA A 1 364 ? 14.853 7.023 11.893 1.00 88.88 364 ALA A O 1
ATOM 2773 N N . VAL A 1 365 ? 13.473 7.837 10.321 1.00 94.75 365 VAL A N 1
ATOM 2774 C CA . VAL A 1 365 ? 14.052 9.200 10.320 1.00 94.75 365 VAL A CA 1
ATOM 2775 C C . VAL A 1 365 ? 13.381 10.097 11.358 1.00 94.75 365 VAL A C 1
ATOM 2777 O O . VAL A 1 365 ? 14.047 10.857 12.056 1.00 94.75 365 VAL A O 1
ATOM 2780 N N . HIS A 1 366 ? 12.062 9.970 11.489 1.00 95.12 366 HIS A N 1
ATOM 2781 C CA . HIS A 1 366 ? 11.246 10.751 12.411 1.00 95.12 366 HIS A CA 1
ATOM 2782 C C . HIS A 1 366 ? 10.680 9.862 13.521 1.00 95.12 366 HIS A C 1
ATOM 2784 O O . HIS A 1 366 ? 10.459 8.671 13.312 1.00 95.12 366 HIS A O 1
ATOM 2790 N N . ARG A 1 367 ? 10.398 10.446 14.694 1.00 95.56 367 ARG A N 1
ATOM 2791 C CA . ARG A 1 367 ? 9.784 9.741 15.831 1.00 95.56 367 ARG A CA 1
ATOM 2792 C C . ARG A 1 367 ? 8.481 10.413 16.249 1.00 95.56 367 ARG A C 1
ATOM 2794 O O . ARG A 1 367 ? 8.459 11.617 16.503 1.00 95.56 367 ARG A O 1
ATOM 2801 N N . ALA A 1 368 ? 7.398 9.644 16.318 1.00 95.38 368 ALA A N 1
ATOM 2802 C CA . ALA A 1 368 ? 6.101 10.144 16.759 1.00 95.38 368 ALA A CA 1
ATOM 2803 C C . ALA A 1 368 ? 6.030 10.271 18.291 1.00 95.38 368 ALA A C 1
ATOM 2805 O O . ALA A 1 368 ? 6.683 9.529 19.027 1.00 95.38 368 ALA A O 1
ATOM 2806 N N . ALA A 1 369 ? 5.201 11.201 18.776 1.00 94.88 369 ALA A N 1
ATOM 2807 C CA . ALA A 1 369 ? 4.877 11.291 20.202 1.00 94.88 369 ALA A CA 1
ATOM 2808 C C . ALA A 1 369 ? 4.062 10.065 20.651 1.00 94.88 369 ALA A C 1
ATOM 2810 O O . ALA A 1 369 ? 4.419 9.405 21.623 1.00 94.88 369 ALA A O 1
ATOM 2811 N N . THR A 1 370 ? 3.058 9.673 19.861 1.00 97.44 370 THR A N 1
ATOM 2812 C CA . THR A 1 370 ? 2.268 8.448 20.065 1.00 97.44 370 THR A CA 1
ATOM 2813 C C . THR A 1 370 ? 3.131 7.192 19.951 1.00 97.44 370 THR A C 1
ATOM 2815 O O . THR A 1 370 ? 4.076 7.200 19.159 1.00 97.44 370 THR A O 1
ATOM 2818 N N . PRO A 1 371 ? 2.807 6.092 20.654 1.00 97.94 371 PRO A N 1
ATOM 2819 C CA . PRO A 1 371 ? 3.395 4.786 20.362 1.00 97.94 371 PRO A CA 1
ATOM 2820 C C . PRO A 1 371 ? 3.182 4.382 18.898 1.00 97.94 371 PRO A C 1
ATOM 2822 O O . PRO A 1 371 ? 2.147 4.711 18.310 1.00 97.94 371 PRO A O 1
ATOM 2825 N N . ASP A 1 372 ? 4.132 3.644 18.324 1.00 98.44 372 ASP A N 1
ATOM 2826 C CA . ASP A 1 372 ? 4.073 3.216 16.921 1.00 98.44 372 ASP A CA 1
ATOM 2827 C C . ASP A 1 372 ? 3.104 2.044 16.720 1.00 98.44 372 ASP A C 1
ATOM 2829 O O . ASP A 1 372 ? 2.645 1.805 15.609 1.00 98.44 372 ASP A O 1
ATOM 2833 N N . ALA A 1 373 ? 2.730 1.334 17.785 1.00 98.69 373 ALA A N 1
ATOM 2834 C CA . ALA A 1 373 ? 1.603 0.409 17.771 1.00 98.69 373 ALA A CA 1
ATOM 2835 C C . ALA A 1 373 ? 0.964 0.295 19.154 1.00 98.69 373 ALA A C 1
ATOM 2837 O O . ALA A 1 373 ? 1.681 0.236 20.157 1.00 98.69 373 ALA A O 1
ATOM 2838 N N . VAL A 1 374 ? -0.366 0.183 19.192 1.00 98.69 374 VAL A N 1
ATOM 2839 C CA . VAL A 1 374 ? -1.111 -0.250 20.382 1.00 98.69 374 VAL A CA 1
ATOM 2840 C C . VAL A 1 374 ? -2.192 -1.242 19.967 1.00 98.69 374 VAL A C 1
ATOM 2842 O O . VAL A 1 374 ? -2.993 -0.945 19.078 1.00 98.69 374 VAL A O 1
ATOM 2845 N N . TRP A 1 375 ? -2.216 -2.413 20.608 1.00 98.62 375 TRP A N 1
ATOM 2846 C CA . TRP A 1 375 ? -3.150 -3.502 20.315 1.00 98.62 375 TRP A CA 1
ATOM 2847 C C . TRP A 1 375 ? -3.798 -4.042 21.583 1.00 98.62 375 TRP A C 1
ATOM 2849 O O . TRP A 1 375 ? -3.125 -4.496 22.504 1.00 98.62 375 TRP A O 1
ATOM 2859 N N . LEU A 1 376 ? -5.124 -4.016 21.600 1.00 98.00 376 LEU A N 1
ATOM 2860 C CA . LEU A 1 376 ? -5.985 -4.484 22.675 1.00 98.00 376 LEU A CA 1
ATOM 2861 C C . LEU A 1 376 ? -6.369 -5.932 22.403 1.00 98.00 376 LEU A C 1
ATOM 2863 O O . LEU A 1 376 ? -6.956 -6.212 21.354 1.00 98.00 376 LEU A O 1
ATOM 2867 N N . ARG A 1 377 ? -6.133 -6.843 23.344 1.00 96.38 377 ARG A N 1
ATOM 2868 C CA . ARG A 1 377 ? -6.747 -8.166 23.256 1.00 96.38 377 ARG A CA 1
ATOM 2869 C C . ARG A 1 377 ? -8.248 -8.062 23.517 1.00 96.38 377 ARG A C 1
ATOM 2871 O O . ARG A 1 377 ? -8.683 -7.550 24.545 1.00 96.38 377 ARG A O 1
ATOM 2878 N N . CYS A 1 378 ? -9.032 -8.588 22.588 1.00 94.44 378 CYS A N 1
ATOM 2879 C CA . CYS A 1 378 ? -10.480 -8.614 22.627 1.00 94.44 378 CYS A CA 1
ATOM 2880 C C . CYS A 1 378 ? -10.983 -10.060 22.613 1.00 94.44 378 CYS A C 1
ATOM 2882 O O . CYS A 1 378 ? -11.018 -10.724 21.575 1.00 94.44 378 CYS A O 1
ATOM 2884 N N . ASP A 1 379 ? -11.421 -10.511 23.785 1.00 92.50 379 ASP A N 1
ATOM 2885 C CA . ASP A 1 379 ? -12.048 -11.821 23.979 1.00 92.50 379 ASP A CA 1
ATOM 2886 C C . ASP A 1 379 ? -13.569 -11.712 24.170 1.00 92.50 379 ASP A C 1
ATOM 2888 O O . ASP A 1 379 ? -14.272 -12.719 24.159 1.00 92.50 379 ASP A O 1
ATOM 2892 N N . ARG A 1 380 ? -14.090 -10.495 24.366 1.00 94.88 380 ARG A N 1
ATOM 2893 C CA . ARG A 1 380 ? -15.512 -10.203 24.582 1.00 94.88 380 ARG A CA 1
ATOM 2894 C C . ARG A 1 380 ? -15.909 -8.982 23.774 1.00 94.88 380 ARG A C 1
ATOM 2896 O O . ARG A 1 380 ? -15.252 -7.947 23.882 1.00 94.88 380 ARG A O 1
ATOM 2903 N N . PHE A 1 381 ? -16.964 -9.095 22.976 1.00 96.25 381 PHE A N 1
ATOM 2904 C CA . PHE A 1 381 ? -17.411 -7.995 22.124 1.00 96.25 381 PHE A CA 1
ATOM 2905 C C . PHE A 1 381 ? -18.882 -8.101 21.734 1.00 96.25 381 PHE A C 1
ATOM 2907 O O . PHE A 1 381 ? -19.511 -9.160 21.803 1.00 96.25 381 PHE A O 1
ATOM 2914 N N . ILE A 1 382 ? -19.407 -6.963 21.295 1.00 97.81 382 ILE A N 1
ATOM 2915 C CA . ILE A 1 382 ? -20.699 -6.824 20.639 1.00 97.81 382 ILE A CA 1
ATOM 2916 C C . ILE A 1 382 ? -20.431 -6.713 19.139 1.00 97.81 382 ILE A C 1
ATOM 2918 O O . ILE A 1 382 ? -19.629 -5.881 18.720 1.00 97.81 382 ILE A O 1
ATOM 2922 N N . ALA A 1 383 ? -21.111 -7.517 18.329 1.00 97.44 383 ALA A N 1
ATOM 2923 C CA . ALA A 1 383 ? -21.159 -7.355 16.882 1.00 97.44 383 ALA A CA 1
ATOM 2924 C C . ALA A 1 383 ? -22.588 -7.031 16.445 1.00 97.44 383 ALA A C 1
ATOM 2926 O O . ALA A 1 383 ? -23.521 -7.776 16.742 1.00 97.44 383 ALA A O 1
ATOM 2927 N N . VAL A 1 384 ? -22.766 -5.926 15.732 1.00 96.75 384 VAL A N 1
ATOM 2928 C CA . VAL A 1 384 ? -24.061 -5.501 15.194 1.00 96.75 384 VAL A CA 1
ATOM 2929 C C . VAL A 1 384 ? -24.070 -5.761 13.696 1.00 96.75 384 VAL A C 1
ATOM 2931 O O . VAL A 1 384 ? -23.222 -5.241 12.978 1.00 96.75 384 VAL A O 1
ATOM 2934 N N . ASP A 1 385 ? -25.010 -6.584 13.238 1.00 94.88 385 ASP A N 1
ATOM 2935 C CA . ASP A 1 385 ? -25.268 -6.849 11.826 1.00 94.88 385 ASP A CA 1
ATOM 2936 C C . ASP A 1 385 ? -26.379 -5.920 11.343 1.00 94.88 385 ASP A C 1
ATOM 2938 O O . ASP A 1 385 ? -27.563 -6.163 11.592 1.00 94.88 385 ASP A O 1
ATOM 2942 N N . HIS A 1 386 ? -25.986 -4.855 10.647 1.00 91.31 386 HIS A N 1
ATOM 2943 C CA . HIS A 1 386 ? -26.920 -3.844 10.150 1.00 91.31 386 HIS A CA 1
ATOM 2944 C C . HIS A 1 386 ? -27.800 -4.365 9.014 1.00 91.31 386 HIS A C 1
ATOM 2946 O O . HIS A 1 386 ? -28.874 -3.824 8.773 1.00 91.31 386 HIS A O 1
ATOM 2952 N N . ALA A 1 387 ? -27.354 -5.407 8.305 1.00 90.75 387 ALA A N 1
ATOM 2953 C CA . ALA A 1 387 ? -28.087 -5.965 7.174 1.00 90.75 387 ALA A CA 1
ATOM 2954 C C . ALA A 1 387 ? -29.117 -7.011 7.617 1.00 90.75 387 ALA A C 1
ATOM 2956 O O . ALA A 1 387 ? -30.217 -7.058 7.074 1.00 90.75 387 ALA A O 1
ATOM 2957 N N . ALA A 1 388 ? -28.763 -7.856 8.590 1.00 92.69 388 ALA A N 1
ATOM 2958 C CA . ALA A 1 388 ? -29.664 -8.885 9.110 1.00 92.69 388 ALA A CA 1
ATOM 2959 C C . ALA A 1 388 ? -30.533 -8.414 10.288 1.00 92.69 388 ALA A C 1
ATOM 2961 O O . ALA A 1 388 ? -31.317 -9.217 10.792 1.00 92.69 388 ALA A O 1
ATOM 2962 N N . ASP A 1 389 ? -30.369 -7.161 10.729 1.00 93.56 389 ASP A N 1
ATOM 2963 C CA . ASP A 1 389 ? -31.016 -6.580 11.911 1.00 93.56 389 ASP A CA 1
ATOM 2964 C C . ASP A 1 389 ? -30.808 -7.447 13.165 1.00 93.56 389 ASP A C 1
ATOM 2966 O O . ASP A 1 389 ? -31.744 -7.903 13.821 1.00 93.56 389 ASP A O 1
ATOM 2970 N N . ARG A 1 390 ? -29.544 -7.754 13.480 1.00 95.81 390 ARG A N 1
ATOM 2971 C CA . ARG A 1 390 ? -29.181 -8.637 14.602 1.00 95.81 390 ARG A CA 1
ATOM 2972 C C . ARG A 1 390 ? -28.031 -8.080 15.415 1.00 95.81 390 ARG A C 1
ATOM 2974 O O . ARG A 1 390 ? -27.178 -7.353 14.915 1.00 95.81 390 ARG A O 1
ATOM 2981 N N . THR A 1 391 ? -27.968 -8.469 16.682 1.00 97.38 391 THR A N 1
ATOM 2982 C CA . THR A 1 391 ? -26.806 -8.211 17.540 1.00 97.38 391 THR A CA 1
ATOM 2983 C C . THR A 1 391 ? -26.297 -9.515 18.127 1.00 97.38 391 THR A C 1
ATOM 2985 O O . THR A 1 391 ? -27.068 -10.329 18.623 1.00 97.38 391 THR A O 1
ATOM 2988 N N . TYR A 1 392 ? -24.990 -9.714 18.056 1.00 97.38 392 TYR A N 1
ATOM 2989 C CA . TYR A 1 392 ? -24.284 -10.884 18.541 1.00 97.38 392 TYR A CA 1
ATOM 2990 C C . TYR A 1 392 ? -23.412 -10.459 19.716 1.00 97.38 392 TYR A C 1
ATOM 2992 O O . TYR A 1 392 ? -22.594 -9.551 19.595 1.00 97.38 392 TYR A O 1
ATOM 3000 N N . LEU A 1 393 ? -23.584 -11.119 20.852 1.00 97.06 393 LEU A N 1
ATOM 3001 C CA . LEU A 1 393 ? -22.697 -10.997 22.002 1.00 97.06 393 LEU A CA 1
ATOM 3002 C C . LEU A 1 393 ? -21.762 -12.187 21.965 1.00 97.06 393 LEU A C 1
ATOM 3004 O O . LEU A 1 393 ? -22.244 -13.317 21.917 1.00 97.06 393 LEU A O 1
ATOM 3008 N N . VAL A 1 394 ? -20.458 -11.948 21.955 1.00 94.69 394 VAL A N 1
ATOM 3009 C CA . VAL A 1 394 ? -19.459 -13.000 21.763 1.00 94.69 394 VAL A CA 1
ATOM 3010 C C . VAL A 1 394 ? -18.483 -12.998 22.927 1.00 94.69 394 VAL A C 1
ATOM 3012 O O . VAL A 1 394 ? -17.996 -11.940 23.316 1.00 94.69 394 VAL A O 1
ATOM 3015 N N . ALA A 1 395 ? -18.198 -14.185 23.464 1.00 93.31 395 ALA A N 1
ATOM 3016 C CA . ALA A 1 395 ? -17.208 -14.416 24.508 1.00 93.31 395 ALA A CA 1
ATOM 3017 C C . ALA A 1 395 ? -16.335 -15.635 24.156 1.00 93.31 395 ALA A C 1
ATOM 3019 O O . ALA A 1 395 ? -16.823 -16.766 24.050 1.00 93.31 395 ALA A O 1
ATOM 3020 N N . VAL A 1 396 ? -15.035 -15.403 23.985 1.00 88.88 396 VAL A N 1
ATOM 3021 C CA . VAL A 1 396 ? -14.010 -16.442 23.824 1.00 88.88 396 VAL A CA 1
ATOM 3022 C C . VAL A 1 396 ? -13.805 -17.148 25.167 1.00 88.88 396 VAL A C 1
ATOM 3024 O O . VAL A 1 396 ? -13.832 -16.516 26.220 1.00 88.88 396 VAL A O 1
ATOM 3027 N N . ASP A 1 397 ? -13.676 -18.473 25.126 1.00 83.38 397 ASP A N 1
ATOM 3028 C CA . ASP A 1 397 ? -13.629 -19.400 26.269 1.00 83.38 397 ASP A CA 1
ATOM 3029 C C . ASP A 1 397 ? -14.882 -19.416 27.166 1.00 83.38 397 ASP A C 1
ATOM 3031 O O . ASP A 1 397 ? -14.932 -20.143 28.154 1.00 83.38 397 ASP A O 1
ATOM 3035 N N . GLY A 1 398 ? -15.944 -18.715 26.753 1.00 79.81 398 GLY A N 1
ATOM 3036 C CA . GLY A 1 398 ? -17.259 -18.720 27.387 1.00 79.81 398 GLY A CA 1
ATOM 3037 C C . GLY A 1 398 ? -17.342 -17.903 28.679 1.00 79.81 398 GLY A C 1
ATOM 3038 O O . GLY A 1 398 ? -16.681 -18.191 29.669 1.00 79.81 398 GLY A O 1
ATOM 3039 N N . ASP A 1 399 ? -18.248 -16.924 28.701 1.00 88.00 399 ASP A N 1
ATOM 3040 C CA . ASP A 1 399 ? -18.654 -16.214 29.919 1.00 88.00 399 ASP A CA 1
ATOM 3041 C C . ASP A 1 399 ? -20.159 -15.915 29.865 1.00 88.00 399 ASP A C 1
ATOM 3043 O O . ASP A 1 399 ? -20.594 -14.880 29.359 1.00 88.00 399 ASP A O 1
ATOM 3047 N N . GLU A 1 400 ? -20.973 -16.852 30.358 1.00 91.69 400 GLU A N 1
ATOM 3048 C CA . GLU A 1 400 ? -22.435 -16.699 30.372 1.00 91.69 400 GLU A CA 1
ATOM 3049 C C . GLU A 1 400 ? -22.895 -15.525 31.239 1.00 91.69 400 GLU A C 1
ATOM 3051 O O . GLU A 1 400 ? -23.865 -14.854 30.892 1.00 91.69 400 GLU A O 1
ATOM 3056 N N . ALA A 1 401 ? -22.186 -15.232 32.334 1.00 93.44 401 ALA A N 1
ATOM 3057 C CA . ALA A 1 401 ? -22.542 -14.130 33.219 1.00 93.44 401 ALA A CA 1
ATOM 3058 C C . ALA A 1 401 ? -22.354 -12.780 32.514 1.00 93.44 401 ALA A C 1
ATOM 3060 O O . ALA A 1 401 ? -23.221 -11.905 32.610 1.00 93.44 401 ALA A O 1
ATOM 3061 N N . TRP A 1 402 ? -21.263 -12.627 31.758 1.00 94.31 402 TRP A N 1
ATOM 3062 C CA . TRP A 1 402 ? -21.042 -11.459 30.911 1.00 94.31 402 TRP A CA 1
ATOM 3063 C C . TRP A 1 402 ? -22.084 -11.369 29.790 1.00 94.31 402 TRP A C 1
ATOM 3065 O O . TRP A 1 402 ? -22.660 -10.301 29.592 1.00 94.31 402 TRP A O 1
ATOM 3075 N N . LEU A 1 403 ? -22.391 -12.479 29.104 1.00 95.50 403 LEU A N 1
ATOM 3076 C CA . LEU A 1 403 ? -23.418 -12.513 28.051 1.00 95.50 403 LEU A CA 1
ATOM 3077 C C . LEU A 1 403 ? -24.800 -12.100 28.586 1.00 95.50 403 LEU A C 1
ATOM 3079 O O . LEU A 1 403 ? -25.504 -11.317 27.946 1.00 95.50 403 LEU A O 1
ATOM 3083 N N . ASP A 1 404 ? -25.182 -12.587 29.769 1.00 95.69 404 ASP A N 1
ATOM 3084 C CA . ASP A 1 404 ? -26.417 -12.219 30.465 1.00 95.69 404 ASP A CA 1
ATOM 3085 C C . ASP A 1 404 ? -26.452 -10.740 30.848 1.00 95.69 404 ASP A C 1
ATOM 3087 O O . ASP A 1 404 ? -27.447 -10.052 30.600 1.00 95.69 404 ASP A O 1
ATOM 3091 N N . ALA A 1 405 ? -25.380 -10.248 31.469 1.00 95.00 405 ALA A N 1
ATOM 3092 C CA . ALA A 1 405 ? -25.282 -8.859 31.892 1.00 95.00 405 ALA A CA 1
ATOM 3093 C C . ALA A 1 405 ? -25.333 -7.912 30.690 1.00 95.00 405 ALA A C 1
ATOM 3095 O O . ALA A 1 405 ? -26.114 -6.962 30.697 1.00 95.00 405 ALA A O 1
ATOM 3096 N N . MET A 1 406 ? -24.576 -8.214 29.635 1.00 95.94 406 MET A N 1
ATOM 3097 C CA . MET A 1 406 ? -24.538 -7.405 28.425 1.00 95.94 406 MET A CA 1
ATOM 3098 C C . MET A 1 406 ? -25.888 -7.418 27.699 1.00 95.94 406 MET A C 1
ATOM 3100 O O . MET A 1 406 ? -26.401 -6.360 27.341 1.00 95.94 406 MET A O 1
ATOM 3104 N N . ALA A 1 407 ? -26.537 -8.580 27.567 1.00 96.31 407 ALA A N 1
ATOM 3105 C CA . ALA A 1 407 ? -27.876 -8.660 26.985 1.00 96.31 407 ALA A CA 1
ATOM 3106 C C . ALA A 1 407 ? -28.894 -7.804 27.755 1.00 96.31 407 ALA A C 1
ATOM 3108 O O . ALA A 1 407 ? -29.718 -7.135 27.129 1.00 96.31 407 ALA A O 1
ATOM 3109 N N . ARG A 1 408 ? -28.830 -7.784 29.095 1.00 94.88 408 ARG A N 1
ATOM 3110 C CA . ARG A 1 408 ? -29.683 -6.917 29.924 1.00 94.88 408 ARG A CA 1
ATOM 3111 C C . ARG A 1 408 ? -29.395 -5.436 29.693 1.00 94.88 408 ARG A C 1
ATOM 3113 O O . ARG A 1 408 ? -30.345 -4.692 29.487 1.00 94.88 408 ARG A O 1
ATOM 3120 N N . SER A 1 409 ? -28.128 -5.022 29.669 1.00 94.00 409 SER A N 1
ATOM 3121 C CA . SER A 1 409 ? -27.744 -3.620 29.438 1.00 94.00 409 SER A CA 1
ATOM 3122 C C . SER A 1 409 ? -28.185 -3.099 28.070 1.00 94.00 409 SER A C 1
ATOM 3124 O O . SER A 1 409 ? -28.569 -1.942 27.938 1.00 94.00 409 SER A O 1
ATOM 3126 N N . LEU A 1 410 ? -28.165 -3.959 27.049 1.00 94.75 410 LEU A N 1
ATOM 3127 C CA . LEU A 1 410 ? -28.594 -3.605 25.696 1.00 94.75 410 LEU A CA 1
ATOM 3128 C C . LEU A 1 410 ? -30.119 -3.697 25.499 1.00 94.75 410 LEU A C 1
ATOM 3130 O O . LEU A 1 410 ? -30.685 -3.108 24.568 1.00 94.75 410 LEU A O 1
ATOM 3134 N N . SER A 1 411 ? -30.807 -4.447 26.361 1.00 89.38 411 SER A N 1
ATOM 3135 C CA . SER A 1 411 ? -32.261 -4.583 26.323 1.00 89.38 411 SER A CA 1
ATOM 3136 C C . SER A 1 411 ? -32.916 -3.269 26.740 1.00 89.38 411 SER A C 1
ATOM 3138 O O . SER A 1 411 ? -32.748 -2.798 27.856 1.00 89.38 411 SER A O 1
ATOM 3140 N N . GLY A 1 412 ? -33.691 -2.669 25.836 1.00 81.00 412 GLY A N 1
ATOM 3141 C CA . GLY A 1 412 ? -34.374 -1.400 26.105 1.00 81.00 412 GLY A CA 1
ATOM 3142 C C . GLY A 1 412 ? -33.578 -0.141 25.760 1.00 81.00 412 GLY A C 1
ATOM 3143 O O . GLY A 1 412 ? -34.128 0.950 25.916 1.00 81.00 412 GLY A O 1
ATOM 3144 N N . LEU A 1 413 ? -32.356 -0.266 25.217 1.00 88.12 413 LEU A N 1
ATOM 3145 C CA . LEU A 1 413 ? -31.666 0.878 24.620 1.00 88.12 413 LEU A CA 1
ATOM 3146 C C . LEU A 1 413 ? -32.556 1.529 23.560 1.00 88.12 413 LEU A C 1
ATOM 3148 O O . LEU A 1 413 ? -33.153 0.848 22.715 1.00 88.12 413 LEU A O 1
ATOM 3152 N N . ARG A 1 414 ? -32.648 2.853 23.648 1.00 80.62 414 ARG A N 1
ATOM 3153 C CA . ARG A 1 414 ? -33.282 3.716 22.656 1.00 80.62 414 ARG A CA 1
ATOM 3154 C C . ARG A 1 414 ? -32.180 4.456 21.920 1.00 80.62 414 ARG A C 1
ATOM 3156 O O . ARG A 1 414 ? -31.180 4.815 22.540 1.00 80.62 414 ARG A O 1
ATOM 3163 N N . SER A 1 415 ? -32.383 4.703 20.631 1.00 76.56 415 SER A N 1
ATOM 3164 C CA . SER A 1 415 ? -31.492 5.587 19.887 1.00 76.56 415 SER A CA 1
ATOM 3165 C C . SER A 1 415 ? -31.418 6.943 20.594 1.00 76.56 415 SER A C 1
ATOM 3167 O O . SER A 1 415 ? -32.465 7.457 21.017 1.00 76.56 415 SER A O 1
ATOM 3169 N N . PRO A 1 416 ? -30.217 7.519 20.761 1.00 71.25 416 PRO A N 1
ATOM 3170 C CA . PRO A 1 416 ? -30.073 8.830 21.370 1.00 71.25 416 PRO A CA 1
ATOM 3171 C C . PRO A 1 416 ? -30.842 9.869 20.546 1.00 71.25 416 PRO A C 1
ATOM 3173 O O . PRO A 1 416 ? -30.956 9.752 19.323 1.00 71.25 416 PRO A O 1
ATOM 3176 N N . SER A 1 417 ? -31.371 10.908 21.197 1.00 63.03 417 SER A N 1
ATOM 3177 C CA . SER A 1 417 ? -31.902 12.065 20.471 1.00 63.03 417 SER A CA 1
ATOM 3178 C C . SER A 1 417 ? -30.794 12.673 19.612 1.00 63.03 417 SER A C 1
ATOM 3180 O O . SER A 1 417 ? -29.675 12.838 20.098 1.00 63.03 417 SER A O 1
ATOM 3182 N N . ALA A 1 418 ? -31.098 13.024 18.361 1.00 58.62 418 ALA A N 1
ATOM 3183 C CA . ALA A 1 418 ? -30.111 13.578 17.441 1.00 58.62 418 ALA A CA 1
ATOM 3184 C C . ALA A 1 418 ? -29.402 14.798 18.059 1.00 58.62 418 ALA A C 1
ATOM 3186 O O . ALA A 1 418 ? -30.035 15.824 18.313 1.00 58.62 418 ALA A O 1
ATOM 3187 N N . LEU A 1 419 ? -28.088 14.697 18.286 1.00 57.69 419 LEU A N 1
ATOM 3188 C CA . LEU A 1 419 ? -27.258 15.873 18.544 1.00 57.69 419 LEU A CA 1
ATOM 3189 C C . LEU A 1 419 ? -27.365 16.800 17.325 1.00 57.69 419 LEU A C 1
ATOM 3191 O O . LEU A 1 419 ? -27.235 16.345 16.185 1.00 57.69 419 LEU A O 1
ATOM 3195 N N . GLN A 1 420 ? -27.621 18.091 17.551 1.00 55.12 420 GLN A N 1
ATOM 3196 C CA . GLN A 1 420 ? -27.635 19.072 16.466 1.00 55.12 420 GLN A CA 1
ATOM 3197 C C . GLN A 1 420 ? -26.247 19.132 15.810 1.00 55.12 420 GLN A C 1
ATOM 3199 O O . GLN A 1 420 ? -25.225 19.188 16.493 1.00 55.12 420 GLN A O 1
ATOM 3204 N N . GLN A 1 421 ? -26.203 19.126 14.474 1.00 55.12 421 GLN A N 1
ATOM 3205 C CA . GLN A 1 421 ? -24.980 19.431 13.731 1.00 55.12 421 GLN A CA 1
ATOM 3206 C C . GLN A 1 421 ? -24.651 20.915 13.939 1.00 55.12 421 GLN A C 1
ATOM 3208 O O . GLN A 1 421 ? -25.329 21.777 13.387 1.00 55.12 421 GLN A O 1
ATOM 3213 N N . THR A 1 422 ? -23.646 21.223 14.758 1.00 50.75 422 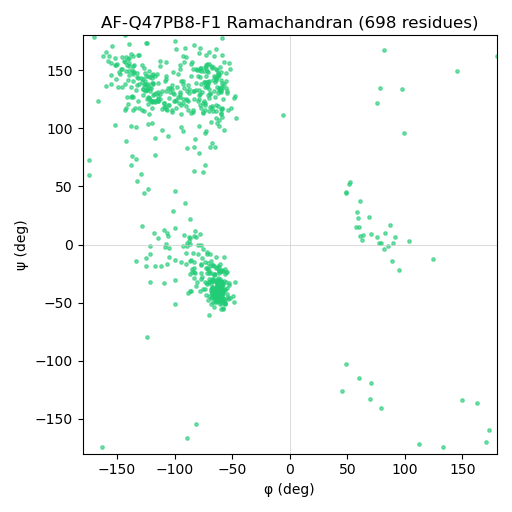THR A N 1
ATOM 3214 C CA . THR A 1 422 ? -23.328 22.612 15.145 1.00 50.75 422 THR A CA 1
ATOM 3215 C C . THR A 1 422 ? -21.866 23.010 14.933 1.00 50.75 422 THR A C 1
ATOM 3217 O O . THR A 1 422 ? -21.433 24.043 15.434 1.00 50.75 422 THR A O 1
ATOM 3220 N N . GLY A 1 423 ? -21.089 22.255 14.154 1.00 57.09 423 GLY A N 1
ATOM 3221 C CA . GLY A 1 423 ? -19.735 22.672 13.782 1.00 57.09 423 GLY A CA 1
ATOM 3222 C C . GLY A 1 423 ? -19.752 23.612 12.575 1.00 57.09 423 GLY A C 1
ATOM 3223 O O . GLY A 1 423 ? -20.103 23.185 11.478 1.00 57.09 423 GLY A O 1
ATOM 3224 N N . ARG A 1 424 ? -19.329 24.876 12.735 1.00 60.97 424 ARG A N 1
ATOM 3225 C CA . ARG A 1 424 ? -19.053 25.786 11.595 1.00 60.97 424 ARG A CA 1
ATOM 3226 C C . ARG A 1 424 ? -17.807 25.379 10.790 1.00 60.97 424 ARG A C 1
ATOM 3228 O O . ARG A 1 424 ? -17.589 25.911 9.706 1.00 60.97 424 ARG A O 1
ATOM 3235 N N . GLY A 1 425 ? -17.052 24.398 11.289 1.00 66.88 425 GLY A N 1
ATOM 3236 C CA . GLY A 1 425 ? -15.770 23.966 10.753 1.00 66.88 425 GLY A CA 1
ATOM 3237 C C . GLY A 1 425 ? -14.638 24.901 11.155 1.00 66.88 425 GLY A C 1
ATOM 3238 O O . GLY A 1 425 ? -14.781 26.119 11.100 1.00 66.88 425 GLY A O 1
ATOM 3239 N N . VAL A 1 426 ? -13.519 24.317 11.578 1.00 83.31 426 VAL A N 1
ATOM 3240 C CA . VAL A 1 426 ? -12.280 25.048 11.861 1.00 83.31 426 VAL A CA 1
ATOM 3241 C C . VAL A 1 426 ? -11.456 25.115 10.578 1.00 83.31 426 VAL A C 1
ATOM 3243 O O . VAL A 1 426 ? -11.284 24.096 9.904 1.00 83.31 426 VAL A O 1
ATOM 3246 N N . ASP A 1 427 ? -10.957 26.303 10.234 1.00 87.62 427 ASP A N 1
ATOM 3247 C CA . ASP A 1 427 ? -9.967 26.454 9.166 1.00 87.62 427 ASP A CA 1
ATOM 3248 C C . ASP A 1 427 ? -8.646 25.794 9.609 1.00 87.62 427 ASP A C 1
ATOM 3250 O O . ASP A 1 427 ? -8.085 26.212 10.625 1.00 87.62 427 ASP A O 1
ATOM 3254 N N . PRO A 1 428 ? -8.138 24.767 8.900 1.00 90.12 428 PRO A N 1
ATOM 3255 C CA . PRO A 1 428 ? -6.875 24.121 9.251 1.00 90.12 428 PRO A CA 1
ATOM 3256 C C . PRO A 1 428 ? -5.657 25.041 9.112 1.00 90.12 428 PRO A C 1
ATOM 3258 O O . PRO A 1 428 ? -4.653 24.790 9.773 1.00 90.12 428 PRO A O 1
ATOM 3261 N N . THR A 1 429 ? -5.719 26.072 8.263 1.00 92.50 429 THR A N 1
ATOM 3262 C CA . THR A 1 429 ? -4.548 26.841 7.803 1.00 92.50 429 THR A CA 1
ATOM 3263 C C . THR A 1 429 ? -3.652 27.365 8.936 1.00 92.50 429 THR A C 1
ATOM 3265 O O . THR A 1 429 ? -2.441 27.156 8.858 1.00 92.50 429 THR A O 1
ATOM 3268 N N . PRO A 1 430 ? -4.180 27.975 10.019 1.00 94.19 430 PRO A N 1
ATOM 3269 C CA . PRO A 1 430 ? -3.351 28.505 11.108 1.00 94.19 430 PRO A CA 1
ATOM 3270 C C . PRO A 1 430 ? -2.640 27.432 11.945 1.00 94.19 430 PRO A C 1
ATOM 3272 O O . PRO A 1 430 ? -1.760 27.755 12.737 1.00 94.19 430 PRO A O 1
ATOM 3275 N N . PHE A 1 431 ? -3.049 26.171 11.804 1.00 95.06 431 PHE A N 1
ATOM 3276 C CA . PHE A 1 431 ? -2.611 25.054 12.636 1.00 95.06 431 PHE A CA 1
ATOM 3277 C C . PHE A 1 431 ? -1.685 24.084 11.899 1.00 95.06 431 PHE A C 1
ATOM 3279 O O . PHE A 1 431 ? -1.243 23.101 12.496 1.00 95.06 431 PHE A O 1
ATOM 3286 N N . LEU A 1 432 ? -1.422 24.319 10.609 1.00 96.06 432 LEU A N 1
ATOM 3287 C CA . LEU A 1 432 ? -0.564 23.467 9.793 1.00 96.06 432 LEU A CA 1
ATOM 3288 C C . LEU A 1 432 ? 0.911 23.584 10.195 1.00 96.06 432 LEU A C 1
ATOM 3290 O O . LEU A 1 432 ? 1.428 24.671 10.436 1.00 96.06 432 LEU A O 1
ATOM 3294 N N . GLU A 1 433 ? 1.615 22.452 10.190 1.00 95.56 433 GLU A N 1
ATOM 3295 C CA . GLU A 1 433 ? 3.068 22.390 10.401 1.00 95.56 433 GLU A CA 1
ATOM 3296 C C . GLU A 1 433 ? 3.871 22.973 9.228 1.00 95.56 433 GLU A C 1
ATOM 3298 O O . GLU A 1 433 ? 5.024 23.369 9.402 1.00 95.56 433 GLU A O 1
ATOM 3303 N N . ARG A 1 434 ? 3.288 22.989 8.024 1.00 95.25 434 ARG A N 1
ATOM 3304 C CA . ARG A 1 434 ? 3.896 23.560 6.817 1.00 95.25 434 ARG A CA 1
ATOM 3305 C C . ARG A 1 434 ? 3.087 24.769 6.374 1.00 95.25 434 ARG A C 1
ATOM 3307 O O . ARG A 1 434 ? 1.864 24.693 6.257 1.00 95.25 434 ARG A O 1
ATOM 3314 N N . SER A 1 435 ? 3.782 25.872 6.109 1.00 96.00 435 SER A N 1
ATOM 3315 C CA . SER A 1 435 ? 3.167 27.052 5.507 1.00 96.00 435 SER A CA 1
ATOM 3316 C C . SER A 1 435 ? 2.696 26.748 4.071 1.00 96.00 435 SER A C 1
ATOM 3318 O O . SER A 1 435 ? 3.162 25.774 3.465 1.00 96.00 435 SER A O 1
ATOM 3320 N N . PRO A 1 436 ? 1.795 27.565 3.492 1.00 96.81 436 PRO A N 1
ATOM 3321 C CA . PRO A 1 436 ? 1.384 27.404 2.098 1.00 96.81 436 PRO A CA 1
ATOM 3322 C C . PRO A 1 436 ? 2.574 27.379 1.126 1.00 96.81 436 PRO A C 1
ATOM 3324 O O . PRO A 1 436 ? 2.664 26.490 0.279 1.00 96.81 436 PRO A O 1
ATOM 3327 N N . ASP A 1 437 ? 3.511 28.318 1.285 1.00 97.81 437 ASP A N 1
ATOM 3328 C CA . ASP A 1 437 ? 4.677 28.461 0.407 1.00 97.81 437 ASP A CA 1
ATOM 3329 C C . ASP A 1 437 ? 5.629 27.269 0.531 1.00 97.81 437 ASP A C 1
ATOM 3331 O O . ASP A 1 437 ? 6.129 26.756 -0.472 1.00 97.81 437 ASP A O 1
ATOM 3335 N N . ASP A 1 438 ? 5.832 26.791 1.758 1.00 97.88 438 ASP A N 1
ATOM 3336 C CA . ASP A 1 438 ? 6.636 25.611 2.051 1.00 97.88 438 ASP A CA 1
ATOM 3337 C C . ASP A 1 438 ? 6.059 24.343 1.417 1.00 97.88 438 ASP A C 1
ATOM 3339 O O . ASP A 1 438 ? 6.783 23.595 0.763 1.00 97.88 438 ASP A O 1
ATOM 3343 N N . TYR A 1 439 ? 4.753 24.105 1.575 1.00 97.88 439 TYR A N 1
ATOM 3344 C CA . TYR A 1 439 ? 4.106 22.922 1.010 1.00 97.88 439 TYR A CA 1
ATOM 3345 C C . TYR A 1 439 ? 4.141 22.956 -0.523 1.00 97.88 439 TYR A C 1
ATOM 3347 O O . TYR A 1 439 ? 4.450 21.956 -1.167 1.00 97.88 439 TYR A O 1
ATOM 3355 N N . VAL A 1 440 ? 3.897 24.123 -1.128 1.00 98.44 440 VAL A N 1
ATOM 3356 C CA . VAL A 1 440 ? 4.039 24.326 -2.579 1.00 98.44 440 VAL A CA 1
ATOM 3357 C C . VAL A 1 440 ? 5.477 24.066 -3.043 1.00 98.44 440 VAL A C 1
ATOM 3359 O O . VAL A 1 440 ? 5.679 23.466 -4.102 1.00 98.44 440 VAL A O 1
ATOM 3362 N N . ALA A 1 441 ? 6.483 24.489 -2.274 1.00 98.50 441 ALA A N 1
ATOM 3363 C CA . ALA A 1 441 ? 7.884 24.205 -2.572 1.00 98.50 441 ALA A CA 1
ATOM 3364 C C . ALA A 1 441 ? 8.208 22.706 -2.465 1.00 98.50 441 ALA A C 1
ATOM 3366 O O . ALA A 1 441 ? 8.901 22.173 -3.333 1.00 98.50 441 ALA A O 1
ATOM 3367 N N . ASP A 1 442 ? 7.667 22.007 -1.468 1.00 98.44 442 ASP A N 1
ATOM 3368 C CA . ASP A 1 442 ? 7.828 20.558 -1.324 1.00 98.44 442 ASP A CA 1
ATOM 3369 C C . ASP A 1 442 ? 7.188 19.802 -2.497 1.00 98.44 442 ASP A C 1
ATOM 3371 O O . ASP A 1 442 ? 7.807 18.893 -3.046 1.00 98.44 442 ASP A O 1
ATOM 3375 N N . VAL A 1 443 ? 6.003 20.218 -2.965 1.00 98.62 443 VAL A N 1
ATOM 3376 C CA . VAL A 1 443 ? 5.381 19.627 -4.165 1.00 98.62 443 VAL A CA 1
ATOM 3377 C C . VAL A 1 443 ? 6.251 19.849 -5.407 1.00 98.62 443 VAL A C 1
ATOM 3379 O O . VAL A 1 443 ? 6.405 18.936 -6.218 1.00 98.62 443 VAL A O 1
ATOM 3382 N N . LYS A 1 444 ? 6.871 21.026 -5.561 1.00 98.69 444 LYS A N 1
ATOM 3383 C CA . LYS A 1 444 ? 7.820 21.281 -6.663 1.00 98.69 444 LYS A CA 1
ATOM 3384 C C . LYS A 1 444 ? 9.032 20.350 -6.591 1.00 98.69 444 LYS A C 1
ATOM 3386 O O . LYS A 1 444 ? 9.407 19.785 -7.613 1.00 98.69 444 LYS A O 1
ATOM 3391 N N . ARG A 1 445 ? 9.578 20.110 -5.395 1.00 98.69 445 ARG A N 1
ATOM 3392 C CA . ARG A 1 445 ? 10.657 19.127 -5.192 1.00 98.69 445 ARG A CA 1
ATOM 3393 C C . ARG A 1 445 ? 10.208 17.705 -5.524 1.00 98.69 445 ARG A C 1
ATOM 3395 O O . ARG A 1 445 ? 10.948 16.986 -6.182 1.00 98.69 445 ARG A O 1
ATOM 3402 N N . CYS A 1 446 ? 8.987 17.307 -5.156 1.00 98.50 446 CYS A N 1
ATOM 3403 C CA . CYS A 1 446 ? 8.426 16.026 -5.596 1.00 98.50 446 CYS A CA 1
ATOM 3404 C C . CYS A 1 446 ? 8.425 15.919 -7.130 1.00 98.50 446 CYS A C 1
ATOM 3406 O O . CYS A 1 446 ? 8.887 14.919 -7.668 1.00 98.50 446 CYS A O 1
ATOM 3408 N N . LEU A 1 447 ? 7.968 16.953 -7.847 1.00 98.50 447 LEU A N 1
ATOM 3409 C CA . LEU A 1 447 ? 7.971 16.971 -9.317 1.00 98.50 447 LEU A CA 1
ATOM 3410 C C . LEU A 1 447 ? 9.388 16.857 -9.909 1.00 98.50 447 LEU A C 1
ATOM 3412 O O . LEU A 1 447 ? 9.569 16.180 -10.922 1.00 98.50 447 LEU A O 1
ATOM 3416 N N . GLU A 1 448 ? 10.391 17.476 -9.281 1.00 98.19 448 GLU A N 1
ATOM 3417 C CA . GLU A 1 448 ? 11.802 17.344 -9.670 1.00 98.19 448 GLU A CA 1
ATOM 3418 C C . GLU A 1 448 ? 12.303 15.899 -9.511 1.00 98.19 448 GLU A C 1
ATOM 3420 O O . GLU A 1 448 ? 12.913 15.359 -10.436 1.00 98.19 448 GLU A O 1
ATOM 3425 N N . GLU A 1 449 ? 11.993 15.245 -8.388 1.00 98.38 449 GLU A N 1
ATOM 3426 C CA . GLU A 1 449 ? 12.346 13.840 -8.121 1.00 98.38 449 GLU A CA 1
ATOM 3427 C C . GLU A 1 449 ? 11.660 12.889 -9.128 1.00 98.38 449 GLU A C 1
ATOM 3429 O O . GLU A 1 449 ? 12.296 11.991 -9.692 1.00 98.38 449 GLU A O 1
ATOM 3434 N N . LEU A 1 450 ? 10.377 13.126 -9.438 1.00 97.81 450 LEU A N 1
ATOM 3435 C CA . LEU A 1 450 ? 9.640 12.389 -10.471 1.00 97.81 450 LEU A CA 1
ATOM 3436 C C . LEU A 1 450 ? 10.279 12.570 -11.855 1.00 97.81 450 LEU A C 1
ATOM 3438 O O . LEU A 1 450 ? 10.507 11.595 -12.574 1.00 97.81 450 LEU A O 1
ATOM 3442 N N . ALA A 1 451 ? 10.615 13.802 -12.240 1.00 97.50 451 ALA A N 1
ATOM 3443 C CA . ALA A 1 451 ? 11.256 14.095 -13.521 1.00 97.50 451 ALA A CA 1
ATOM 3444 C C . ALA A 1 451 ? 12.681 13.518 -13.616 1.00 97.50 451 ALA A C 1
ATOM 3446 O O . ALA A 1 451 ? 13.121 13.137 -14.703 1.00 97.50 451 ALA A O 1
ATOM 3447 N N . ALA A 1 452 ? 13.389 13.402 -12.489 1.00 96.81 452 ALA A N 1
ATOM 3448 C CA . ALA A 1 452 ? 14.697 12.758 -12.406 1.00 96.81 452 ALA A CA 1
ATOM 3449 C C . ALA A 1 452 ? 14.630 11.221 -12.504 1.00 96.81 452 ALA A C 1
ATOM 3451 O O . ALA A 1 452 ? 15.648 10.586 -12.790 1.00 96.81 452 ALA A O 1
ATOM 3452 N N . GLY A 1 453 ? 13.438 10.634 -12.343 1.00 96.44 453 GLY A N 1
ATOM 3453 C CA . GLY A 1 453 ? 13.216 9.188 -12.383 1.00 96.44 453 GLY A CA 1
ATOM 3454 C C . GLY A 1 453 ? 13.404 8.500 -11.033 1.00 96.44 453 GLY A C 1
ATOM 3455 O O . GLY A 1 453 ? 13.553 7.283 -10.998 1.00 96.44 453 GLY A O 1
ATOM 3456 N N . GLU A 1 454 ? 13.404 9.246 -9.926 1.00 97.38 454 GLU A N 1
ATOM 3457 C CA . GLU A 1 454 ? 13.561 8.685 -8.577 1.00 97.38 454 GLU A CA 1
ATOM 3458 C C . GLU A 1 454 ? 12.284 8.022 -8.056 1.00 97.38 454 GLU A C 1
ATOM 3460 O O . GLU A 1 454 ? 12.340 7.153 -7.190 1.00 97.38 454 GLU A O 1
ATOM 3465 N N . SER A 1 455 ? 11.128 8.429 -8.575 1.00 96.81 455 SER A N 1
ATOM 3466 C CA . SER A 1 455 ? 9.821 7.869 -8.241 1.00 96.81 455 SER A CA 1
ATOM 3467 C C . SER A 1 455 ? 8.837 8.078 -9.404 1.00 96.81 455 SER A C 1
ATOM 3469 O O . SER A 1 455 ? 9.147 8.771 -10.378 1.00 96.81 455 SER A O 1
ATOM 3471 N N . TYR A 1 456 ? 7.667 7.452 -9.312 1.00 93.94 456 TYR A N 1
ATOM 3472 C CA . TYR A 1 456 ? 6.531 7.552 -10.232 1.00 93.94 456 TYR A CA 1
ATOM 3473 C C . TYR A 1 456 ? 5.354 8.320 -9.611 1.00 93.94 456 TYR A C 1
ATOM 3475 O O . TYR A 1 456 ? 4.631 9.034 -10.300 1.00 93.94 456 TYR A O 1
ATOM 3483 N N . GLU A 1 457 ? 5.183 8.188 -8.296 1.00 95.06 457 GLU A N 1
ATOM 3484 C CA . GLU A 1 457 ? 4.159 8.859 -7.496 1.00 95.06 457 GLU A CA 1
ATOM 3485 C C . GLU A 1 457 ? 4.719 9.079 -6.088 1.00 95.06 457 GLU A C 1
ATOM 3487 O O . GLU A 1 457 ? 5.303 8.156 -5.519 1.00 95.06 457 GLU A O 1
ATOM 3492 N N . ILE A 1 458 ? 4.518 10.268 -5.510 1.00 97.25 458 ILE A N 1
ATOM 3493 C CA . ILE A 1 458 ? 4.953 10.596 -4.143 1.00 97.25 458 ILE A CA 1
ATOM 3494 C C . ILE A 1 458 ? 3.763 11.125 -3.342 1.00 97.25 458 ILE A C 1
ATOM 3496 O O . ILE A 1 458 ? 3.250 12.202 -3.633 1.00 97.25 458 ILE A O 1
ATOM 3500 N N . CYS A 1 459 ? 3.329 10.411 -2.303 1.00 96.56 459 CYS A N 1
ATOM 3501 C CA . CYS A 1 459 ? 2.274 10.884 -1.407 1.00 96.56 459 CYS A CA 1
ATOM 3502 C C . CYS A 1 459 ? 2.852 11.829 -0.345 1.00 96.56 459 CYS A C 1
ATOM 3504 O O . CYS A 1 459 ? 3.252 11.382 0.732 1.00 96.56 459 CYS A O 1
ATOM 3506 N N . LEU A 1 460 ? 2.870 13.130 -0.638 1.00 97.94 460 LEU A N 1
ATOM 3507 C CA . LEU A 1 460 ? 3.342 14.172 0.275 1.00 97.94 460 LEU A CA 1
ATOM 3508 C C . LEU A 1 460 ? 2.240 14.581 1.258 1.00 97.94 460 LEU A C 1
ATOM 3510 O O . LEU A 1 460 ? 1.108 14.882 0.863 1.00 97.94 460 LEU A O 1
ATOM 3514 N N . THR A 1 461 ? 2.571 14.649 2.546 1.00 97.50 461 THR A N 1
ATOM 3515 C CA . THR A 1 461 ? 1.617 14.990 3.602 1.00 97.50 461 THR A CA 1
ATOM 3516 C C . THR A 1 461 ? 2.142 16.062 4.553 1.00 97.50 461 THR A C 1
ATOM 3518 O O . THR A 1 461 ? 3.326 16.378 4.602 1.00 97.50 461 THR A O 1
ATOM 3521 N N . THR A 1 462 ? 1.224 16.659 5.303 1.00 97.06 462 THR A N 1
ATOM 3522 C CA . THR A 1 462 ? 1.507 17.525 6.448 1.00 97.06 462 THR A CA 1
ATOM 3523 C C . THR A 1 462 ? 0.448 17.281 7.527 1.00 97.06 462 THR A C 1
ATOM 3525 O O . THR A 1 462 ? -0.452 16.448 7.357 1.00 97.06 462 THR A O 1
ATOM 3528 N N . ARG A 1 463 ? 0.540 17.984 8.657 1.00 96.00 463 ARG A N 1
ATOM 3529 C CA . ARG A 1 463 ? -0.411 17.869 9.764 1.00 96.00 463 ARG A CA 1
ATOM 3530 C C . ARG A 1 463 ? -0.873 19.222 10.261 1.00 96.00 463 ARG A C 1
ATOM 3532 O O . ARG A 1 463 ? -0.094 20.166 10.300 1.00 96.00 463 ARG A O 1
ATOM 3539 N N . ALA A 1 464 ? -2.117 19.260 10.719 1.00 95.81 464 ALA A N 1
ATOM 3540 C CA . ALA A 1 464 ? -2.627 20.299 11.596 1.00 95.81 464 ALA A CA 1
ATOM 3541 C C . ALA A 1 464 ? -2.514 19.854 13.062 1.00 95.81 464 ALA A C 1
ATOM 3543 O O . ALA A 1 464 ? -2.790 18.688 13.372 1.00 95.81 464 ALA A O 1
ATOM 3544 N N . ARG A 1 465 ? -2.144 20.773 13.961 1.00 95.50 465 ARG A N 1
ATOM 3545 C CA . ARG A 1 465 ? -2.079 20.549 15.416 1.00 95.50 465 ARG A CA 1
ATOM 3546 C C . ARG A 1 465 ? -2.919 21.560 16.175 1.00 95.50 465 ARG A C 1
ATOM 3548 O O . ARG A 1 465 ? -2.721 22.762 16.034 1.00 95.50 465 ARG A O 1
ATOM 3555 N N . LEU A 1 466 ? -3.826 21.063 17.005 1.00 94.38 466 LEU A N 1
ATOM 3556 C CA . LEU A 1 466 ? -4.744 21.882 17.789 1.00 94.38 466 LEU A CA 1
ATOM 3557 C C . LEU A 1 466 ? -4.832 21.342 19.226 1.00 94.38 466 LEU A C 1
ATOM 3559 O O . LEU A 1 466 ? -4.481 20.184 19.468 1.00 94.38 466 LEU A O 1
ATOM 3563 N N . PRO A 1 467 ? -5.315 22.136 20.194 1.00 93.88 467 PRO A N 1
ATOM 3564 C CA . PRO A 1 467 ? -5.716 21.612 21.496 1.00 93.88 467 PRO A CA 1
ATOM 3565 C C . PRO A 1 467 ? -6.760 20.498 21.351 1.00 93.88 467 PRO A C 1
ATOM 3567 O O . PRO A 1 467 ? -7.645 20.578 20.495 1.00 93.88 467 PRO A O 1
ATOM 3570 N N . ALA A 1 468 ? -6.661 19.453 22.173 1.00 92.25 468 ALA A N 1
ATOM 3571 C CA . ALA A 1 468 ? -7.636 18.369 22.164 1.00 92.25 468 ALA A CA 1
ATOM 3572 C C . ALA A 1 468 ? -9.049 18.884 22.516 1.00 92.25 468 ALA A C 1
ATOM 3574 O O . ALA A 1 468 ? -9.186 19.791 23.342 1.00 92.25 468 ALA A O 1
ATOM 3575 N N . PRO A 1 469 ? -10.113 18.306 21.923 1.00 90.06 469 PRO A N 1
ATOM 3576 C CA . PRO A 1 469 ? -11.481 18.631 22.306 1.00 90.06 469 PRO A CA 1
ATOM 3577 C C . PRO A 1 469 ? -11.731 18.256 23.772 1.00 90.06 469 PRO A C 1
ATOM 3579 O O . PRO A 1 469 ? -11.232 17.235 24.243 1.00 90.06 469 PRO A O 1
ATOM 3582 N N . GLY A 1 470 ? -12.552 19.048 24.469 1.00 87.44 470 GLY A N 1
ATOM 3583 C CA . GLY A 1 470 ? -12.901 18.783 25.871 1.00 87.44 470 GLY A CA 1
ATOM 3584 C C . GLY A 1 470 ? -13.617 17.442 26.077 1.00 87.44 470 GLY A C 1
ATOM 3585 O O . GLY A 1 470 ? -13.345 16.749 27.052 1.00 87.44 470 GLY A O 1
ATOM 3586 N N . ASP A 1 471 ? -14.476 17.047 25.130 1.00 90.62 471 ASP A N 1
ATOM 3587 C CA . ASP A 1 471 ? -15.091 15.717 25.069 1.00 90.62 471 ASP A CA 1
ATOM 3588 C C . ASP A 1 471 ? -14.776 15.048 23.722 1.00 90.62 471 ASP A C 1
ATOM 3590 O O . ASP A 1 471 ? -15.354 15.361 22.674 1.00 90.62 471 ASP A O 1
ATOM 3594 N N . GLY A 1 472 ? -13.833 14.106 23.762 1.00 91.88 472 GLY A N 1
ATOM 3595 C CA . GLY A 1 472 ? -13.409 13.329 22.602 1.00 91.88 472 GLY A CA 1
ATOM 3596 C C . GLY A 1 472 ? -14.483 12.388 22.048 1.00 91.88 472 GLY A C 1
ATOM 3597 O O . GLY A 1 472 ? -14.554 12.182 20.835 1.00 91.88 472 GLY A O 1
ATOM 3598 N N . THR A 1 473 ? -15.365 11.862 22.903 1.00 92.00 473 THR A N 1
ATOM 3599 C CA . THR A 1 473 ? -16.458 10.987 22.454 1.00 92.00 473 THR A CA 1
ATOM 3600 C C . THR A 1 473 ? -17.496 11.812 21.705 1.00 92.00 473 THR A C 1
ATOM 3602 O O . THR A 1 473 ? -17.856 11.467 20.580 1.00 92.00 473 THR A O 1
ATOM 3605 N N . ALA A 1 474 ? -17.917 12.954 22.257 1.00 91.00 474 ALA A N 1
ATOM 3606 C CA . ALA A 1 474 ? -18.821 13.874 21.566 1.00 91.00 474 ALA A CA 1
ATOM 3607 C C . ALA A 1 474 ? -18.235 14.368 20.230 1.00 91.00 474 ALA A C 1
ATOM 3609 O O . ALA A 1 474 ? -18.950 14.425 19.223 1.00 91.00 474 ALA A O 1
ATOM 3610 N N . PHE A 1 475 ? -16.927 14.652 20.193 1.00 91.81 475 PHE A N 1
ATOM 3611 C CA . PHE A 1 475 ? -16.204 14.963 18.959 1.00 91.81 475 PHE A CA 1
ATOM 3612 C C . PHE A 1 475 ? -16.332 13.839 17.917 1.00 91.81 475 PHE A C 1
ATOM 3614 O O . PHE A 1 475 ? -16.745 14.105 16.784 1.00 91.81 475 PHE A O 1
ATOM 3621 N N . TYR A 1 476 ? -16.064 12.583 18.289 1.00 93.69 476 TYR A N 1
ATOM 3622 C CA . TYR A 1 476 ? -16.219 11.448 17.375 1.00 93.69 476 TYR A CA 1
ATOM 3623 C C . TYR A 1 476 ? -17.653 11.305 16.857 1.00 93.69 476 TYR A C 1
ATOM 3625 O O . TYR A 1 476 ? -17.863 11.093 15.665 1.00 93.69 476 TYR A O 1
ATOM 3633 N N . LEU A 1 477 ? -18.660 11.473 17.715 1.00 91.81 477 LEU A N 1
ATOM 3634 C CA . LEU A 1 477 ? -20.061 11.372 17.302 1.00 91.81 477 LEU A CA 1
ATOM 3635 C C . LEU A 1 477 ? -20.456 12.454 16.288 1.00 91.81 477 LEU A C 1
ATOM 3637 O O . LEU A 1 477 ? -21.290 12.212 15.412 1.00 91.81 477 LEU A O 1
ATOM 3641 N N . ARG A 1 478 ? -19.862 13.650 16.367 1.00 90.38 478 ARG A N 1
ATOM 3642 C CA . ARG A 1 478 ? -20.015 14.677 15.324 1.00 90.38 478 ARG A CA 1
ATOM 3643 C C . ARG A 1 478 ? -19.289 14.280 14.040 1.00 90.38 478 ARG A C 1
ATOM 3645 O O . ARG A 1 478 ? -19.886 14.379 12.969 1.00 90.38 478 ARG A O 1
ATOM 3652 N N . LEU A 1 479 ? -18.055 13.777 14.142 1.00 90.00 479 LEU A N 1
ATOM 3653 C CA . LEU A 1 479 ? -17.269 13.295 13.000 1.00 90.00 479 LEU A CA 1
ATOM 3654 C C . LEU A 1 479 ? -18.015 12.204 12.225 1.00 90.00 479 LEU A C 1
ATOM 3656 O O . LEU A 1 479 ? -18.189 12.321 11.014 1.00 90.00 479 LEU A O 1
ATOM 3660 N N . ARG A 1 480 ? -18.512 11.195 12.942 1.00 89.62 480 ARG A N 1
ATOM 3661 C CA . ARG A 1 480 ? -19.276 10.060 12.422 1.00 89.62 480 ARG A CA 1
ATOM 3662 C C . ARG A 1 480 ? -20.498 10.490 11.609 1.00 89.62 480 ARG A C 1
ATOM 3664 O O . ARG A 1 480 ? -20.766 9.922 10.557 1.00 89.62 480 ARG A O 1
ATOM 3671 N N . ARG A 1 481 ? -21.242 11.498 12.078 1.00 85.81 481 ARG A N 1
ATOM 3672 C CA . ARG A 1 481 ? -22.429 12.022 11.376 1.00 85.81 481 ARG A CA 1
ATOM 3673 C C . ARG A 1 481 ? -22.068 12.891 10.175 1.00 85.81 481 ARG A C 1
ATOM 3675 O O . ARG A 1 481 ? -22.766 12.848 9.169 1.00 85.81 481 ARG A O 1
ATOM 3682 N N . ALA A 1 482 ? -21.011 13.694 10.292 1.00 82.81 482 ALA A N 1
ATOM 3683 C CA . ALA A 1 482 ? -20.569 14.587 9.224 1.00 82.81 482 ALA A CA 1
ATOM 3684 C C . ALA A 1 482 ? -19.898 13.828 8.068 1.00 82.81 482 ALA A C 1
ATOM 3686 O O . ALA A 1 482 ? -19.994 14.251 6.918 1.00 82.81 482 ALA A O 1
ATOM 3687 N N . ASN A 1 483 ? -19.220 12.719 8.373 1.00 81.88 483 ASN A N 1
ATOM 3688 C CA . ASN A 1 483 ? -18.425 11.944 7.426 1.00 81.88 483 ASN A CA 1
ATOM 3689 C C . ASN A 1 483 ? -18.640 10.437 7.639 1.00 81.88 483 ASN A C 1
ATOM 3691 O O . ASN A 1 483 ? -17.718 9.750 8.083 1.00 81.88 483 ASN A O 1
ATOM 3695 N N . PRO A 1 484 ? -19.839 9.907 7.341 1.00 84.38 484 PRO A N 1
ATOM 3696 C CA . PRO A 1 484 ? -20.068 8.473 7.420 1.00 84.38 484 PRO A CA 1
ATOM 3697 C C . PRO A 1 484 ? -19.119 7.749 6.457 1.00 84.38 484 PRO A C 1
ATOM 3699 O O . PRO A 1 484 ? -18.965 8.138 5.296 1.00 84.38 484 PRO A O 1
ATOM 3702 N N . ALA A 1 485 ? -18.473 6.701 6.954 1.00 87.56 485 ALA A N 1
ATOM 3703 C CA . ALA A 1 485 ? -17.455 5.943 6.245 1.00 87.56 485 ALA A CA 1
ATOM 3704 C C . ALA A 1 485 ? -17.597 4.425 6.485 1.00 87.56 485 ALA A C 1
ATOM 3706 O O . ALA A 1 485 ? -18.053 4.014 7.560 1.00 87.56 485 ALA A O 1
ATOM 3707 N N . PRO A 1 486 ? -17.206 3.590 5.502 1.00 87.12 486 PRO A N 1
ATOM 3708 C CA . PRO A 1 486 ? -17.265 2.132 5.606 1.00 87.12 486 PRO A CA 1
ATOM 3709 C C . PRO A 1 486 ? -16.310 1.554 6.659 1.00 87.12 486 PRO A C 1
ATOM 3711 O O . PRO A 1 486 ? -16.579 0.477 7.181 1.00 87.12 486 PRO A O 1
ATOM 3714 N N . TYR A 1 487 ? -15.221 2.264 6.975 1.00 91.75 487 TYR A N 1
ATOM 3715 C CA . TYR A 1 487 ? -14.219 1.850 7.959 1.00 91.75 487 TYR A CA 1
ATOM 3716 C C . TYR A 1 487 ? -13.983 2.942 9.013 1.00 91.75 487 TYR A C 1
ATOM 3718 O O . TYR A 1 487 ? -12.844 3.284 9.343 1.00 91.75 487 TYR A O 1
ATOM 3726 N N . ALA A 1 488 ? -15.066 3.540 9.517 1.00 94.69 488 ALA A N 1
ATOM 3727 C CA . ALA A 1 488 ? -14.967 4.474 10.631 1.00 94.69 488 ALA A CA 1
ATOM 3728 C C . ALA A 1 488 ? -14.529 3.733 11.904 1.00 94.69 488 ALA A C 1
ATOM 3730 O O . ALA A 1 488 ? -14.784 2.540 12.064 1.00 94.69 488 ALA A O 1
ATOM 3731 N N . ALA A 1 489 ? -13.866 4.428 12.824 1.00 97.12 489 ALA A N 1
ATOM 3732 C CA . ALA A 1 489 ? -13.496 3.830 14.100 1.00 97.12 489 ALA A CA 1
ATOM 3733 C C . ALA A 1 489 ? -13.316 4.862 15.211 1.00 97.12 489 ALA A C 1
ATOM 3735 O O . ALA A 1 489 ? -12.804 5.955 14.973 1.00 97.12 489 ALA A O 1
ATOM 3736 N N . LEU A 1 490 ? -13.675 4.470 16.427 1.00 97.94 490 LEU A N 1
ATOM 3737 C CA . LEU A 1 490 ? -13.257 5.110 17.667 1.00 97.94 490 LEU A CA 1
ATOM 3738 C C . LEU A 1 490 ? -12.386 4.120 18.437 1.00 97.94 490 LEU A C 1
ATOM 3740 O O . LEU A 1 490 ? -12.815 3.000 18.700 1.00 97.94 490 LEU A O 1
ATOM 3744 N N . LEU A 1 491 ? -11.173 4.521 18.796 1.00 98.44 491 LEU A N 1
ATOM 3745 C CA . LEU A 1 491 ? -10.249 3.705 19.578 1.00 98.44 491 LEU A CA 1
ATOM 3746 C C . LEU A 1 491 ? -9.705 4.532 20.738 1.00 98.44 491 LEU A C 1
ATOM 3748 O O . LEU A 1 491 ? -9.005 5.512 20.508 1.00 98.44 491 LEU A O 1
ATOM 3752 N N . HIS A 1 492 ? -9.992 4.115 21.965 1.00 97.69 492 HIS A N 1
ATOM 3753 C CA . HIS A 1 492 ? -9.309 4.567 23.170 1.00 97.69 492 HIS A CA 1
ATOM 3754 C C . HIS A 1 492 ? -8.214 3.554 23.512 1.00 97.69 492 HIS A C 1
ATOM 3756 O O . HIS A 1 492 ? -8.484 2.360 23.663 1.00 97.69 492 HIS A O 1
ATOM 3762 N N . ALA A 1 493 ? -6.975 4.029 23.570 1.00 96.06 493 ALA A N 1
ATOM 3763 C CA . ALA A 1 493 ? -5.764 3.241 23.748 1.00 96.06 493 ALA A CA 1
ATOM 3764 C C . ALA A 1 493 ? -4.874 3.886 24.828 1.00 96.06 493 ALA A C 1
ATOM 3766 O O . ALA A 1 493 ? -3.714 4.226 24.588 1.00 96.06 493 ALA A O 1
ATOM 3767 N N . GLY A 1 494 ? -5.445 4.097 26.016 1.00 93.44 494 GLY A N 1
ATOM 3768 C CA . GLY A 1 494 ? -4.807 4.805 27.121 1.00 93.44 494 GLY A CA 1
ATOM 3769 C C . GLY A 1 494 ? -4.687 6.296 26.817 1.00 93.44 494 GLY A C 1
ATOM 3770 O O . GLY A 1 494 ? -5.681 6.976 26.587 1.00 93.44 494 GLY A O 1
ATOM 3771 N N . GLU A 1 495 ? -3.455 6.800 26.771 1.00 93.06 495 GLU A N 1
ATOM 3772 C CA . GLU A 1 495 ? -3.152 8.212 26.486 1.00 93.06 495 GLU A CA 1
ATOM 3773 C C . GLU A 1 495 ? -3.385 8.607 25.020 1.00 93.06 495 GLU A C 1
ATOM 3775 O O . GLU A 1 495 ? -3.271 9.781 24.668 1.00 93.06 495 GLU A O 1
ATOM 3780 N N . THR A 1 496 ? -3.655 7.641 24.137 1.00 97.12 496 THR A N 1
ATOM 3781 C CA . THR A 1 496 ? -3.948 7.891 22.721 1.00 97.12 496 THR A CA 1
ATOM 3782 C C . THR A 1 496 ? -5.409 7.578 22.424 1.00 97.12 496 THR A C 1
ATOM 3784 O O . THR A 1 496 ? -5.899 6.501 22.759 1.00 97.12 496 THR A O 1
ATOM 3787 N N . ALA A 1 497 ? -6.096 8.486 21.735 1.00 97.75 497 ALA A N 1
ATOM 3788 C CA . ALA A 1 497 ? -7.414 8.232 21.166 1.00 97.75 497 ALA A CA 1
ATOM 3789 C C . ALA A 1 497 ? -7.413 8.492 19.655 1.00 97.75 497 ALA A C 1
ATOM 3791 O O . ALA A 1 497 ? -6.862 9.489 19.190 1.00 97.75 497 ALA A O 1
ATOM 3792 N N . VAL A 1 498 ? -8.037 7.604 18.883 1.00 98.38 498 VAL A N 1
ATOM 3793 C CA . VAL A 1 498 ? -8.108 7.680 17.418 1.00 98.38 498 VAL A CA 1
ATOM 3794 C C . VAL A 1 498 ? -9.566 7.790 16.985 1.00 98.38 498 VAL A C 1
ATOM 3796 O O . VAL A 1 498 ? -10.383 6.928 17.306 1.00 98.38 498 VAL A O 1
ATOM 3799 N N . TYR A 1 499 ? -9.875 8.843 16.232 1.00 97.44 499 TYR A N 1
ATOM 3800 C CA . TYR A 1 499 ? -11.201 9.164 15.707 1.00 97.44 499 TYR A CA 1
ATOM 3801 C C . TYR A 1 499 ? -11.156 9.121 14.177 1.00 97.44 499 TYR A C 1
ATOM 3803 O O . TYR A 1 499 ? -10.800 10.105 13.525 1.00 97.44 499 TYR A O 1
ATOM 3811 N N . SER A 1 500 ? -11.460 7.962 13.599 1.00 96.56 500 SER A N 1
ATOM 3812 C CA . SER A 1 500 ? -11.313 7.677 12.170 1.00 96.56 500 SER A CA 1
ATOM 3813 C C . SER A 1 500 ? -12.645 7.724 11.426 1.00 96.56 500 SER A C 1
ATOM 3815 O O . SER A 1 500 ? -13.645 7.165 11.878 1.00 96.56 500 SER A O 1
ATOM 3817 N N . ALA A 1 501 ? -12.626 8.338 10.243 1.00 94.12 501 ALA A N 1
ATOM 3818 C CA . ALA A 1 501 ? -13.675 8.272 9.227 1.00 94.12 501 ALA A CA 1
ATOM 3819 C C . ALA A 1 501 ? -13.092 7.761 7.893 1.00 94.12 501 ALA A C 1
ATOM 3821 O O . ALA A 1 501 ? -13.271 8.375 6.834 1.00 94.12 501 ALA A O 1
ATOM 3822 N N . SER A 1 502 ? -12.323 6.667 7.953 1.00 93.12 502 SER A N 1
ATOM 3823 C CA . SER A 1 502 ? -11.585 6.161 6.796 1.00 93.12 502 SER A CA 1
ATOM 3824 C C . SER A 1 502 ? -12.500 5.541 5.729 1.00 93.12 502 SER A C 1
ATOM 3826 O O . SER A 1 502 ? -13.317 4.666 6.037 1.00 93.12 502 SER A O 1
ATOM 3828 N N . PRO A 1 503 ? -12.362 5.952 4.453 1.00 88.62 503 PRO A N 1
ATOM 3829 C CA . PRO A 1 503 ? -13.066 5.332 3.342 1.00 88.62 503 PRO A CA 1
ATOM 3830 C C . PRO A 1 503 ? -12.332 4.115 2.762 1.00 88.62 503 PRO A C 1
ATOM 3832 O O . PRO A 1 503 ? -12.927 3.376 1.986 1.00 88.62 503 PRO A O 1
ATOM 3835 N N . GLU A 1 504 ? -11.056 3.907 3.093 1.00 91.69 504 GLU A N 1
ATOM 3836 C CA . GLU A 1 504 ? -10.172 3.018 2.337 1.00 91.69 504 GLU A CA 1
ATOM 3837 C C . GLU A 1 504 ? -9.749 1.797 3.156 1.00 91.69 504 GLU A C 1
ATOM 3839 O O . GLU A 1 504 ? -9.211 1.915 4.261 1.00 91.69 504 GLU A O 1
ATOM 3844 N N . ARG A 1 505 ? -9.950 0.606 2.581 1.00 93.38 505 ARG A N 1
ATOM 3845 C CA . ARG A 1 505 ? -9.417 -0.642 3.130 1.00 93.38 505 ARG A CA 1
ATOM 3846 C C . ARG A 1 505 ? -7.950 -0.760 2.748 1.00 93.38 505 ARG A C 1
ATOM 3848 O O . ARG A 1 505 ? -7.625 -0.812 1.565 1.00 93.38 505 ARG A O 1
ATOM 3855 N N . PHE A 1 506 ? -7.094 -0.906 3.751 1.00 96.50 506 PHE A N 1
ATOM 3856 C CA . PHE A 1 506 ? -5.701 -1.267 3.537 1.00 96.50 506 PHE A CA 1
ATOM 3857 C C . PHE A 1 506 ? -5.606 -2.723 3.073 1.00 96.50 506 PHE A C 1
ATOM 3859 O O . PHE A 1 506 ? -5.131 -2.990 1.968 1.00 96.50 506 PHE A O 1
ATOM 3866 N N . LEU A 1 507 ? -6.079 -3.660 3.901 1.00 96.44 507 LEU A N 1
ATOM 3867 C CA . LEU A 1 507 ? -5.918 -5.089 3.654 1.00 96.44 507 LEU A CA 1
ATOM 3868 C C . LEU A 1 507 ? -6.947 -5.907 4.442 1.00 96.44 507 LEU A C 1
ATOM 3870 O O . LEU A 1 507 ? -7.157 -5.669 5.630 1.00 96.44 507 LEU A O 1
ATOM 3874 N N . ARG A 1 508 ? -7.553 -6.903 3.791 1.00 96.56 508 ARG A N 1
ATOM 3875 C CA . ARG A 1 508 ? -8.391 -7.928 4.427 1.00 96.56 508 ARG A CA 1
ATOM 3876 C C . ARG A 1 508 ? -7.823 -9.312 4.147 1.00 96.56 508 ARG A C 1
ATOM 3878 O O . ARG A 1 508 ? -7.516 -9.610 2.999 1.00 96.56 508 ARG A O 1
ATOM 3885 N N . VAL A 1 509 ? -7.741 -10.157 5.173 1.00 96.31 509 VAL A N 1
ATOM 3886 C CA . VAL A 1 509 ? -7.433 -11.589 5.052 1.00 96.31 509 VAL A CA 1
ATOM 3887 C C . VAL A 1 509 ? -8.646 -12.390 5.486 1.00 96.31 509 VAL A C 1
ATOM 3889 O O . VAL A 1 509 ? -9.148 -12.230 6.597 1.00 96.31 509 VAL A O 1
ATOM 3892 N N . THR A 1 510 ? -9.122 -13.243 4.593 1.00 93.31 510 THR A N 1
ATOM 3893 C CA . THR A 1 510 ? -10.307 -14.086 4.787 1.00 93.31 510 THR A CA 1
ATOM 3894 C C . THR A 1 510 ? -9.937 -15.464 5.355 1.00 93.31 510 THR A C 1
ATOM 3896 O O . THR A 1 510 ? -8.774 -15.864 5.285 1.00 93.31 510 THR A O 1
ATOM 3899 N N . PRO A 1 511 ? -10.898 -16.220 5.921 1.00 89.06 511 PRO A N 1
ATOM 3900 C CA . PRO A 1 511 ? -10.642 -17.552 6.484 1.00 89.06 511 PRO A CA 1
ATOM 3901 C C . PRO A 1 511 ? -10.105 -18.572 5.478 1.00 89.06 511 PRO A C 1
ATOM 3903 O O . PRO A 1 511 ? -9.352 -19.471 5.835 1.00 89.06 511 PRO A O 1
ATOM 3906 N N . ASP A 1 512 ? -10.498 -18.447 4.214 1.00 89.88 512 ASP A N 1
ATOM 3907 C CA . ASP A 1 512 ? -9.973 -19.227 3.099 1.00 89.88 512 ASP A CA 1
ATOM 3908 C C . ASP A 1 512 ? -8.719 -18.580 2.504 1.00 89.88 512 ASP A C 1
ATOM 3910 O O . ASP A 1 512 ? -8.388 -18.850 1.361 1.00 89.88 512 ASP A O 1
ATOM 3914 N N . GLY A 1 513 ? -8.024 -17.732 3.269 1.00 92.94 513 GLY A N 1
ATOM 3915 C CA . GLY A 1 513 ? -6.714 -17.156 2.987 1.00 92.94 513 GLY A CA 1
ATOM 3916 C C . GLY A 1 513 ? -6.613 -16.351 1.694 1.00 92.94 513 GLY A C 1
ATOM 3917 O O . GLY A 1 513 ? -5.525 -16.269 1.121 1.00 92.94 513 GLY A O 1
ATOM 3918 N N . TRP A 1 514 ? -7.706 -15.745 1.223 1.00 96.56 514 TRP A N 1
ATOM 3919 C CA . TRP A 1 514 ? -7.608 -14.634 0.278 1.00 96.56 514 TRP A CA 1
ATOM 3920 C C . TRP A 1 514 ? -7.202 -13.364 1.003 1.00 96.56 514 TRP A C 1
ATOM 3922 O O . TRP A 1 514 ? -7.823 -12.993 2.003 1.00 96.56 514 TRP A O 1
ATOM 3932 N N . VAL A 1 515 ? -6.203 -12.689 0.446 1.00 97.38 515 VAL A N 1
ATOM 3933 C CA . VAL A 1 515 ? -5.795 -11.338 0.815 1.00 97.38 515 VAL A CA 1
ATOM 3934 C C . VAL A 1 515 ? -6.351 -10.378 -0.224 1.00 97.38 515 VAL A C 1
ATOM 3936 O O . VAL A 1 515 ? -6.175 -10.611 -1.417 1.00 97.38 515 VAL A O 1
ATOM 3939 N N . GLU A 1 516 ? -7.017 -9.313 0.208 1.00 96.56 516 GLU A N 1
ATOM 3940 C CA . GLU A 1 516 ? -7.631 -8.310 -0.664 1.00 96.56 516 GLU A CA 1
ATOM 3941 C C . GLU A 1 516 ? -7.244 -6.892 -0.225 1.00 96.56 516 GLU A C 1
ATOM 3943 O O . GLU A 1 516 ? -7.292 -6.573 0.963 1.00 96.56 516 GLU A O 1
ATOM 3948 N N . SER A 1 517 ? -6.933 -6.025 -1.191 1.00 95.25 517 SER A N 1
ATOM 3949 C CA . SER 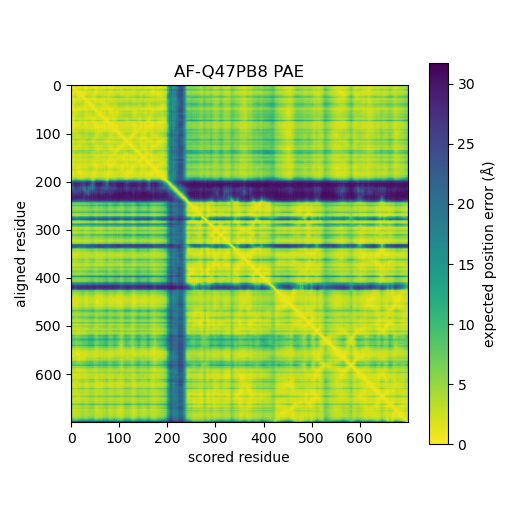A 1 517 ? -6.791 -4.578 -1.003 1.00 95.25 517 SER A CA 1
ATOM 3950 C C . SER A 1 517 ? -7.684 -3.816 -1.990 1.00 95.25 517 SER A C 1
ATOM 3952 O O . SER A 1 517 ? -7.948 -4.289 -3.104 1.00 95.25 517 SER A O 1
ATOM 3954 N N . ARG A 1 518 ? -8.185 -2.647 -1.570 1.00 92.00 518 ARG A N 1
ATOM 3955 C CA . ARG A 1 518 ? -9.123 -1.814 -2.341 1.00 92.00 518 ARG A CA 1
ATOM 3956 C C . ARG A 1 518 ? -8.694 -0.344 -2.330 1.00 92.00 518 ARG A C 1
ATOM 3958 O O . ARG A 1 518 ? -9.316 0.452 -1.624 1.00 92.00 518 ARG A O 1
ATOM 3965 N N . PRO A 1 519 ? -7.638 0.020 -3.077 1.00 90.06 519 PRO A N 1
ATOM 3966 C CA . PRO A 1 519 ? -7.213 1.409 -3.178 1.00 90.06 519 PRO A CA 1
ATOM 3967 C C . PRO A 1 519 ? -8.307 2.277 -3.801 1.00 90.06 519 PRO A C 1
ATOM 3969 O O . PRO A 1 519 ? -9.033 1.840 -4.702 1.00 90.06 519 PRO A O 1
ATOM 3972 N N . ILE A 1 520 ? -8.369 3.529 -3.351 1.00 86.25 520 ILE A N 1
ATOM 3973 C CA . ILE A 1 520 ? -9.276 4.545 -3.880 1.00 86.25 520 ILE A CA 1
ATOM 3974 C C . ILE A 1 520 ? -8.440 5.697 -4.431 1.00 86.25 520 ILE A C 1
ATOM 3976 O O . ILE A 1 520 ? -7.648 6.304 -3.712 1.00 86.25 520 ILE A O 1
ATOM 3980 N N . LYS A 1 521 ? -8.631 6.033 -5.708 1.00 85.12 521 LYS A N 1
ATOM 3981 C CA . LYS A 1 521 ? -7.970 7.179 -6.349 1.00 85.12 521 LYS A CA 1
ATOM 3982 C C . LYS A 1 521 ? -8.953 7.850 -7.296 1.00 85.12 521 LYS A C 1
ATOM 3984 O O . LYS A 1 521 ? -9.403 7.230 -8.254 1.00 85.12 521 LYS A O 1
ATOM 3989 N N . GLY A 1 522 ? -9.283 9.107 -7.011 1.00 82.62 522 GLY A N 1
ATOM 3990 C CA . GLY A 1 522 ? -10.321 9.864 -7.706 1.00 82.62 522 GLY A CA 1
ATOM 3991 C C . GLY A 1 522 ? -11.662 9.853 -6.963 1.00 82.62 522 GLY A C 1
ATOM 3992 O O . GLY A 1 522 ? -12.141 8.826 -6.476 1.00 82.62 522 GLY A O 1
ATOM 3993 N N . THR A 1 523 ? -12.283 11.024 -6.847 1.00 81.44 523 THR A N 1
ATOM 3994 C CA . THR A 1 523 ? -13.588 11.206 -6.199 1.00 81.44 523 THR A CA 1
ATOM 3995 C C . THR A 1 523 ? -14.359 12.300 -6.925 1.00 81.44 523 THR A C 1
ATOM 3997 O O . THR A 1 523 ? -13.802 13.354 -7.218 1.00 81.44 523 THR A O 1
ATOM 4000 N N . ALA A 1 524 ? -15.642 12.068 -7.189 1.00 84.50 524 ALA A N 1
ATOM 4001 C CA . ALA A 1 524 ? -16.547 13.071 -7.746 1.00 84.50 524 ALA A CA 1
ATOM 4002 C C . ALA A 1 524 ? -17.760 13.258 -6.818 1.00 84.50 524 ALA A C 1
ATOM 4004 O O . ALA A 1 524 ? -18.192 12.290 -6.192 1.00 84.50 524 ALA A O 1
ATOM 4005 N N . PRO A 1 525 ? -18.323 14.470 -6.684 1.00 84.06 525 PRO A N 1
ATOM 4006 C CA . PRO A 1 525 ? -19.522 14.680 -5.875 1.00 84.06 525 PRO A CA 1
ATOM 4007 C C . PRO A 1 525 ? -20.745 14.002 -6.508 1.00 84.06 525 PRO A C 1
ATOM 4009 O O . PRO A 1 525 ? -20.826 13.875 -7.732 1.00 84.06 525 PRO A O 1
ATOM 4012 N N . ARG A 1 526 ? -21.718 13.608 -5.678 1.00 84.06 526 ARG A N 1
ATOM 4013 C CA . ARG A 1 526 ? -23.058 13.243 -6.158 1.00 84.06 526 ARG A CA 1
ATOM 4014 C C . ARG A 1 526 ? -23.832 14.485 -6.589 1.00 84.06 526 ARG A C 1
ATOM 4016 O O . ARG A 1 526 ? -23.625 15.582 -6.065 1.00 84.06 526 ARG A O 1
ATOM 4023 N N . HIS A 1 527 ? -24.748 14.297 -7.529 1.00 87.38 527 HIS A N 1
ATOM 4024 C CA . HIS A 1 527 ? -25.687 15.319 -7.971 1.00 87.38 527 HIS A CA 1
ATOM 4025 C C . HIS A 1 527 ? -27.126 14.798 -7.909 1.00 87.38 527 HIS A C 1
ATOM 4027 O O . HIS A 1 527 ? -27.382 13.648 -8.251 1.00 87.38 527 HIS A O 1
ATOM 4033 N N . ASP A 1 528 ? -28.066 15.663 -7.516 1.00 89.75 528 ASP A N 1
ATOM 4034 C CA . ASP A 1 528 ? -29.494 15.312 -7.459 1.00 89.75 528 ASP A CA 1
ATOM 4035 C C . ASP A 1 528 ? -30.089 15.070 -8.856 1.00 89.75 528 ASP A C 1
ATOM 4037 O O . ASP A 1 528 ? -31.008 14.273 -9.016 1.00 89.75 528 ASP A O 1
ATOM 4041 N N . ASP A 1 529 ? -29.550 15.745 -9.878 1.00 94.12 529 ASP A N 1
ATOM 4042 C CA . ASP A 1 529 ? -29.886 15.503 -11.283 1.00 94.12 529 ASP A CA 1
ATOM 4043 C C . ASP A 1 529 ? -29.211 14.205 -11.773 1.00 94.12 529 ASP A C 1
ATOM 4045 O O . ASP A 1 529 ? -27.980 14.187 -11.910 1.00 94.12 529 ASP A O 1
ATOM 4049 N N . PRO A 1 530 ? -29.977 13.147 -12.118 1.00 93.12 530 PRO A N 1
ATOM 4050 C CA . PRO A 1 530 ? -29.422 11.858 -12.531 1.00 93.12 530 PRO A CA 1
ATOM 4051 C C . PRO A 1 530 ? -28.520 11.925 -13.769 1.00 93.12 530 PRO A C 1
ATOM 4053 O O . PRO A 1 530 ? -27.576 11.143 -13.884 1.00 93.12 530 PRO A O 1
ATOM 4056 N N . VAL A 1 531 ? -28.776 12.848 -14.704 1.00 95.25 531 VAL A N 1
ATOM 4057 C CA . VAL A 1 531 ? -27.960 12.988 -15.922 1.00 95.25 531 VAL A CA 1
ATOM 4058 C C . VAL A 1 531 ? -26.611 13.606 -15.577 1.00 95.25 531 VAL A C 1
ATOM 4060 O O . VAL A 1 531 ? -25.568 13.144 -16.047 1.00 95.25 531 VAL A O 1
ATOM 4063 N N . ARG A 1 532 ? -26.616 14.643 -14.736 1.00 93.56 532 ARG A N 1
ATOM 4064 C CA . ARG A 1 532 ? -25.392 15.271 -14.236 1.00 93.56 532 ARG A CA 1
ATOM 4065 C C . ARG A 1 532 ? -24.592 14.312 -13.353 1.00 93.56 532 ARG A C 1
ATOM 4067 O O . ARG A 1 532 ? -23.372 14.268 -13.484 1.00 93.56 532 ARG A O 1
ATOM 4074 N N . ASP A 1 533 ? -25.267 13.533 -12.511 1.00 91.00 533 ASP A N 1
ATOM 4075 C CA . ASP A 1 533 ? -24.658 12.519 -11.643 1.00 91.00 533 ASP A CA 1
ATOM 4076 C C . ASP A 1 533 ? -23.957 11.430 -12.466 1.00 91.00 533 ASP A C 1
ATOM 4078 O O . ASP A 1 533 ? -22.780 11.142 -12.243 1.00 91.00 533 ASP A O 1
ATOM 4082 N N . ALA A 1 534 ? -24.635 10.893 -13.487 1.00 90.75 534 ALA A N 1
ATOM 4083 C CA . ALA A 1 534 ? -24.060 9.907 -14.399 1.00 90.75 534 ALA A CA 1
ATOM 4084 C C . ALA A 1 534 ? -22.859 10.468 -15.177 1.00 90.75 534 ALA A C 1
ATOM 4086 O O . ALA A 1 534 ? -21.837 9.797 -15.294 1.00 90.75 534 ALA A O 1
ATOM 4087 N N . ARG A 1 535 ? -22.933 11.721 -15.649 1.00 92.12 535 ARG A N 1
ATOM 4088 C CA . ARG A 1 535 ? -21.796 12.383 -16.312 1.00 92.12 535 ARG A CA 1
ATOM 4089 C C . ARG A 1 535 ? -20.601 12.557 -15.378 1.00 92.12 535 ARG A C 1
ATOM 4091 O O . ARG A 1 535 ? -19.481 12.311 -15.809 1.00 92.12 535 ARG A O 1
ATOM 4098 N N . ALA A 1 536 ? -20.821 12.966 -14.127 1.00 89.00 536 ALA A N 1
ATOM 4099 C CA . ALA A 1 536 ? -19.750 13.106 -13.139 1.00 89.00 536 ALA A CA 1
ATOM 4100 C C . ALA A 1 536 ? -19.081 11.754 -12.840 1.00 89.00 536 ALA A C 1
ATOM 4102 O O . ALA A 1 536 ? -17.853 11.665 -12.805 1.00 89.00 536 ALA A O 1
ATOM 4103 N N . ARG A 1 537 ? -19.885 10.693 -12.705 1.00 89.50 537 ARG A N 1
ATOM 4104 C CA . ARG A 1 537 ? -19.416 9.311 -12.544 1.00 89.50 537 ARG A CA 1
ATOM 4105 C C . ARG A 1 537 ? -18.570 8.847 -13.734 1.00 89.50 537 ARG A C 1
ATOM 4107 O O . ARG A 1 537 ? -17.467 8.343 -13.545 1.00 89.50 537 ARG A O 1
ATOM 4114 N N . ASP A 1 538 ? -19.070 9.024 -14.954 1.00 89.06 538 ASP A N 1
ATOM 4115 C CA . ASP A 1 538 ? -18.406 8.526 -16.164 1.00 89.06 538 ASP A CA 1
ATOM 4116 C C . ASP A 1 538 ? -17.140 9.341 -16.492 1.00 89.06 538 ASP A C 1
ATOM 4118 O O . ASP A 1 538 ? -16.132 8.775 -16.922 1.00 89.06 538 ASP A O 1
ATOM 4122 N N . ALA A 1 539 ? -17.145 10.651 -16.212 1.00 87.94 539 ALA A N 1
ATOM 4123 C CA . ALA A 1 539 ? -15.971 11.514 -16.346 1.00 87.94 539 ALA A CA 1
ATOM 4124 C C . ALA A 1 539 ? -14.817 11.074 -15.433 1.00 87.94 539 ALA A C 1
ATOM 4126 O O . ALA A 1 539 ? -13.667 11.088 -15.867 1.00 87.94 539 ALA A O 1
ATOM 4127 N N . LEU A 1 540 ? -15.117 10.613 -14.211 1.00 85.31 540 LEU A N 1
ATOM 4128 C CA . LEU A 1 540 ? -14.106 10.110 -13.278 1.00 85.31 540 LEU A CA 1
ATOM 4129 C C . LEU A 1 540 ? -13.335 8.910 -13.850 1.00 85.31 540 LEU A C 1
ATOM 4131 O O . LEU A 1 540 ? -12.132 8.786 -13.646 1.00 85.31 540 LEU A O 1
ATOM 4135 N N . ARG A 1 541 ? -14.018 8.036 -14.597 1.00 83.69 541 ARG A N 1
ATOM 4136 C CA . ARG A 1 541 ? -13.408 6.858 -15.233 1.00 83.69 541 ARG A CA 1
ATOM 4137 C C . ARG A 1 541 ? -12.601 7.209 -16.486 1.00 83.69 541 ARG A C 1
ATOM 4139 O O . ARG A 1 541 ? -11.667 6.488 -16.836 1.00 83.69 541 ARG A O 1
ATOM 4146 N N . GLY A 1 542 ? -12.998 8.272 -17.184 1.00 82.88 542 GLY A N 1
ATOM 4147 C CA . GLY A 1 542 ? -12.365 8.727 -18.421 1.00 82.88 542 GLY A CA 1
ATOM 4148 C C . GLY A 1 542 ? -11.122 9.596 -18.219 1.00 82.88 542 GLY A C 1
ATOM 4149 O O . GLY A 1 542 ? -10.381 9.787 -19.181 1.00 82.88 542 GLY A O 1
ATOM 4150 N N . ASP A 1 543 ? -10.887 10.113 -17.010 1.00 85.12 543 ASP A N 1
ATOM 4151 C CA . ASP A 1 543 ? -9.778 11.024 -16.729 1.00 85.12 543 ASP A CA 1
ATOM 4152 C C . ASP A 1 543 ? -8.401 10.329 -16.851 1.00 85.12 543 ASP A C 1
ATOM 4154 O O . ASP A 1 543 ? -8.103 9.395 -16.095 1.00 85.12 543 ASP A O 1
ATOM 4158 N N . PRO A 1 544 ? -7.526 10.768 -17.780 1.00 83.62 544 PRO A N 1
ATOM 4159 C CA . PRO A 1 544 ? -6.227 10.133 -17.996 1.00 83.62 544 PRO A CA 1
ATOM 4160 C C . PRO A 1 544 ? -5.287 10.208 -16.786 1.00 83.62 544 PRO A C 1
ATOM 4162 O O . PRO A 1 544 ? -4.546 9.250 -16.561 1.00 83.62 544 PRO A O 1
ATOM 4165 N N . LYS A 1 545 ? -5.326 11.303 -16.005 1.00 82.19 545 LYS A N 1
ATOM 4166 C CA . LYS A 1 545 ? -4.496 11.476 -14.797 1.00 82.19 545 LYS A CA 1
ATOM 4167 C C . LYS A 1 545 ? -4.895 10.450 -13.734 1.00 82.19 545 LYS A C 1
ATOM 4169 O O . LYS A 1 545 ? -4.072 9.640 -13.315 1.00 82.19 545 LYS A O 1
ATOM 4174 N N . THR A 1 546 ? -6.181 10.405 -13.389 1.00 83.81 546 THR A N 1
ATOM 4175 C CA . THR A 1 546 ? -6.748 9.471 -12.403 1.00 83.81 546 THR A CA 1
ATOM 4176 C C . THR A 1 546 ? -6.503 8.010 -12.795 1.00 83.81 546 THR A C 1
ATOM 4178 O O . THR A 1 546 ? -6.252 7.156 -11.939 1.00 83.81 546 THR A O 1
ATOM 4181 N N . ARG A 1 547 ? -6.547 7.700 -14.099 1.00 86.81 547 ARG A N 1
ATOM 4182 C CA . ARG A 1 547 ? -6.232 6.365 -14.620 1.00 86.81 547 ARG A CA 1
ATOM 4183 C C . ARG A 1 547 ? -4.759 5.995 -14.434 1.00 86.81 547 ARG A C 1
ATOM 4185 O O . ARG A 1 547 ? -4.492 4.858 -14.050 1.00 86.81 547 ARG A O 1
ATOM 4192 N N . ALA A 1 548 ? -3.834 6.912 -14.714 1.00 86.62 548 ALA A N 1
ATOM 4193 C CA . ALA A 1 548 ? -2.402 6.679 -14.530 1.00 86.62 548 ALA A CA 1
ATOM 4194 C C . ALA A 1 548 ? -2.056 6.458 -13.047 1.00 86.62 548 ALA A C 1
ATOM 4196 O O . ALA A 1 548 ? -1.389 5.476 -12.724 1.00 86.62 548 ALA A O 1
ATOM 4197 N N . GLU A 1 549 ? -2.592 7.295 -12.152 1.00 88.50 549 GLU A N 1
ATOM 4198 C CA . GLU A 1 549 ? -2.469 7.151 -10.689 1.00 88.50 549 GLU A CA 1
ATOM 4199 C C . GLU A 1 549 ? -2.971 5.793 -10.192 1.00 88.50 549 GLU A C 1
ATOM 4201 O O . GLU A 1 549 ? -2.265 5.057 -9.502 1.00 88.50 549 GLU A O 1
ATOM 4206 N N . ASN A 1 550 ? -4.186 5.406 -10.589 1.00 89.88 550 ASN A N 1
ATOM 4207 C CA . ASN A 1 550 ? -4.720 4.098 -10.217 1.00 89.88 550 ASN A CA 1
ATOM 4208 C C . ASN A 1 550 ? -3.850 2.955 -10.738 1.00 89.88 550 ASN A C 1
ATOM 4210 O O . ASN A 1 550 ? -3.645 1.983 -10.021 1.00 89.88 550 ASN A O 1
ATOM 4214 N N . LEU A 1 551 ? -3.377 3.037 -11.983 1.00 91.94 551 LEU A N 1
ATOM 4215 C CA . LEU A 1 551 ? -2.574 1.979 -12.584 1.00 91.94 551 LEU A CA 1
ATOM 4216 C C . LEU A 1 551 ? -1.254 1.779 -11.817 1.00 91.94 551 LEU A C 1
ATOM 4218 O O . LEU A 1 551 ? -0.921 0.638 -11.499 1.00 91.94 551 LEU A O 1
ATOM 4222 N N . MET A 1 552 ? -0.579 2.871 -11.432 1.00 92.94 552 MET A N 1
ATOM 4223 C CA . MET A 1 552 ? 0.615 2.832 -10.574 1.00 92.94 552 MET A CA 1
ATOM 4224 C C . MET A 1 552 ? 0.337 2.124 -9.244 1.00 92.94 552 MET A C 1
ATOM 4226 O O . MET A 1 552 ? 1.053 1.194 -8.870 1.00 92.94 552 MET A O 1
ATOM 4230 N N . ILE A 1 553 ? -0.738 2.508 -8.549 1.00 93.19 553 ILE A N 1
ATOM 4231 C CA . ILE A 1 553 ? -1.099 1.895 -7.263 1.00 93.19 553 ILE A CA 1
ATOM 4232 C C . ILE A 1 553 ? -1.542 0.438 -7.413 1.00 93.19 553 ILE A C 1
ATOM 4234 O O . ILE A 1 553 ? -1.215 -0.392 -6.568 1.00 93.19 553 ILE A O 1
ATOM 4238 N N . VAL A 1 554 ? -2.260 0.088 -8.478 1.00 94.88 554 VAL A N 1
ATOM 4239 C CA . VAL A 1 554 ? -2.665 -1.299 -8.729 1.00 94.88 554 VAL A CA 1
ATOM 4240 C C . VAL A 1 554 ? -1.438 -2.180 -8.932 1.00 94.88 554 VAL A C 1
ATOM 4242 O O . VAL A 1 554 ? -1.350 -3.236 -8.308 1.00 94.88 554 VAL A O 1
ATOM 4245 N N . ASP A 1 555 ? -0.476 -1.759 -9.752 1.00 96.06 555 ASP A N 1
ATOM 4246 C CA . ASP A 1 555 ? 0.742 -2.542 -9.962 1.00 96.06 555 ASP A CA 1
ATOM 4247 C C . ASP A 1 555 ? 1.608 -2.618 -8.692 1.00 96.06 555 ASP A C 1
ATOM 4249 O O . ASP A 1 555 ? 2.134 -3.693 -8.394 1.00 96.06 555 ASP A O 1
ATOM 4253 N N . LEU A 1 556 ? 1.678 -1.544 -7.896 1.00 95.94 556 LEU A N 1
ATOM 4254 C CA . LEU A 1 556 ? 2.325 -1.533 -6.577 1.00 95.94 556 LEU A CA 1
ATOM 4255 C C . LEU A 1 556 ? 1.707 -2.580 -5.636 1.00 95.94 556 LEU A C 1
ATOM 4257 O O . LEU A 1 556 ? 2.420 -3.377 -5.028 1.00 95.94 556 LEU A O 1
ATOM 4261 N N . LEU A 1 557 ? 0.378 -2.610 -5.524 1.00 96.06 557 LEU A N 1
ATOM 4262 C CA . LEU A 1 557 ? -0.308 -3.537 -4.622 1.00 96.06 557 LEU A CA 1
ATOM 4263 C C . LEU A 1 557 ? -0.254 -4.981 -5.123 1.00 96.06 557 LEU A C 1
ATOM 4265 O O . LEU A 1 557 ? -0.154 -5.906 -4.318 1.00 96.06 557 LEU A O 1
ATOM 4269 N N . ARG A 1 558 ? -0.267 -5.204 -6.444 1.00 97.31 558 ARG A N 1
ATOM 4270 C CA . ARG A 1 558 ? -0.015 -6.538 -7.011 1.00 97.31 558 ARG A CA 1
ATOM 4271 C C . ARG A 1 558 ? 1.383 -7.038 -6.649 1.00 97.31 558 ARG A C 1
ATOM 4273 O O . ARG A 1 558 ? 1.528 -8.209 -6.307 1.00 97.31 558 ARG A O 1
ATOM 4280 N N . ASN A 1 559 ? 2.384 -6.159 -6.667 1.00 97.25 559 ASN A N 1
ATOM 4281 C CA . ASN A 1 559 ? 3.739 -6.488 -6.243 1.00 97.25 559 ASN A CA 1
ATOM 4282 C C . ASN A 1 559 ? 3.795 -6.817 -4.750 1.00 97.25 559 ASN A C 1
ATOM 4284 O O . ASN A 1 559 ? 4.346 -7.853 -4.386 1.00 97.25 559 ASN A O 1
ATOM 4288 N N . ASP A 1 560 ? 3.183 -5.988 -3.903 1.00 96.62 560 ASP A N 1
ATOM 4289 C CA . ASP A 1 560 ? 3.127 -6.224 -2.458 1.00 96.62 560 ASP A CA 1
ATOM 4290 C C . ASP A 1 560 ? 2.490 -7.585 -2.136 1.00 96.62 560 ASP A C 1
ATOM 4292 O O . ASP A 1 560 ? 3.095 -8.405 -1.439 1.00 96.62 560 ASP A O 1
ATOM 4296 N N . LEU A 1 561 ? 1.321 -7.884 -2.721 1.00 97.62 561 LEU A N 1
ATOM 4297 C CA . LEU A 1 561 ? 0.682 -9.195 -2.574 1.00 97.62 561 LEU A CA 1
ATOM 4298 C C . LEU A 1 561 ? 1.531 -10.315 -3.178 1.00 97.62 561 LEU A C 1
ATOM 4300 O O . LEU A 1 561 ? 1.598 -11.406 -2.613 1.00 97.62 561 LEU A O 1
ATOM 4304 N N . GLY A 1 562 ? 2.220 -10.057 -4.289 1.00 96.75 562 GLY A N 1
ATOM 4305 C CA . GLY A 1 562 ? 3.085 -11.018 -4.963 1.00 96.75 562 GLY A CA 1
ATOM 4306 C C . GLY A 1 562 ? 4.240 -11.530 -4.098 1.00 96.75 562 GLY A C 1
ATOM 4307 O O . GLY A 1 562 ? 4.716 -12.641 -4.329 1.00 96.75 562 GLY A O 1
ATOM 4308 N N . ARG A 1 563 ? 4.645 -10.780 -3.064 1.00 95.56 563 ARG A N 1
ATOM 4309 C CA . ARG A 1 563 ? 5.672 -11.193 -2.090 1.00 95.56 563 ARG A CA 1
ATOM 4310 C C . ARG A 1 563 ? 5.206 -12.290 -1.140 1.00 95.56 563 ARG A C 1
ATOM 4312 O O . ARG A 1 563 ? 6.049 -12.993 -0.582 1.00 95.56 563 ARG A O 1
ATOM 4319 N N . VAL A 1 564 ? 3.897 -12.410 -0.913 1.00 96.88 564 VAL A N 1
ATOM 4320 C CA . VAL A 1 564 ? 3.302 -13.282 0.119 1.00 96.88 564 VAL A CA 1
ATOM 4321 C C . VAL A 1 564 ? 2.272 -14.272 -0.417 1.00 96.88 564 VAL A C 1
ATOM 4323 O O . VAL A 1 564 ? 2.013 -15.274 0.250 1.00 96.88 564 VAL A O 1
ATOM 4326 N N . CYS A 1 565 ? 1.725 -14.031 -1.606 1.00 97.88 565 CYS A N 1
ATOM 4327 C CA . CYS A 1 565 ? 0.722 -14.877 -2.240 1.00 97.88 565 CYS A CA 1
ATOM 4328 C C . CYS A 1 565 ? 1.339 -15.946 -3.149 1.00 97.88 565 CYS A C 1
ATOM 4330 O O . CYS A 1 565 ? 2.450 -15.801 -3.656 1.00 97.88 565 CYS A O 1
ATOM 4332 N N . GLU A 1 566 ? 0.586 -17.018 -3.374 1.00 97.06 566 GLU A N 1
ATOM 4333 C CA . GLU A 1 566 ? 0.933 -18.102 -4.288 1.00 97.06 566 GLU A CA 1
ATOM 4334 C C . GLU A 1 566 ? 1.134 -17.565 -5.710 1.00 97.06 566 GLU A C 1
ATOM 4336 O O . GLU A 1 566 ? 0.354 -16.732 -6.195 1.00 97.06 566 GLU A O 1
ATOM 4341 N N . ILE A 1 567 ? 2.158 -18.067 -6.406 1.00 94.62 567 ILE A N 1
ATOM 4342 C CA . ILE A 1 567 ? 2.385 -17.757 -7.819 1.00 94.62 567 ILE A CA 1
ATOM 4343 C C . ILE A 1 567 ? 1.128 -18.081 -8.615 1.00 94.62 567 ILE A C 1
ATOM 4345 O O . ILE A 1 567 ? 0.579 -19.174 -8.523 1.00 94.62 567 ILE A O 1
ATOM 4349 N N . GLY A 1 568 ? 0.677 -17.132 -9.432 1.00 91.38 568 GLY A N 1
ATOM 4350 C CA . GLY A 1 568 ? -0.533 -17.346 -10.226 1.00 91.38 568 GLY A CA 1
ATOM 4351 C C . GLY A 1 568 ? -1.810 -16.811 -9.595 1.00 91.38 568 GLY A C 1
ATOM 4352 O O . GLY A 1 568 ? -2.733 -16.500 -10.338 1.00 91.38 568 GLY A O 1
ATOM 4353 N N . SER A 1 569 ? -1.842 -16.624 -8.275 1.00 96.12 569 SER A N 1
ATOM 4354 C CA . SER A 1 569 ? -3.075 -16.265 -7.566 1.00 96.12 569 SER A CA 1
ATOM 4355 C C . SER A 1 569 ? -3.388 -14.767 -7.544 1.00 96.12 569 SER A C 1
ATOM 4357 O O . SER A 1 569 ? -4.536 -14.401 -7.315 1.00 96.12 569 SER A O 1
ATOM 4359 N N . VAL A 1 570 ? -2.390 -13.898 -7.760 1.00 97.06 570 VAL A N 1
ATOM 4360 C CA . VAL A 1 570 ? -2.589 -12.441 -7.728 1.00 97.06 570 VAL A CA 1
ATOM 4361 C C . VAL A 1 570 ? -3.337 -11.980 -8.978 1.00 97.06 570 VAL A C 1
ATOM 4363 O O . VAL A 1 570 ? -2.850 -12.133 -10.105 1.00 97.06 570 VAL A O 1
ATOM 4366 N N . GLU A 1 571 ? -4.501 -11.376 -8.767 1.00 95.12 571 GLU A N 1
ATOM 4367 C CA . GLU A 1 571 ? -5.417 -10.915 -9.804 1.00 95.12 571 GLU A CA 1
ATOM 4368 C C . GLU A 1 571 ? -6.065 -9.567 -9.461 1.00 95.12 571 GLU A C 1
ATOM 4370 O O . GLU A 1 571 ? -6.119 -9.140 -8.305 1.00 95.12 571 GLU A O 1
ATOM 4375 N N . VAL A 1 572 ? -6.568 -8.895 -10.501 1.00 96.00 572 VAL A N 1
ATOM 4376 C CA . VAL A 1 572 ? -7.293 -7.621 -10.407 1.00 96.00 572 VAL A CA 1
ATOM 4377 C C . VAL A 1 572 ? -8.721 -7.846 -10.921 1.00 96.00 572 VAL A C 1
ATOM 4379 O O . VAL A 1 572 ? -9.009 -7.526 -12.075 1.00 96.00 572 VAL A O 1
ATOM 4382 N N . PRO A 1 573 ? -9.615 -8.466 -10.123 1.00 92.00 573 PRO A N 1
ATOM 4383 C CA . PRO A 1 573 ? -10.960 -8.844 -10.569 1.00 92.00 573 PRO A CA 1
ATOM 4384 C C . PRO A 1 573 ? -11.825 -7.652 -10.994 1.00 92.00 573 PRO A C 1
ATOM 4386 O O . PRO A 1 573 ? -12.755 -7.815 -11.781 1.00 92.00 573 PRO A O 1
ATOM 4389 N N . ALA A 1 574 ? -11.529 -6.455 -10.485 1.00 87.75 574 ALA A N 1
ATOM 4390 C CA . ALA A 1 574 ? -12.202 -5.229 -10.878 1.00 87.75 574 ALA A CA 1
ATOM 4391 C C . ALA A 1 574 ? -11.184 -4.086 -10.964 1.00 87.75 574 ALA A C 1
ATOM 4393 O O . ALA A 1 574 ? -10.511 -3.769 -9.984 1.00 87.75 574 ALA A O 1
ATOM 4394 N N . PHE A 1 575 ? -11.071 -3.474 -12.143 1.00 87.94 575 PHE A N 1
ATOM 4395 C CA . PHE A 1 575 ? -10.104 -2.418 -12.443 1.00 87.94 575 PHE A CA 1
ATOM 4396 C C . PHE A 1 575 ? -10.836 -1.149 -12.889 1.00 87.94 575 PHE A C 1
ATOM 4398 O O . PHE A 1 575 ? -11.606 -1.195 -13.853 1.00 87.94 575 PHE A O 1
ATOM 4405 N N . LEU A 1 576 ? -10.585 -0.027 -12.202 1.00 84.94 576 LEU A N 1
ATOM 4406 C CA . LEU A 1 576 ? -11.167 1.288 -12.512 1.00 84.94 576 LEU A CA 1
ATOM 4407 C C . LEU A 1 576 ? -12.700 1.251 -12.635 1.00 84.94 576 LEU A C 1
ATOM 4409 O O . LEU A 1 576 ? -13.266 1.679 -13.651 1.00 84.94 576 LEU A O 1
ATOM 4413 N N . TYR A 1 577 ? -13.373 0.708 -11.620 1.00 86.25 577 TYR A N 1
ATOM 4414 C CA . TYR A 1 577 ? -14.832 0.752 -11.534 1.00 86.25 577 TYR A CA 1
ATOM 4415 C C . TYR A 1 577 ? -15.272 1.830 -10.551 1.00 86.25 577 TYR A C 1
ATOM 4417 O O . TYR A 1 577 ? -14.575 2.135 -9.586 1.00 86.25 577 TYR A O 1
ATOM 4425 N N . THR A 1 578 ? -16.426 2.433 -10.816 1.00 86.00 578 THR A N 1
ATOM 4426 C CA . THR A 1 578 ? -16.963 3.489 -9.961 1.00 86.00 578 THR A CA 1
ATOM 4427 C C . THR A 1 578 ? -17.980 2.906 -8.994 1.00 86.00 578 THR A C 1
ATOM 4429 O O . THR A 1 578 ? -18.937 2.264 -9.424 1.00 86.00 578 THR A O 1
ATOM 4432 N N . GLU A 1 579 ? -17.793 3.157 -7.703 1.00 85.44 579 GLU A N 1
ATOM 4433 C CA . GLU A 1 579 ? -18.779 2.880 -6.663 1.00 85.44 579 GLU A CA 1
ATOM 4434 C C . GLU A 1 579 ? -19.434 4.194 -6.225 1.00 85.44 579 GLU A C 1
ATOM 4436 O O . GLU A 1 579 ? -18.764 5.205 -5.995 1.00 85.44 579 GLU A O 1
ATOM 4441 N N . SER A 1 580 ? -20.763 4.199 -6.164 1.00 82.69 580 SER A N 1
ATOM 4442 C CA . SER A 1 580 ? -21.554 5.379 -5.818 1.00 82.69 580 SER A CA 1
ATOM 4443 C C . SER A 1 580 ? -22.037 5.274 -4.376 1.00 82.69 580 SER A C 1
ATOM 4445 O O . SER A 1 580 ? -22.861 4.424 -4.050 1.00 82.69 580 SER A O 1
ATOM 4447 N N . TYR A 1 581 ? -21.569 6.187 -3.532 1.00 75.69 581 TYR A N 1
ATOM 4448 C CA . TYR A 1 581 ? -22.013 6.365 -2.153 1.00 75.69 581 TYR A CA 1
ATOM 4449 C C . TYR A 1 581 ? -23.016 7.517 -2.054 1.00 75.69 581 TYR A C 1
ATOM 4451 O O . TYR A 1 581 ? -23.274 8.218 -3.034 1.00 75.69 581 TYR A O 1
ATOM 4459 N N . ALA A 1 582 ? -23.587 7.738 -0.866 1.00 70.00 582 ALA A N 1
ATOM 4460 C CA . ALA A 1 582 ? -24.624 8.750 -0.649 1.00 70.00 582 ALA A CA 1
ATOM 4461 C C . ALA A 1 582 ? -24.210 10.165 -1.099 1.00 70.00 582 ALA A C 1
ATOM 4463 O O . ALA A 1 582 ? -25.027 10.889 -1.656 1.00 70.00 582 ALA A O 1
ATOM 4464 N N . THR A 1 583 ? -22.945 10.548 -0.897 1.00 69.88 583 THR A N 1
ATOM 4465 C CA . THR A 1 583 ? -22.453 11.914 -1.158 1.00 69.88 583 THR A CA 1
ATOM 4466 C C . THR A 1 583 ? -21.385 12.003 -2.244 1.00 69.88 583 THR A C 1
ATOM 4468 O O . THR A 1 583 ? -21.179 13.081 -2.805 1.00 69.88 583 THR A O 1
ATOM 4471 N N . VAL A 1 584 ? -20.727 10.891 -2.591 1.00 80.88 584 VAL A N 1
ATOM 4472 C CA . VAL A 1 584 ? -19.649 10.863 -3.592 1.00 80.88 584 VAL A CA 1
ATOM 4473 C C . VAL A 1 584 ? -19.679 9.618 -4.484 1.00 80.88 584 VAL A C 1
ATOM 4475 O O . VAL A 1 584 ? -20.148 8.559 -4.076 1.00 80.88 584 VAL A O 1
ATOM 4478 N N . HIS A 1 585 ? -19.121 9.737 -5.686 1.00 84.88 585 HIS A N 1
ATOM 4479 C CA . HIS A 1 585 ? -18.624 8.634 -6.510 1.00 84.88 585 HIS A CA 1
ATOM 4480 C C . HIS A 1 585 ? -17.135 8.423 -6.230 1.00 84.88 585 HIS A C 1
ATOM 4482 O O . HIS A 1 585 ? -16.385 9.398 -6.148 1.00 84.88 585 HIS A O 1
ATOM 4488 N N . GLN A 1 586 ? -16.694 7.172 -6.131 1.00 86.94 586 GLN A N 1
ATOM 4489 C CA . GLN A 1 586 ? -15.290 6.807 -5.924 1.00 86.94 586 GLN A CA 1
ATOM 4490 C C . GLN A 1 586 ? -14.830 5.823 -6.989 1.00 86.94 586 GLN A C 1
ATOM 4492 O O . GLN A 1 586 ? -15.559 4.892 -7.328 1.00 86.94 586 GLN A O 1
ATOM 4497 N N . LEU A 1 587 ? -13.624 6.026 -7.516 1.00 88.69 587 LEU A N 1
ATOM 4498 C CA . LEU A 1 587 ? -13.012 5.083 -8.444 1.00 88.69 587 LEU A CA 1
ATOM 4499 C C . LEU A 1 587 ? -12.141 4.105 -7.655 1.00 88.69 587 LEU A C 1
ATOM 4501 O O . LEU A 1 587 ? -11.242 4.508 -6.914 1.00 88.69 587 LEU A O 1
ATOM 4505 N N . ILE A 1 588 ? -12.460 2.824 -7.802 1.00 88.38 588 ILE A N 1
ATOM 4506 C CA . ILE A 1 588 ? -11.919 1.733 -7.000 1.00 88.38 588 ILE A CA 1
ATOM 4507 C C . ILE A 1 588 ? -11.303 0.699 -7.935 1.00 88.38 588 ILE A C 1
ATOM 4509 O O . ILE A 1 588 ? -11.795 0.429 -9.036 1.00 88.38 588 ILE A O 1
ATOM 4513 N N . SER A 1 589 ? -10.224 0.091 -7.463 1.00 91.88 589 SER A N 1
ATOM 4514 C CA . SER A 1 589 ? -9.719 -1.165 -8.004 1.00 91.88 589 SER A CA 1
ATOM 4515 C C . SER A 1 589 ? -9.674 -2.202 -6.889 1.00 91.88 589 SER A C 1
ATOM 4517 O O . SER A 1 589 ? -9.506 -1.869 -5.721 1.00 91.88 589 SER A O 1
ATOM 4519 N N . THR A 1 590 ? -9.862 -3.471 -7.226 1.00 93.50 590 THR A N 1
ATOM 4520 C CA . THR A 1 590 ? -9.756 -4.576 -6.271 1.00 93.50 590 THR A CA 1
ATOM 4521 C C . THR A 1 590 ? -8.614 -5.463 -6.706 1.00 93.50 590 THR A C 1
ATOM 4523 O O . THR A 1 590 ? -8.608 -5.938 -7.839 1.00 93.50 590 THR A O 1
ATOM 4526 N N . ILE A 1 591 ? -7.657 -5.669 -5.806 1.00 96.12 591 ILE A N 1
ATOM 4527 C CA . ILE A 1 591 ? -6.511 -6.546 -6.008 1.00 96.12 591 ILE A CA 1
ATOM 4528 C C . ILE A 1 591 ? -6.613 -7.642 -4.958 1.00 96.12 591 ILE A C 1
ATOM 4530 O O . ILE A 1 591 ? -6.785 -7.341 -3.775 1.00 96.12 591 ILE A O 1
ATOM 4534 N N . ARG A 1 592 ? -6.520 -8.905 -5.376 1.00 97.25 592 ARG A N 1
ATOM 4535 C CA . ARG A 1 592 ? -6.521 -10.034 -4.445 1.00 97.25 592 ARG A CA 1
ATOM 4536 C C . ARG A 1 592 ? -5.532 -11.117 -4.836 1.00 97.25 592 ARG A C 1
ATOM 4538 O O . ARG A 1 592 ? -5.184 -11.240 -6.005 1.00 97.25 592 ARG A O 1
ATOM 4545 N N . GLY A 1 593 ? -5.105 -11.904 -3.858 1.00 97.94 593 GLY A N 1
ATOM 4546 C CA . GLY A 1 593 ? -4.248 -13.071 -4.048 1.00 97.94 593 GLY A CA 1
ATOM 4547 C C . GLY A 1 593 ? -4.476 -14.114 -2.961 1.00 97.94 593 GLY A C 1
ATOM 4548 O O . GLY A 1 593 ? -5.023 -13.808 -1.899 1.00 97.94 593 GLY A O 1
ATOM 4549 N N . ARG A 1 594 ? -4.075 -15.358 -3.227 1.00 97.88 594 ARG A N 1
ATOM 4550 C CA . ARG A 1 594 ? -4.161 -16.454 -2.259 1.00 97.88 594 ARG A CA 1
ATOM 4551 C C . ARG A 1 594 ? -2.886 -16.463 -1.426 1.00 97.88 594 ARG A C 1
ATOM 4553 O O . ARG A 1 594 ? -1.807 -16.671 -1.970 1.00 97.88 594 ARG A O 1
ATOM 4560 N N . LEU A 1 595 ? -2.998 -16.218 -0.124 1.00 96.75 595 LEU A N 1
ATOM 4561 C CA . LEU A 1 595 ? -1.867 -16.261 0.800 1.00 96.75 595 LEU A CA 1
ATOM 4562 C C . LEU A 1 595 ? -1.218 -17.649 0.770 1.00 96.75 595 LEU A C 1
ATOM 4564 O O . LEU A 1 595 ? -1.934 -18.650 0.822 1.00 96.75 595 LEU A O 1
ATOM 4568 N N . ARG A 1 596 ? 0.118 -17.709 0.706 1.00 95.81 596 ARG A N 1
ATOM 4569 C CA . ARG A 1 596 ? 0.835 -18.990 0.775 1.00 95.81 596 ARG A CA 1
ATOM 4570 C C . ARG A 1 596 ? 0.586 -19.675 2.118 1.00 95.81 596 ARG A C 1
ATOM 4572 O O . ARG A 1 596 ? 0.472 -19.015 3.146 1.00 95.81 596 ARG A O 1
ATOM 4579 N N . ALA A 1 597 ? 0.564 -21.005 2.110 1.00 91.88 597 ALA A N 1
ATOM 4580 C CA . ALA A 1 597 ? 0.289 -21.808 3.303 1.00 91.88 597 ALA A CA 1
ATOM 4581 C C . ALA A 1 597 ? 1.307 -21.615 4.448 1.00 91.88 597 ALA A C 1
ATOM 4583 O O . ALA A 1 597 ? 0.977 -21.871 5.601 1.00 91.88 597 ALA A O 1
ATOM 4584 N N . ASP A 1 598 ? 2.529 -21.164 4.144 1.00 92.19 598 ASP A N 1
ATOM 4585 C CA . ASP A 1 598 ? 3.586 -20.853 5.115 1.00 92.19 598 ASP A CA 1
ATOM 4586 C C . ASP A 1 598 ? 3.509 -19.417 5.668 1.00 92.19 598 ASP A C 1
ATOM 4588 O O . ASP A 1 598 ? 4.420 -18.987 6.374 1.00 92.19 598 ASP A O 1
ATOM 4592 N N . ARG A 1 599 ? 2.463 -18.653 5.326 1.00 94.75 599 ARG A N 1
ATOM 4593 C CA . ARG A 1 599 ? 2.310 -17.240 5.693 1.00 94.75 599 ARG A CA 1
ATOM 4594 C C . ARG A 1 599 ? 1.036 -16.993 6.485 1.00 94.75 599 ARG A C 1
ATOM 4596 O O . ARG A 1 599 ? -0.012 -17.579 6.229 1.00 94.75 599 ARG A O 1
ATOM 4603 N N . SER A 1 600 ? 1.136 -16.071 7.433 1.00 94.12 600 SER A N 1
ATOM 4604 C CA . SER A 1 600 ? 0.040 -15.591 8.271 1.00 94.12 600 SER A CA 1
ATOM 4605 C C . SER A 1 600 ? -0.539 -14.268 7.757 1.00 94.12 600 SER A C 1
ATOM 4607 O O . SER A 1 600 ? 0.062 -13.579 6.928 1.00 94.12 600 SER A O 1
ATOM 4609 N N . ALA A 1 601 ? -1.696 -13.858 8.288 1.00 95.56 601 ALA A N 1
ATOM 4610 C CA . ALA A 1 601 ? -2.231 -12.525 8.016 1.00 95.56 601 ALA A CA 1
ATOM 4611 C C . ALA A 1 601 ? -1.271 -11.407 8.449 1.00 95.56 601 ALA A C 1
ATOM 4613 O O . ALA A 1 601 ? -1.181 -10.386 7.772 1.00 95.56 601 ALA A O 1
ATOM 4614 N N . VAL A 1 602 ? -0.512 -11.610 9.531 1.00 97.00 602 VAL A N 1
ATOM 4615 C CA . VAL A 1 602 ? 0.476 -10.633 10.006 1.00 97.00 602 VAL A CA 1
ATOM 4616 C C . VAL A 1 602 ? 1.638 -10.498 9.015 1.00 97.00 602 VAL A C 1
ATOM 4618 O O . VAL A 1 602 ? 2.073 -9.379 8.750 1.00 97.00 602 VAL A O 1
ATOM 4621 N N . ASP A 1 603 ? 2.074 -11.594 8.381 1.00 96.50 603 ASP A N 1
ATOM 4622 C CA . ASP A 1 603 ? 3.067 -11.540 7.295 1.00 96.50 603 ASP A CA 1
ATOM 4623 C C . ASP A 1 603 ? 2.545 -10.752 6.088 1.00 96.50 603 ASP A C 1
ATOM 4625 O O . ASP A 1 603 ? 3.288 -9.980 5.480 1.00 96.50 603 ASP A O 1
ATOM 4629 N N . ALA A 1 604 ? 1.265 -10.929 5.742 1.00 97.56 604 ALA A N 1
ATOM 4630 C CA . ALA A 1 604 ? 0.637 -10.184 4.654 1.00 97.56 604 ALA A CA 1
ATOM 4631 C C . ALA A 1 604 ? 0.589 -8.679 4.955 1.00 97.56 604 ALA A C 1
ATOM 4633 O O . ALA A 1 604 ? 0.935 -7.871 4.094 1.00 97.56 604 ALA A O 1
ATOM 4634 N N . VAL A 1 605 ? 0.226 -8.308 6.187 1.00 97.75 605 VAL A N 1
ATOM 4635 C CA . VAL A 1 605 ? 0.264 -6.919 6.660 1.00 97.75 605 VAL A CA 1
ATOM 4636 C C . VAL A 1 605 ? 1.679 -6.356 6.547 1.00 97.75 605 VAL A C 1
ATOM 4638 O O . VAL A 1 605 ? 1.859 -5.351 5.866 1.00 97.75 605 VAL A O 1
ATOM 4641 N N . ALA A 1 606 ? 2.682 -7.011 7.139 1.00 97.31 606 ALA A N 1
ATOM 4642 C CA . ALA A 1 606 ? 4.064 -6.525 7.148 1.00 97.31 606 ALA A CA 1
ATOM 4643 C C . ALA A 1 606 ? 4.652 -6.376 5.732 1.00 97.31 606 ALA A C 1
ATOM 4645 O O . ALA A 1 606 ? 5.358 -5.412 5.444 1.00 97.31 606 ALA A O 1
ATOM 4646 N N . ALA A 1 607 ? 4.333 -7.293 4.813 1.00 96.00 607 ALA A N 1
ATOM 4647 C CA . ALA A 1 607 ? 4.803 -7.215 3.430 1.00 96.00 607 ALA A CA 1
ATOM 4648 C C . ALA A 1 607 ? 4.164 -6.070 2.626 1.00 96.00 607 ALA A C 1
ATOM 4650 O O . ALA A 1 607 ? 4.801 -5.544 1.710 1.00 96.00 607 ALA A O 1
ATOM 4651 N N . CYS A 1 608 ? 2.925 -5.695 2.955 1.00 97.00 608 CYS A N 1
ATOM 4652 C CA . CYS A 1 608 ? 2.188 -4.643 2.256 1.00 97.00 608 CYS A CA 1
ATOM 4653 C C . CYS A 1 608 ? 2.326 -3.268 2.920 1.00 97.00 608 CYS A C 1
ATOM 4655 O O . CYS A 1 608 ? 1.992 -2.267 2.291 1.00 97.00 608 CYS A O 1
ATOM 4657 N N . PHE A 1 609 ? 2.799 -3.196 4.166 1.00 97.62 609 PHE A N 1
ATOM 4658 C CA . PHE A 1 609 ? 2.870 -1.961 4.946 1.00 97.62 609 PHE A CA 1
ATOM 4659 C C . PHE A 1 609 ? 4.080 -1.082 4.558 1.00 97.62 609 PHE A C 1
ATOM 4661 O O . PHE A 1 609 ? 5.151 -1.613 4.254 1.00 97.62 609 PHE A O 1
ATOM 4668 N N . PRO A 1 610 ? 3.952 0.260 4.592 1.00 97.06 610 PRO A N 1
ATOM 4669 C CA . PRO A 1 610 ? 2.717 1.032 4.781 1.00 97.06 610 PRO A CA 1
ATOM 4670 C C . PRO A 1 610 ? 1.765 0.956 3.578 1.00 97.06 610 PRO A C 1
ATOM 4672 O O . PRO A 1 610 ? 2.198 0.559 2.490 1.00 97.06 610 PRO A O 1
ATOM 4675 N N . PRO A 1 611 ? 0.490 1.366 3.741 1.00 95.88 611 PRO A N 1
ATOM 4676 C CA . PRO A 1 611 ? -0.468 1.435 2.642 1.00 95.88 611 PRO A CA 1
ATOM 4677 C C . PRO A 1 611 ? 0.112 2.137 1.409 1.00 95.88 611 PRO A C 1
ATOM 4679 O O . PRO A 1 611 ? 0.636 3.251 1.493 1.00 95.88 611 PRO A O 1
ATOM 4682 N N . GLY A 1 612 ? 0.014 1.483 0.250 1.00 90.81 612 GLY A N 1
ATOM 4683 C CA . GLY A 1 612 ? 0.622 1.968 -0.991 1.00 90.81 612 GLY A CA 1
ATOM 4684 C C . GLY A 1 612 ? 0.137 3.359 -1.411 1.00 90.81 612 GLY A C 1
ATOM 4685 O O . GLY A 1 612 ? 0.935 4.200 -1.814 1.00 90.81 612 GLY A O 1
ATOM 4686 N N . SER A 1 613 ? -1.152 3.640 -1.208 1.00 90.00 613 SER A N 1
ATOM 4687 C CA . SER A 1 613 ? -1.786 4.939 -1.470 1.00 90.00 613 SER A CA 1
ATOM 4688 C C . SER A 1 613 ? -1.250 6.085 -0.608 1.00 90.00 613 SER A C 1
ATOM 4690 O O . SER A 1 613 ? -1.404 7.243 -0.996 1.00 90.00 613 SER A O 1
ATOM 4692 N N . MET A 1 614 ? -0.609 5.761 0.521 1.00 95.06 614 MET A N 1
ATOM 4693 C CA . MET A 1 614 ? -0.031 6.706 1.476 1.00 95.06 614 MET A CA 1
ATOM 4694 C C . MET A 1 614 ? 1.498 6.750 1.420 1.00 95.06 614 MET A C 1
ATOM 4696 O O . MET A 1 614 ? 2.122 7.353 2.284 1.00 95.06 614 MET A O 1
ATOM 4700 N N . THR A 1 615 ? 2.128 6.127 0.428 1.00 93.81 615 THR A N 1
ATOM 4701 C CA . THR A 1 615 ? 3.583 6.191 0.226 1.00 93.81 615 THR A CA 1
ATOM 4702 C C . THR A 1 615 ? 3.881 6.701 -1.173 1.00 93.81 615 THR A C 1
ATOM 4704 O O . THR A 1 615 ? 4.170 7.882 -1.348 1.00 93.81 615 THR A O 1
ATOM 4707 N N . GLY A 1 616 ? 3.769 5.816 -2.156 1.00 92.19 616 GLY A N 1
ATOM 4708 C CA . GLY A 1 616 ? 4.107 6.032 -3.553 1.00 92.19 616 GLY A CA 1
ATOM 4709 C C . GLY A 1 616 ? 4.933 4.874 -4.111 1.00 92.19 616 GLY A C 1
ATOM 4710 O O . GLY A 1 616 ? 5.128 3.852 -3.445 1.00 92.19 616 GLY A O 1
ATOM 4711 N N . ALA A 1 617 ? 5.402 5.007 -5.346 1.00 92.62 617 ALA A N 1
ATOM 4712 C CA . ALA A 1 617 ? 6.058 3.923 -6.074 1.00 92.62 617 ALA A CA 1
ATOM 4713 C C . ALA A 1 617 ? 7.290 4.452 -6.825 1.00 92.62 617 ALA A C 1
ATOM 4715 O O . ALA A 1 617 ? 7.120 5.392 -7.591 1.00 92.62 617 ALA A O 1
ATOM 4716 N N . PRO A 1 618 ? 8.497 3.869 -6.668 1.00 94.31 618 PRO A N 1
ATOM 4717 C CA . PRO A 1 618 ? 8.823 2.709 -5.834 1.00 94.31 618 PRO A CA 1
ATOM 4718 C C . PRO A 1 618 ? 8.807 3.005 -4.329 1.00 94.31 618 PRO A C 1
ATOM 4720 O O . PRO A 1 618 ? 9.278 4.057 -3.896 1.00 94.31 618 PRO A O 1
ATOM 4723 N N . LYS A 1 619 ? 8.282 2.079 -3.515 1.00 94.81 619 LYS A N 1
ATOM 4724 C CA . LYS A 1 619 ? 7.915 2.323 -2.105 1.00 94.81 619 LYS A CA 1
ATOM 4725 C C . LYS A 1 619 ? 9.113 2.743 -1.253 1.00 94.81 619 LYS A C 1
ATOM 4727 O O . LYS A 1 619 ? 9.056 3.776 -0.593 1.00 94.81 619 LYS A O 1
ATOM 4732 N N . LYS A 1 620 ? 10.214 1.981 -1.296 1.00 94.69 620 LYS A N 1
ATOM 4733 C CA . LYS A 1 620 ? 11.425 2.250 -0.495 1.00 94.69 620 LYS A CA 1
ATOM 4734 C C . LYS A 1 620 ? 12.012 3.628 -0.811 1.00 94.69 620 LYS A C 1
ATOM 4736 O O . LYS A 1 620 ? 12.113 4.470 0.077 1.00 94.69 620 LYS A O 1
ATOM 4741 N N . ARG A 1 621 ? 12.303 3.887 -2.090 1.00 96.12 621 ARG A N 1
ATOM 4742 C CA . ARG A 1 621 ? 12.861 5.163 -2.558 1.00 96.12 621 ARG A CA 1
ATOM 4743 C C . ARG A 1 621 ? 11.937 6.346 -2.284 1.00 96.12 621 ARG A C 1
ATOM 4745 O O . ARG A 1 621 ? 12.397 7.406 -1.875 1.00 96.12 621 ARG A O 1
ATOM 4752 N N . THR A 1 622 ? 10.631 6.157 -2.452 1.00 97.06 622 THR A N 1
ATOM 4753 C CA . THR A 1 622 ? 9.648 7.207 -2.168 1.00 97.06 622 THR A CA 1
ATOM 4754 C C . THR A 1 622 ? 9.600 7.548 -0.684 1.00 97.06 622 THR A C 1
ATOM 4756 O O . THR A 1 622 ? 9.578 8.725 -0.340 1.00 97.06 622 THR A O 1
ATOM 4759 N N . MET A 1 623 ? 9.659 6.557 0.210 1.00 97.38 623 MET A N 1
ATOM 4760 C CA . MET A 1 623 ? 9.731 6.824 1.650 1.00 97.38 623 MET A CA 1
ATOM 4761 C C . MET A 1 623 ? 11.003 7.592 2.034 1.00 97.38 623 MET A C 1
ATOM 4763 O O . MET A 1 623 ? 10.911 8.483 2.871 1.00 97.38 623 MET A O 1
ATOM 4767 N N . GLU A 1 624 ? 12.150 7.322 1.396 1.00 97.06 624 GLU A N 1
ATOM 4768 C CA . GLU A 1 624 ? 13.384 8.106 1.592 1.00 97.06 624 GLU A CA 1
ATOM 4769 C C . GLU A 1 624 ? 13.232 9.566 1.136 1.00 97.06 624 GLU A C 1
ATOM 4771 O O . GLU A 1 624 ? 13.799 10.466 1.754 1.00 97.06 624 GLU A O 1
ATOM 4776 N N . ILE A 1 625 ? 12.511 9.816 0.035 1.00 97.56 625 ILE A N 1
ATOM 4777 C CA . ILE A 1 625 ? 12.214 11.174 -0.449 1.00 97.56 625 ILE A CA 1
ATOM 4778 C C . ILE A 1 625 ? 11.297 11.888 0.545 1.00 97.56 625 ILE A C 1
ATOM 4780 O O . ILE A 1 625 ? 11.603 12.994 0.985 1.00 97.56 625 ILE A O 1
ATOM 4784 N N . VAL A 1 626 ? 10.206 11.232 0.942 1.00 96.69 626 VAL A N 1
ATOM 4785 C CA . VAL A 1 626 ? 9.240 11.760 1.910 1.00 96.69 626 VAL A CA 1
ATOM 4786 C C . VAL A 1 626 ? 9.914 12.072 3.246 1.00 96.69 626 VAL A C 1
ATOM 4788 O O . VAL A 1 626 ? 9.674 13.140 3.790 1.00 96.69 626 VAL A O 1
ATOM 4791 N N . ASP A 1 627 ? 10.815 11.217 3.737 1.00 96.06 627 ASP A N 1
ATOM 4792 C CA . ASP A 1 627 ? 11.557 11.467 4.980 1.00 96.06 627 ASP A CA 1
ATOM 4793 C C . ASP A 1 627 ? 12.417 12.739 4.933 1.00 96.06 627 ASP A C 1
ATOM 4795 O O . ASP A 1 627 ? 12.630 13.362 5.973 1.00 96.06 627 ASP A O 1
ATOM 4799 N N . ARG A 1 628 ? 12.902 13.140 3.747 1.00 96.06 628 ARG A N 1
ATOM 4800 C CA . ARG A 1 628 ? 13.646 14.399 3.560 1.00 96.06 628 ARG A CA 1
ATOM 4801 C C . ARG A 1 628 ? 12.740 15.622 3.442 1.00 96.06 628 ARG A C 1
ATOM 4803 O O . ARG A 1 628 ? 13.177 16.718 3.785 1.00 96.06 628 ARG A O 1
ATOM 4810 N N . LEU A 1 629 ? 11.545 15.457 2.876 1.00 96.31 629 LEU A N 1
ATOM 4811 C CA . LEU A 1 629 ? 10.622 16.561 2.595 1.00 96.31 629 LEU A CA 1
ATOM 4812 C C . LEU A 1 629 ? 9.705 16.862 3.784 1.00 96.31 629 LEU A C 1
ATOM 4814 O O . LEU A 1 629 ? 9.482 18.024 4.113 1.00 96.31 629 LEU A O 1
ATOM 4818 N N . GLU A 1 630 ? 9.191 15.829 4.447 1.00 96.38 630 GLU A N 1
ATOM 4819 C CA . GLU A 1 630 ? 8.353 15.976 5.632 1.00 96.38 630 GLU A CA 1
ATOM 4820 C C . GLU A 1 630 ? 9.212 16.308 6.858 1.00 96.38 630 GLU A C 1
ATOM 4822 O O . GLU A 1 630 ? 10.287 15.751 7.074 1.00 96.38 630 GLU A O 1
ATOM 4827 N N . THR A 1 631 ? 8.729 17.234 7.685 1.00 93.19 631 THR A N 1
ATOM 4828 C CA . THR A 1 631 ? 9.471 17.759 8.843 1.00 93.19 631 THR A CA 1
ATOM 4829 C C . THR A 1 631 ? 9.179 17.010 10.141 1.00 93.19 631 THR A C 1
ATOM 4831 O O . THR A 1 631 ? 9.716 17.365 11.191 1.00 93.19 631 THR A O 1
ATOM 4834 N N . SER A 1 632 ? 8.290 16.015 10.111 1.00 94.94 632 SER A N 1
ATOM 4835 C CA . SER A 1 632 ? 7.809 15.343 11.310 1.00 94.94 632 SER A CA 1
ATOM 4836 C C . SER A 1 632 ? 7.251 13.945 11.004 1.00 94.94 632 SER A C 1
ATOM 4838 O O . SER A 1 632 ? 6.838 13.652 9.886 1.00 94.94 632 SER A O 1
ATOM 4840 N N . ALA A 1 633 ? 7.212 13.077 12.022 1.00 96.75 633 ALA A N 1
ATOM 4841 C CA . ALA A 1 633 ? 6.656 11.722 11.916 1.00 96.75 633 ALA A CA 1
ATOM 4842 C C . ALA A 1 633 ? 5.152 11.755 11.644 1.00 96.75 633 ALA A C 1
ATOM 4844 O O . ALA A 1 633 ? 4.453 12.508 12.316 1.00 96.75 633 ALA A O 1
ATOM 4845 N N . ARG A 1 634 ? 4.609 10.894 10.787 1.00 97.75 634 ARG A N 1
ATOM 4846 C CA . ARG A 1 634 ? 3.159 10.807 10.553 1.00 97.75 634 ARG A CA 1
ATOM 4847 C C . ARG A 1 634 ? 2.414 10.213 11.753 1.00 97.75 634 ARG A C 1
ATOM 4849 O O . ARG A 1 634 ? 1.308 10.662 12.063 1.00 97.75 634 ARG A O 1
ATOM 4856 N N . GLY A 1 635 ? 3.042 9.303 12.496 1.00 97.50 635 GLY A N 1
ATOM 4857 C CA . GLY A 1 635 ? 2.477 8.651 13.676 1.00 97.50 635 GLY A CA 1
ATOM 4858 C C . GLY A 1 635 ? 1.353 7.691 13.298 1.00 97.50 635 GLY A C 1
ATOM 4859 O O . GLY A 1 635 ? 1.479 6.902 12.369 1.00 97.50 635 GLY A O 1
ATOM 4860 N N . VAL A 1 636 ? 0.220 7.754 14.001 1.00 98.50 636 VAL A N 1
ATOM 4861 C CA . VAL A 1 636 ? -0.942 6.900 13.685 1.00 98.50 636 VAL A CA 1
ATOM 4862 C C . VAL A 1 636 ? -1.504 7.201 12.282 1.00 98.50 636 VAL A C 1
ATOM 4864 O O . VAL A 1 636 ? -1.970 6.293 11.596 1.00 98.50 636 VAL A O 1
ATOM 4867 N N . TYR A 1 637 ? -1.435 8.458 11.822 1.00 98.25 637 TYR A N 1
ATOM 4868 C CA . TYR A 1 637 ? -1.865 8.858 10.475 1.00 98.25 637 TYR A CA 1
ATOM 4869 C C . TYR A 1 637 ? -1.018 8.187 9.384 1.00 98.25 637 TYR A C 1
ATOM 4871 O O . TYR A 1 637 ? 0.184 8.020 9.543 1.00 98.25 637 TYR A O 1
ATOM 4879 N N . SER A 1 638 ? -1.636 7.834 8.250 1.00 97.19 638 SER A N 1
ATOM 4880 C CA . SER A 1 638 ? -1.041 7.013 7.175 1.00 97.19 638 SER A CA 1
ATOM 4881 C C . SER A 1 638 ? -0.668 5.580 7.579 1.00 97.19 638 SER A C 1
ATOM 4883 O O . SER A 1 638 ? -0.122 4.842 6.761 1.00 97.19 638 SER A O 1
ATOM 4885 N N . GLY A 1 639 ? -0.972 5.178 8.813 1.00 98.31 639 GLY A N 1
ATOM 4886 C CA . GLY A 1 639 ? -0.857 3.809 9.287 1.00 98.31 639 GLY A CA 1
ATOM 4887 C C . GLY A 1 639 ? -2.046 2.933 8.881 1.00 98.31 639 GLY A C 1
ATOM 4888 O O . GLY A 1 639 ? -2.749 3.210 7.903 1.00 98.31 639 GLY A O 1
ATOM 4889 N N . ALA A 1 640 ? -2.302 1.888 9.667 1.00 98.56 640 ALA A N 1
ATOM 4890 C CA . ALA A 1 640 ? -3.447 0.997 9.505 1.00 98.56 640 ALA A CA 1
ATOM 4891 C C . ALA A 1 640 ? -4.177 0.754 10.836 1.00 98.56 640 ALA A C 1
ATOM 4893 O O . ALA A 1 640 ? -3.533 0.656 11.876 1.00 98.56 640 ALA A O 1
ATOM 4894 N N . LEU A 1 641 ? -5.508 0.635 10.810 1.00 98.69 641 LEU A N 1
ATOM 4895 C CA . LEU A 1 641 ? -6.345 0.406 11.998 1.00 98.69 641 LEU A CA 1
ATOM 4896 C C . LEU A 1 641 ? -7.439 -0.620 11.708 1.00 98.69 641 LEU A C 1
ATOM 4898 O O . LEU A 1 641 ? -8.113 -0.535 10.679 1.00 98.69 641 LEU A O 1
ATOM 4902 N N . GLY A 1 642 ? -7.648 -1.559 12.631 1.00 98.12 642 GLY A N 1
ATOM 4903 C CA . GLY A 1 642 ? -8.714 -2.557 12.541 1.00 98.12 642 GLY A CA 1
ATOM 4904 C C . GLY A 1 642 ? -8.469 -3.735 13.477 1.00 98.12 642 GLY A C 1
ATOM 4905 O O . GLY A 1 642 ? -8.086 -3.527 14.630 1.00 98.12 642 GLY A O 1
ATOM 4906 N N . TYR A 1 643 ? -8.686 -4.962 12.994 1.00 97.75 643 TYR A N 1
ATOM 4907 C CA . TYR A 1 643 ? -8.508 -6.171 13.800 1.00 97.75 643 TYR A CA 1
ATOM 4908 C C . TYR A 1 643 ? -7.622 -7.239 13.149 1.00 97.75 643 TYR A C 1
ATOM 4910 O O . TYR A 1 643 ? -7.548 -7.372 11.926 1.00 97.75 643 TYR A O 1
ATOM 4918 N N . LEU A 1 644 ? -7.028 -8.063 14.013 1.00 97.19 644 LEU A N 1
ATOM 4919 C CA . LEU A 1 644 ? -6.395 -9.346 13.716 1.00 97.19 644 LEU A CA 1
ATOM 4920 C C . LEU A 1 644 ? -7.090 -10.414 14.562 1.00 97.19 644 LEU A C 1
ATOM 4922 O O . LEU A 1 644 ? -7.007 -10.388 15.788 1.00 97.19 644 LEU A O 1
ATOM 4926 N N . SER A 1 645 ? -7.817 -11.336 13.937 1.00 94.19 645 SER A N 1
ATOM 4927 C CA . SER A 1 645 ? -8.577 -12.352 14.661 1.00 94.19 645 SER A CA 1
ATOM 4928 C C . SER A 1 645 ? -7.706 -13.548 15.026 1.00 94.19 645 SER A C 1
ATOM 4930 O O . SER A 1 645 ? -6.811 -13.933 14.277 1.00 94.19 645 SER A O 1
ATOM 4932 N N . PHE A 1 646 ? -8.037 -14.235 16.119 1.00 89.31 646 PHE A N 1
ATOM 4933 C CA . PHE A 1 646 ? -7.414 -15.516 16.439 1.00 89.31 646 PHE A CA 1
ATOM 4934 C C . PHE A 1 646 ? -7.639 -16.614 15.383 1.00 89.31 646 PHE A C 1
ATOM 4936 O O . PHE A 1 646 ? -6.941 -17.624 15.387 1.00 89.31 646 PHE A O 1
ATOM 4943 N N . SER A 1 647 ? -8.618 -16.437 14.492 1.00 84.69 647 SER A N 1
ATOM 4944 C CA . SER A 1 647 ? -8.840 -17.326 13.346 1.00 84.69 647 SER A CA 1
ATOM 4945 C C . SER A 1 647 ? -7.771 -17.190 12.253 1.00 84.69 647 SER A C 1
ATOM 4947 O O . SER A 1 647 ? -7.777 -17.964 11.300 1.00 84.69 647 SER A O 1
ATOM 4949 N N . GLY A 1 648 ? -6.852 -16.227 12.376 1.00 88.00 648 GLY A N 1
ATOM 4950 C CA . GLY A 1 648 ? -5.888 -15.877 11.335 1.00 88.00 648 GLY A CA 1
ATOM 4951 C C . GLY A 1 648 ? -6.452 -14.930 10.271 1.00 88.00 648 GLY A C 1
ATOM 4952 O O . GLY A 1 648 ? -5.799 -14.711 9.257 1.00 88.00 648 GLY A O 1
ATOM 4953 N N . THR A 1 649 ? -7.649 -14.368 10.477 1.00 93.00 649 THR A N 1
ATOM 4954 C CA . THR A 1 649 ? -8.237 -13.343 9.598 1.00 93.00 649 THR A CA 1
ATOM 4955 C C . THR A 1 649 ? -7.858 -11.932 10.034 1.00 93.00 649 THR A C 1
ATOM 4957 O O . THR A 1 649 ? -7.464 -11.701 11.178 1.00 93.00 649 THR A O 1
ATOM 4960 N N . ALA A 1 650 ? -8.005 -10.969 9.128 1.00 96.44 650 ALA A N 1
ATOM 4961 C CA . ALA A 1 650 ? -7.744 -9.559 9.395 1.00 96.44 650 ALA A CA 1
ATOM 4962 C C . ALA A 1 650 ? -8.673 -8.670 8.564 1.00 96.44 650 ALA A C 1
ATOM 4964 O O . ALA A 1 650 ? -9.001 -9.030 7.435 1.00 96.44 650 ALA A O 1
ATOM 4965 N N . ASP A 1 651 ? -9.040 -7.499 9.075 1.00 97.00 651 ASP A N 1
ATOM 4966 C CA . ASP A 1 651 ? -9.591 -6.404 8.264 1.00 97.00 651 ASP A CA 1
ATOM 4967 C C . ASP A 1 651 ? -9.054 -5.085 8.821 1.00 97.00 651 ASP A C 1
ATOM 4969 O O . ASP A 1 651 ? -9.280 -4.748 9.987 1.00 97.00 651 ASP A O 1
ATOM 4973 N N . LEU A 1 652 ? -8.269 -4.387 8.002 1.00 98.06 652 LEU A N 1
ATOM 4974 C CA . LEU A 1 652 ? -7.559 -3.169 8.363 1.00 98.06 652 LEU A CA 1
ATOM 4975 C C . LEU A 1 652 ? -7.875 -2.066 7.354 1.00 98.06 652 LEU A C 1
ATOM 4977 O O . LEU A 1 652 ? -7.798 -2.256 6.138 1.00 98.06 652 LEU A O 1
ATOM 4981 N N . SER A 1 653 ? -8.168 -0.884 7.877 1.00 97.25 653 SER A N 1
ATOM 4982 C CA . SER A 1 653 ? -8.353 0.353 7.122 1.00 97.25 653 SER A CA 1
ATOM 4983 C C . SER A 1 653 ? -7.073 1.173 7.080 1.00 97.25 653 SER A C 1
ATOM 4985 O O . SER A 1 653 ? -6.237 1.066 7.977 1.00 97.25 653 SER A O 1
ATOM 4987 N N . VAL A 1 654 ? -6.922 2.007 6.054 1.00 97.69 654 VAL A N 1
ATOM 4988 C CA . VAL A 1 654 ? -5.880 3.040 6.020 1.00 97.69 654 VAL A CA 1
ATOM 4989 C C . VAL A 1 654 ? -6.255 4.140 7.014 1.00 97.69 654 VAL A C 1
ATOM 4991 O O . VAL A 1 654 ? -7.403 4.582 7.028 1.00 97.69 654 VAL A O 1
ATOM 4994 N N . VAL A 1 655 ? -5.317 4.639 7.820 1.00 97.81 655 VAL A N 1
ATOM 4995 C CA . VAL A 1 655 ? -5.603 5.735 8.763 1.00 97.81 655 VAL A CA 1
ATOM 4996 C C . VAL A 1 655 ? -5.527 7.090 8.052 1.00 97.81 655 VAL A C 1
ATOM 4998 O O . VAL A 1 655 ? -4.511 7.786 8.073 1.00 97.81 655 VAL A O 1
ATOM 5001 N N . ILE A 1 656 ? -6.633 7.467 7.416 1.00 95.75 656 ILE A N 1
ATOM 5002 C CA . ILE A 1 656 ? -6.862 8.758 6.749 1.00 95.75 656 ILE A CA 1
ATOM 5003 C C . ILE A 1 656 ? -8.197 9.349 7.196 1.00 95.75 656 ILE A C 1
ATOM 5005 O O . ILE A 1 656 ? -9.027 8.646 7.772 1.00 95.75 656 ILE A O 1
ATOM 5009 N N . ARG A 1 657 ? -8.404 10.657 6.973 1.00 94.38 657 ARG A N 1
ATOM 5010 C CA . ARG A 1 657 ? -9.580 11.394 7.491 1.00 94.38 657 ARG A CA 1
ATOM 5011 C C . ARG A 1 657 ? -9.797 11.114 8.984 1.00 94.38 657 ARG A C 1
ATOM 5013 O O . ARG A 1 657 ? -10.903 10.832 9.435 1.00 94.38 657 ARG A O 1
ATOM 5020 N N . THR A 1 658 ? -8.695 11.136 9.724 1.00 96.25 658 THR A N 1
ATOM 5021 C CA . THR A 1 658 ? -8.619 10.699 11.114 1.00 96.25 658 THR A CA 1
ATOM 5022 C C . THR A 1 658 ? -8.037 11.818 11.962 1.00 96.25 658 THR A C 1
ATOM 5024 O O . THR A 1 658 ? -7.071 12.463 11.552 1.00 96.25 658 THR A O 1
ATOM 5027 N N . ALA A 1 659 ? -8.617 12.024 13.139 1.00 97.12 659 ALA A N 1
ATOM 5028 C CA . ALA A 1 659 ? -8.048 12.853 14.189 1.00 97.12 659 ALA A CA 1
ATOM 5029 C C . ALA A 1 659 ? -7.461 11.960 15.287 1.00 97.12 659 ALA A C 1
ATOM 5031 O O . ALA A 1 659 ? -8.089 10.986 15.702 1.00 97.12 659 ALA A O 1
ATOM 5032 N N . VAL A 1 660 ? -6.257 12.286 15.744 1.00 98.06 660 VAL A N 1
ATOM 5033 C CA . VAL A 1 660 ? -5.532 11.527 16.768 1.00 98.06 660 VAL A CA 1
ATOM 5034 C C . VAL A 1 660 ? -5.284 12.447 17.948 1.00 98.06 660 VAL A C 1
ATOM 5036 O O . VAL A 1 660 ? -4.591 13.453 17.795 1.00 98.06 660 VAL A O 1
ATOM 5039 N N . CYS A 1 661 ? -5.843 12.108 19.105 1.00 97.25 661 CYS A N 1
ATOM 5040 C CA . CYS A 1 661 ? -5.576 12.802 20.355 1.00 97.25 661 CYS A CA 1
ATOM 5041 C C . CYS A 1 661 ? -4.483 12.095 21.146 1.00 97.25 661 CYS A C 1
ATOM 5043 O O . CYS A 1 661 ? -4.565 10.887 21.357 1.00 97.25 661 CYS A O 1
ATOM 5045 N N . HIS A 1 662 ? -3.499 12.858 21.605 1.00 96.62 662 HIS A N 1
ATOM 5046 C CA . HIS A 1 662 ? -2.442 12.397 22.496 1.00 96.62 662 HIS A CA 1
ATOM 5047 C C . HIS A 1 662 ? -1.882 13.591 23.274 1.00 96.62 662 HIS A C 1
ATOM 5049 O O . HIS A 1 662 ? -1.733 14.670 22.699 1.00 96.62 662 HIS A O 1
ATOM 5055 N N . ASP A 1 663 ? -1.623 13.424 24.572 1.00 91.88 663 ASP A N 1
ATOM 5056 C CA . ASP A 1 663 ? -1.055 14.459 25.452 1.00 91.88 663 ASP A CA 1
ATOM 5057 C C . ASP A 1 663 ? -1.757 15.828 25.366 1.00 91.88 663 ASP A C 1
ATOM 5059 O O . ASP A 1 663 ? -1.134 16.884 25.261 1.00 91.88 663 ASP A O 1
ATOM 5063 N N . GLY A 1 664 ? -3.094 15.822 25.371 1.00 92.00 664 GLY A N 1
ATOM 5064 C CA . GLY A 1 664 ? -3.895 17.052 25.331 1.00 92.00 664 GLY A CA 1
ATOM 5065 C C . GLY A 1 664 ? -3.868 17.797 23.991 1.00 92.00 664 GLY A C 1
ATOM 5066 O O . GLY A 1 664 ? -4.410 18.899 23.898 1.00 92.00 664 GLY A O 1
ATOM 5067 N N . GLN A 1 665 ? -3.294 17.209 22.939 1.00 94.94 665 GLN A N 1
ATOM 5068 C CA . GLN A 1 665 ? -3.343 17.736 21.577 1.00 94.94 665 GLN A CA 1
ATOM 5069 C C . GLN A 1 665 ? -4.113 16.810 20.648 1.00 94.94 665 GLN A C 1
ATOM 5071 O O . GLN A 1 665 ? -4.047 15.592 20.782 1.00 94.94 665 GLN A O 1
ATOM 5076 N N . VAL A 1 666 ? -4.803 17.392 19.668 1.00 95.56 666 VAL A N 1
ATOM 5077 C CA . VAL A 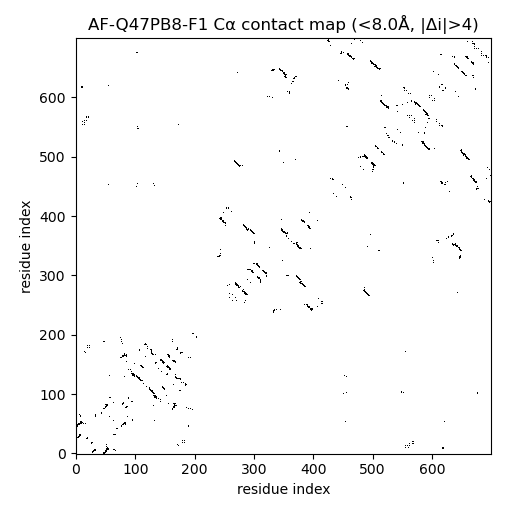1 666 ? -5.353 16.680 18.517 1.00 95.56 666 VAL A CA 1
ATOM 5078 C C . VAL A 1 666 ? -4.511 16.979 17.284 1.00 95.56 666 VAL A C 1
ATOM 5080 O O . VAL A 1 666 ? -4.153 18.125 17.003 1.00 95.56 666 VAL A O 1
ATOM 5083 N N . THR A 1 667 ? -4.200 15.933 16.529 1.00 96.94 667 THR A N 1
ATOM 5084 C CA . THR A 1 667 ? -3.494 16.032 15.254 1.00 96.94 667 THR A CA 1
ATOM 5085 C C . THR A 1 667 ? -4.350 15.470 14.130 1.00 96.94 667 THR A C 1
ATOM 5087 O O . THR A 1 667 ? -5.014 14.445 14.294 1.00 96.94 667 THR A O 1
ATOM 5090 N N . VAL A 1 668 ? -4.347 16.149 12.985 1.00 96.81 668 VAL A N 1
ATOM 5091 C CA . VAL A 1 668 ? -5.025 15.702 11.762 1.00 96.81 668 VAL A CA 1
ATOM 5092 C C . VAL A 1 668 ? -4.024 15.759 10.622 1.00 96.81 668 VAL A C 1
ATOM 5094 O O . VAL A 1 668 ? -3.540 16.833 10.272 1.00 96.81 668 VAL A O 1
ATOM 5097 N N . GLY A 1 669 ? -3.702 14.600 10.053 1.00 96.69 669 GLY A N 1
ATOM 5098 C CA . GLY A 1 669 ? -2.863 14.512 8.863 1.00 96.69 669 GLY A CA 1
ATOM 5099 C C . GLY A 1 669 ? -3.670 14.664 7.580 1.00 96.69 669 GLY A C 1
ATOM 5100 O O . GLY A 1 669 ? -4.812 14.203 7.490 1.00 96.69 669 GLY A O 1
ATOM 5101 N N . ALA A 1 670 ? -3.065 15.297 6.579 1.00 95.62 670 ALA A N 1
ATOM 5102 C CA . ALA A 1 670 ? -3.635 15.424 5.246 1.00 95.62 670 ALA A CA 1
ATOM 5103 C C . ALA A 1 670 ? -2.546 15.520 4.177 1.00 95.62 670 ALA A C 1
ATOM 5105 O O . ALA A 1 670 ? -1.426 15.956 4.431 1.00 95.62 670 ALA A O 1
ATOM 5106 N N . GLY A 1 671 ? -2.885 15.112 2.959 1.00 94.75 671 GLY A N 1
ATOM 5107 C CA . GLY A 1 671 ? -1.988 15.177 1.815 1.00 94.75 671 GLY A CA 1
ATOM 5108 C C . GLY A 1 671 ? -2.542 14.445 0.603 1.00 94.75 671 GLY A C 1
ATOM 5109 O O . GLY A 1 671 ? -3.714 14.045 0.570 1.00 94.75 671 GLY A O 1
ATOM 5110 N N . GLY A 1 672 ? -1.698 14.274 -0.403 1.00 92.75 672 GLY A N 1
ATOM 5111 C CA . GLY A 1 672 ? -2.094 13.708 -1.682 1.00 92.75 672 GLY A CA 1
ATOM 5112 C C . GLY A 1 672 ? -0.913 13.174 -2.472 1.00 92.75 672 GLY A C 1
ATOM 5113 O O . GLY A 1 672 ? 0.246 13.439 -2.155 1.00 92.75 672 GLY A O 1
ATOM 5114 N N . ALA A 1 673 ? -1.245 12.391 -3.490 1.00 92.75 673 ALA A N 1
ATOM 5115 C CA . ALA A 1 673 ? -0.283 11.898 -4.454 1.00 92.75 673 ALA A CA 1
ATOM 5116 C C . ALA A 1 673 ? 0.138 13.035 -5.385 1.00 92.75 673 ALA A C 1
ATOM 5118 O O . ALA A 1 673 ? -0.690 13.619 -6.076 1.00 92.75 673 ALA A O 1
ATOM 5119 N N . VAL A 1 674 ? 1.435 13.316 -5.416 1.00 95.50 674 VAL A N 1
ATOM 5120 C CA . VAL A 1 674 ? 2.057 14.152 -6.433 1.00 95.50 674 VAL A CA 1
ATOM 5121 C C . VAL A 1 674 ? 2.466 13.247 -7.588 1.00 95.50 674 VAL A C 1
ATOM 5123 O O . VAL A 1 674 ? 3.216 12.287 -7.393 1.00 95.50 674 VAL A O 1
ATOM 5126 N N . VAL A 1 675 ? 1.981 13.577 -8.782 1.00 94.69 675 VAL A N 1
ATOM 5127 C CA . VAL A 1 675 ? 2.336 12.948 -10.064 1.00 94.69 675 VAL A CA 1
ATOM 5128 C C . VAL A 1 675 ? 2.821 14.007 -11.053 1.00 94.69 675 VAL A C 1
ATOM 5130 O O . VAL A 1 675 ? 2.737 15.200 -10.776 1.00 94.69 675 VAL A O 1
ATOM 5133 N N . LEU A 1 676 ? 3.321 13.606 -12.225 1.00 94.50 676 LEU A N 1
ATOM 5134 C CA . LEU A 1 676 ? 3.879 14.533 -13.224 1.00 94.50 676 LEU A CA 1
ATOM 5135 C C . LEU A 1 676 ? 2.904 15.649 -13.647 1.00 94.50 676 LEU A C 1
ATOM 5137 O O . LEU A 1 676 ? 3.334 16.756 -13.961 1.00 94.50 676 LEU A O 1
ATOM 5141 N N . GLU A 1 677 ? 1.599 15.368 -13.665 1.00 92.25 677 GLU A N 1
ATOM 5142 C CA . GLU A 1 677 ? 0.533 16.318 -13.999 1.00 92.25 677 GLU A CA 1
ATOM 5143 C C . GLU A 1 677 ? 0.016 17.135 -12.797 1.00 92.25 677 GLU A C 1
ATOM 5145 O O . GLU A 1 677 ? -0.945 17.902 -12.934 1.00 92.25 677 GLU A O 1
ATOM 5150 N N . SER A 1 678 ? 0.597 16.969 -11.607 1.00 93.56 678 SER A N 1
ATOM 5151 C CA . SER A 1 678 ? 0.217 17.741 -10.423 1.00 93.56 678 SER A CA 1
ATOM 5152 C C . SER A 1 678 ? 0.573 19.219 -10.568 1.00 93.56 678 SER A C 1
ATOM 5154 O O . SER A 1 678 ? 1.614 19.597 -11.100 1.00 93.56 678 SER A O 1
ATOM 5156 N N . VAL A 1 679 ? -0.316 20.073 -10.057 1.00 96.12 679 VAL A N 1
ATOM 5157 C CA . VAL A 1 679 ? -0.120 21.527 -10.000 1.00 96.12 679 VAL A CA 1
ATOM 5158 C C . VAL A 1 679 ? 0.062 21.900 -8.529 1.00 96.12 679 VAL A C 1
ATOM 5160 O O . VAL A 1 679 ? -0.894 21.706 -7.775 1.00 96.12 679 VAL A O 1
ATOM 5163 N N . PRO A 1 680 ? 1.226 22.429 -8.107 1.00 97.56 680 PRO A N 1
ATOM 5164 C CA . PRO A 1 680 ? 1.553 22.628 -6.692 1.00 97.56 680 PRO A CA 1
ATOM 5165 C C . PRO A 1 680 ? 0.468 23.325 -5.865 1.00 97.56 680 PRO A C 1
ATOM 5167 O O . PRO A 1 680 ? 0.105 22.868 -4.784 1.00 97.56 680 PRO A O 1
ATOM 5170 N N . GLU A 1 681 ? -0.117 24.391 -6.401 1.00 97.56 681 GLU A N 1
ATOM 5171 C CA . GLU A 1 681 ? -1.149 25.175 -5.726 1.00 97.56 681 GLU A CA 1
ATOM 5172 C C . GLU A 1 681 ? -2.469 24.396 -5.587 1.00 97.56 681 GLU A C 1
ATOM 5174 O O . GLU A 1 681 ? -3.199 24.568 -4.610 1.00 97.56 681 GLU A O 1
ATOM 5179 N N . ARG A 1 682 ? -2.777 23.508 -6.545 1.00 94.88 682 ARG A N 1
ATOM 5180 C CA . ARG A 1 682 ? -3.956 22.632 -6.471 1.00 94.88 682 ARG A CA 1
ATOM 5181 C C . ARG A 1 682 ? -3.760 21.512 -5.458 1.00 94.88 682 ARG A C 1
ATOM 5183 O O . ARG A 1 682 ? -4.707 21.207 -4.743 1.00 94.88 682 ARG A O 1
ATOM 5190 N N . GLU A 1 683 ? -2.555 20.953 -5.363 1.00 95.12 683 GLU A N 1
ATOM 5191 C CA . GLU A 1 683 ? -2.234 19.932 -4.355 1.00 95.12 683 GLU A CA 1
ATOM 5192 C C . GLU A 1 683 ? -2.327 20.511 -2.935 1.00 95.12 683 GLU A C 1
ATOM 5194 O O . GLU A 1 683 ? -2.899 19.885 -2.042 1.00 95.12 683 GLU A O 1
ATOM 5199 N N . TYR A 1 684 ? -1.865 21.752 -2.730 1.00 96.75 684 TYR A N 1
ATOM 5200 C CA . TYR A 1 684 ? -2.064 22.462 -1.463 1.00 96.75 684 TYR A CA 1
ATOM 5201 C C . TYR A 1 684 ? -3.555 22.663 -1.137 1.00 96.75 684 TYR A C 1
ATOM 5203 O O . TYR A 1 684 ? -4.001 22.364 -0.026 1.00 96.75 684 TYR A O 1
ATOM 5211 N N . ALA A 1 685 ? -4.352 23.118 -2.110 1.00 93.50 685 ALA A N 1
ATOM 5212 C CA . ALA A 1 685 ? -5.793 23.290 -1.924 1.00 93.50 685 ALA A CA 1
ATOM 5213 C C . ALA A 1 685 ? -6.507 21.959 -1.615 1.00 93.50 685 ALA A C 1
ATOM 5215 O O . ALA A 1 685 ? -7.386 21.911 -0.752 1.00 93.50 685 ALA A O 1
ATOM 5216 N N . GLU A 1 686 ? -6.120 20.866 -2.275 1.00 90.62 686 GLU A N 1
ATOM 5217 C CA . GLU A 1 686 ? -6.650 19.530 -1.997 1.00 90.62 686 GLU A CA 1
ATOM 5218 C C . GLU A 1 686 ? -6.274 19.043 -0.591 1.00 90.62 686 GLU A C 1
ATOM 5220 O O . GLU A 1 686 ? -7.121 18.496 0.125 1.00 90.62 686 GLU A O 1
ATOM 5225 N N . MET A 1 687 ? -5.032 19.279 -0.161 1.00 94.44 687 MET A N 1
ATOM 5226 C CA . MET A 1 687 ? -4.576 18.970 1.192 1.00 94.44 687 MET A CA 1
ATOM 5227 C C . MET A 1 687 ? -5.424 19.700 2.243 1.00 94.44 687 MET A C 1
ATOM 5229 O O . MET A 1 687 ? -5.922 19.051 3.167 1.00 94.44 687 MET A O 1
ATOM 5233 N N . LEU A 1 688 ? -5.690 21.001 2.066 1.00 93.56 688 LEU A N 1
ATOM 5234 C CA . LEU A 1 688 ? -6.565 21.769 2.963 1.00 93.56 688 LEU A CA 1
ATOM 5235 C C . LEU A 1 688 ? -7.982 21.190 3.030 1.00 93.56 688 LEU A C 1
ATOM 5237 O O . LEU A 1 688 ? -8.541 21.036 4.118 1.00 93.56 688 LEU A O 1
ATOM 5241 N N . LEU A 1 689 ? -8.562 20.828 1.880 1.00 89.19 689 LEU A N 1
ATOM 5242 C CA . LEU A 1 689 ? -9.891 20.213 1.822 1.00 89.19 689 LEU A CA 1
ATOM 5243 C C . LEU A 1 689 ? -9.938 18.900 2.611 1.00 89.19 689 LEU A C 1
ATOM 5245 O O . LEU A 1 689 ? -10.899 18.659 3.345 1.00 89.19 689 LEU A O 1
ATOM 5249 N N . LYS A 1 690 ? -8.899 18.067 2.497 1.00 90.31 690 LYS A N 1
ATOM 5250 C CA . LYS A 1 690 ? -8.776 16.806 3.241 1.00 90.31 690 LYS A CA 1
ATOM 5251 C C . LYS A 1 690 ? -8.559 17.036 4.741 1.00 90.31 690 LYS A C 1
ATOM 5253 O O . LYS A 1 690 ? -9.171 16.328 5.539 1.00 90.31 690 LYS A O 1
ATOM 5258 N N . ALA A 1 691 ? -7.754 18.028 5.127 1.00 91.56 691 ALA A N 1
ATOM 5259 C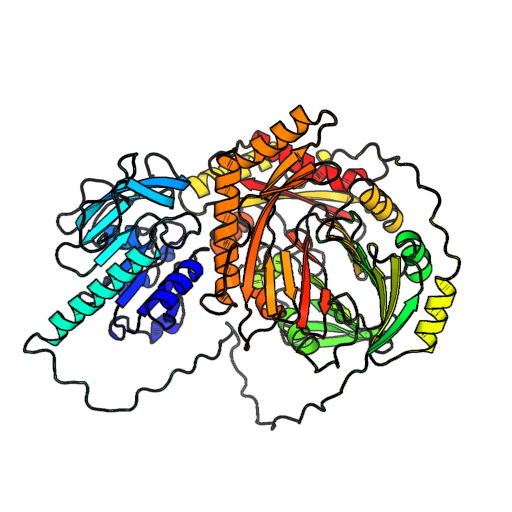 CA . ALA A 1 691 ? -7.507 18.388 6.527 1.00 91.56 691 ALA A CA 1
ATOM 5260 C C . ALA A 1 691 ? -8.765 18.932 7.220 1.00 91.56 691 ALA A C 1
ATOM 5262 O O . ALA A 1 691 ? -9.034 18.613 8.376 1.00 91.56 691 ALA A O 1
ATOM 5263 N N . ALA A 1 692 ? -9.574 19.716 6.506 1.00 87.75 692 ALA A N 1
ATOM 5264 C CA . ALA A 1 692 ? -10.798 20.295 7.047 1.00 87.75 692 ALA A CA 1
ATOM 5265 C C . ALA A 1 692 ? -11.856 19.234 7.399 1.00 87.75 692 ALA A C 1
ATOM 5267 O O . ALA A 1 692 ? -12.694 19.470 8.267 1.00 87.75 692 ALA A O 1
ATOM 5268 N N . VAL A 1 693 ? -11.841 18.066 6.744 1.00 84.50 693 VAL A N 1
ATOM 5269 C CA . VAL A 1 693 ? -12.876 17.032 6.906 1.00 84.50 693 VAL A CA 1
ATOM 5270 C C . VAL A 1 693 ? -13.018 16.563 8.364 1.00 84.50 693 VAL A C 1
ATOM 5272 O O . VAL A 1 693 ? -14.132 16.678 8.887 1.00 84.50 693 VAL A O 1
ATOM 5275 N N . PRO A 1 694 ? -11.957 16.103 9.062 1.00 87.06 694 PRO A N 1
ATOM 5276 C CA . PRO A 1 694 ? -12.070 15.746 10.477 1.00 87.06 694 PRO A CA 1
ATOM 5277 C C . PRO A 1 694 ? -12.305 16.955 11.389 1.00 87.06 694 PRO A C 1
ATOM 5279 O O . PRO A 1 694 ? -13.043 16.862 12.368 1.00 87.06 694 PRO A O 1
ATOM 5282 N N . LEU A 1 695 ? -11.728 18.111 11.046 1.00 87.25 695 LEU A N 1
ATOM 5283 C CA . LEU A 1 695 ? -11.810 19.330 11.857 1.00 87.25 695 LEU A CA 1
ATOM 5284 C C . LEU A 1 695 ? -13.204 19.973 11.861 1.00 87.25 695 LEU A C 1
ATOM 5286 O O . LEU A 1 695 ? -13.513 20.747 12.762 1.00 87.25 695 LEU A O 1
ATOM 5290 N N . ARG A 1 696 ? -14.094 19.611 10.925 1.00 82.88 696 ARG A N 1
ATOM 5291 C CA . ARG A 1 696 ? -15.516 20.008 10.971 1.00 82.88 696 ARG A CA 1
ATOM 5292 C C . ARG A 1 696 ? -16.242 19.559 12.235 1.00 82.88 696 ARG A C 1
ATOM 5294 O O . ARG A 1 696 ? -17.259 20.150 12.585 1.00 82.88 696 ARG A O 1
ATOM 5301 N N . ALA A 1 697 ? -15.735 18.526 12.901 1.00 83.44 697 ALA A N 1
ATOM 5302 C CA . ALA A 1 697 ? -16.299 18.018 14.141 1.00 83.44 697 ALA A CA 1
ATOM 5303 C C . ALA A 1 697 ? -15.817 18.770 15.396 1.00 83.44 697 ALA A C 1
ATOM 5305 O O . ALA A 1 697 ? -16.349 18.520 16.482 1.00 83.44 697 ALA A O 1
ATOM 5306 N N . LEU A 1 698 ? -14.843 19.682 15.283 1.00 80.19 698 LEU A N 1
ATOM 5307 C CA . LEU A 1 698 ? -14.449 20.546 16.394 1.00 80.19 698 LEU A CA 1
ATOM 5308 C C . LEU A 1 698 ? -15.511 21.628 16.630 1.00 80.19 698 LEU A C 1
ATOM 5310 O O . LEU A 1 698 ? -16.090 22.175 15.690 1.00 80.19 698 LEU A O 1
ATOM 5314 N N . GLU A 1 699 ? -15.770 21.907 17.904 1.00 69.25 699 GLU A N 1
ATOM 5315 C CA . GLU A 1 699 ? -16.523 23.091 18.317 1.00 69.25 699 GLU A CA 1
ATOM 5316 C C . GLU A 1 699 ? -15.592 24.308 18.239 1.00 69.25 699 GLU A C 1
ATOM 5318 O O . GLU A 1 699 ? -14.385 24.169 18.442 1.00 69.25 699 GLU A O 1
ATOM 5323 N N . ALA A 1 700 ? -16.150 25.456 17.846 1.00 52.75 700 ALA A N 1
ATOM 5324 C CA . ALA A 1 700 ? -15.404 26.697 17.635 1.00 52.75 700 ALA A CA 1
ATOM 5325 C C . ALA A 1 700 ? -15.058 27.403 18.949 1.00 52.75 700 ALA A C 1
ATOM 5327 O O . ALA A 1 700 ? -15.905 27.353 19.871 1.00 52.75 700 ALA A O 1
#

Nearest PDB structures (foldseek):
  8hx8-assembly1_A  TM=6.633E-01  e=2.102E-80  Streptomyces venezuelae
  8hx7-assembly1_A  TM=6.687E-01  e=6.265E-79  Streptomyces venezuelae
  8hx7-assembly1_B  TM=6.768E-01  e=4.359E-78  Streptomyces venezuelae
  8hx6-assembly1_A  TM=6.697E-01  e=2.316E-77  Streptomyces venezuelae
  8hx6-assembly1_B  TM=6.799E-01  e=6.197E-76  Streptomyces venezuelae

Solvent-accessible surface area (backbone atoms only — not comparable to full-atom values): 37013 Å² total; per-residue (Å²): 129,55,33,39,31,38,33,33,62,37,34,49,45,35,31,41,46,38,52,47,17,72,70,68,77,50,78,53,52,76,41,49,30,80,41,79,62,59,80,80,57,60,70,83,82,38,57,26,38,35,33,31,36,35,42,50,46,65,91,40,64,84,42,36,45,53,50,57,62,54,69,67,42,69,85,48,22,35,42,16,27,31,44,20,20,44,34,56,40,41,74,64,68,26,54,75,40,75,33,100,64,60,32,52,43,35,79,41,40,33,40,61,73,69,49,72,54,42,57,94,58,67,75,51,41,44,33,28,27,74,40,13,54,36,61,44,82,81,62,36,92,61,43,46,78,43,23,27,34,83,87,67,48,61,32,22,35,33,41,76,84,45,56,37,37,23,29,45,38,39,51,52,40,91,78,21,56,64,24,68,53,40,53,48,29,46,55,52,52,30,56,52,51,50,54,54,60,64,67,41,94,87,68,79,89,86,84,79,91,71,90,74,79,82,80,76,87,69,92,78,80,90,84,79,88,86,78,86,83,77,90,70,77,84,73,78,75,74,84,73,69,56,44,78,38,73,49,79,43,93,44,48,65,51,65,66,44,49,41,60,73,75,43,61,93,45,53,45,22,41,33,46,30,28,65,31,73,55,95,89,18,48,52,30,41,36,39,38,71,83,47,90,81,16,34,38,41,38,25,48,82,87,66,56,33,25,40,39,34,41,57,89,67,53,73,51,74,44,84,41,50,62,62,55,56,48,40,68,71,25,51,64,53,77,54,78,82,66,101,58,102,65,73,76,72,35,31,36,40,36,40,41,14,31,55,47,25,33,84,44,73,45,73,74,83,53,75,46,91,60,65,32,24,45,34,36,37,29,50,44,38,42,37,31,31,70,80,78,38,23,22,37,38,39,23,55,66,53,47,68,69,58,52,53,51,50,52,53,70,59,56,82,68,60,72,67,79,81,76,78,92,75,47,90,45,48,80,47,75,92,32,38,79,55,53,73,68,56,48,32,50,48,44,49,49,51,45,52,40,34,54,62,18,40,28,55,30,38,34,53,60,49,38,30,55,45,74,40,67,95,51,61,66,64,31,38,58,40,33,48,71,78,41,54,11,45,46,15,32,42,36,33,61,59,73,35,35,39,36,33,35,9,78,37,45,46,41,34,27,40,86,87,35,40,35,38,33,37,58,73,47,60,74,36,68,57,49,94,52,64,69,61,25,50,49,42,52,53,49,61,68,65,35,67,67,44,48,16,55,42,47,46,52,50,38,34,50,46,14,32,45,42,76,49,24,38,80,80,43,65,45,63,91,41,69,72,41,76,50,79,55,95,63,33,30,35,30,33,35,37,40,35,22,35,48,29,92,92,54,51,46,53,54,49,47,46,58,43,41,48,42,57,87,58,33,25,35,22,44,54,54,21,47,58,51,45,59,72,68,40,92,65,41,66,23,58,38,46,11,36,38,41,40,42,12,31,65,34,17,30,47,27,21,35,32,40,45,28,37,39,34,44,90,69,27,26,38,29,46,27,50,48,72,44,40,89,86,58,51,41,70,57,54,50,53,50,20,51,57,47,34,27,59,43,36,29,30,42,78,132

Sequence (700 aa):
MRVLLVDNHDSYTYNLVHLLARTLGEEPLVVTNDDPRWKCLDPADFDAAVISPGPGRPQRASDVGHTRRVLDEPHLPILGVCLGHQAIAHHAGAAVVSAPRPRHGHLSRVRHDNSALFAGIPQDFTAVRYHSLCVASPLPEDVEATAWAEDGVVMALRHRVLPRWGVQFHPESVASDHGPTLVANFVRLARAHRRVVAGRPGATAQQSGSPRPALHTTPVRPGQQGVPPTGAAPRALHEVRKTLRFRVMPRAVDTEAAFLTCYAGRDYAFWLDSSLTGGTARFSFLGGLDSPQSEVLTYRVGDGTVAVRSADGTTHTEPGTIFDALATRTASAPYGRPDLPFDFLGGYVGYFGYELKADCGGTAVHRAATPDAVWLRCDRFIAVDHAADRTYLVAVDGDEAWLDAMARSLSGLRSPSALQQTGRGVDPTPFLERSPDDYVADVKRCLEELAAGESYEICLTTRARLPAPGDGTAFYLRLRRANPAPYAALLHAGETAVYSASPERFLRVTPDGWVESRPIKGTAPRHDDPVRDARARDALRGDPKTRAENLMIVDLLRNDLGRVCEIGSVEVPAFLYTESYATVHQLISTIRGRLRADRSAVDAVAACFPPGSMTGAPKKRTMEIVDRLETSARGVYSGALGYLSFSGTADLSVVIRTAVCHDGQVTVGAGGAVVLESVPEREYAEMLLKAAVPLRALEA

InterPro domains:
  IPR005801 ADC synthase [G3DSA:3.60.120.10] (235-700)
  IPR005801 ADC synthase [SSF56322] (244-699)
  IPR005802 Aminodeoxychorismate synthase, component I [TIGR00553] (349-693)
  IPR006221 Anthranilate synthase/para-aminobenzoate synthase like domain [TIGR00566] (3-188)
  IPR006221 Anthranilate synthase/para-aminobenzoate synthase like domain [cd01743] (3-187)
  IPR006805 Anthranilate synthase component I, N-terminal [PF04715] (256-393)
  IPR015890 Chorismate-utilising enzyme, C-terminal [PF00425] (436-690)
  IPR017926 Glutamine amidotransferase [PF00117] (4-187)
  IPR019999 Anthranilate synthase component I-like [PTHR11236] (45-699)
  IPR029062 Class I glutamine amidotransferase-like [G3DSA:3.40.50.880] (1-193)
  IPR029062 Class I glutamine amidotransferase-like [SSF52317] (1-193)

Secondary structure (DSSP, 8-state):
--EEEEE-S-SSHHHHHHHHHHHHSS--EEEETT-GGGGT--GGGSSEEEE---SS-TTSHHHHTTHHHHHH-SSS-EEEETHHHHHHHHHTT--EEEEEEEEEEEEEEEEE---GGGTTPPTTEEEEEEEEEEEPSSPPTTEEEEEEETTS-EEEEEESSSSEEEESS-TTSTT-SSHHHHHHHHHHHHHHHHHHHHTSTT--SS-------------PPS-----PPPP------------EEEEEESS---HHHHHHHHTTT-SEEEEEE--S-BTTB-EEEEEES-STT-EEEEE-TTS-EEEEEETTS-EEEEES-HHHHHHHHHS-------S-SSS--SEEEEEE-GGGGGGGTS---S--SS-SEEEEEESEEEEEETTTTEEEEEEET--HHHHHHHHHHHTT--PPPPPP-------SGGGBSS-HHHHHHHHHHHHHHHHHTS-SEEEEEEEEEEEPPS-HHHHHHHHHHHS--TEEEEEEETTEEEEEEE--EEEEE-TT-EEEEE-EEEEEE--SSHHHHHHHHHHHHH-HHHHHHHHHHHHHHHHHHHTTBPTTT-EEEEEEEEEE-SSEEEEEEEEEEEB-TT--HHHHHHHHPSPGGGTEESHHHHHHHHHHH-SS--TTTTSEEEEEETTS-EEEEE--SEEEEETTEEEEEEEEEE-TT--HHHHHHHHHHHHHHHHTTS--

pLDDT: mean 89.37, std 16.08, range [26.25, 98.88]

Radius of gyration: 26.99 Å; Cα contacts (8 Å, |Δi|>4): 1599; chains: 1; bounding box: 71×64×72 Å

Organism: Thermobifida fusca (strain YX) (NCBI:txid269800)

Mean predicted aligned error: 7.4 Å